Protein AF-A0A8H4VM35-F1 (afdb_monomer)

Structure (mmCIF, N/CA/C/O backbone):
data_AF-A0A8H4VM35-F1
#
_entry.id   AF-A0A8H4VM35-F1
#
loop_
_atom_site.group_PDB
_atom_site.id
_atom_site.type_symbol
_atom_site.label_atom_id
_atom_site.label_alt_id
_atom_site.label_comp_id
_atom_site.label_asym_id
_atom_site.label_entity_id
_atom_site.label_seq_id
_atom_site.pdbx_PDB_ins_code
_atom_site.Cartn_x
_atom_site.Cartn_y
_atom_site.Cartn_z
_atom_site.occupancy
_atom_site.B_iso_or_equiv
_atom_site.auth_seq_id
_atom_site.auth_comp_id
_atom_site.auth_asym_id
_atom_site.auth_atom_id
_atom_site.pdbx_PDB_model_num
ATOM 1 N N . MET A 1 1 ? -20.483 -12.200 20.757 1.00 59.41 1 MET A N 1
ATOM 2 C CA . MET A 1 1 ? -19.976 -13.440 21.387 1.00 59.41 1 MET A CA 1
ATOM 3 C C . MET A 1 1 ? -18.450 -13.378 21.474 1.00 59.41 1 MET A C 1
ATOM 5 O O . MET A 1 1 ? -17.794 -13.607 20.472 1.00 59.41 1 MET A O 1
ATOM 9 N N . SER A 1 2 ? -17.875 -12.995 22.621 1.00 76.19 2 SER A N 1
ATOM 10 C CA . SER A 1 2 ? -16.410 -12.997 22.833 1.00 76.19 2 SER A CA 1
ATOM 11 C C . SER A 1 2 ? -15.874 -14.377 23.241 1.00 76.19 2 SER A C 1
ATOM 13 O O . SER A 1 2 ? -14.747 -14.722 22.909 1.00 76.19 2 SER A O 1
ATOM 15 N N . LEU A 1 3 ? -16.698 -15.203 23.901 1.00 85.31 3 LEU A N 1
ATOM 16 C CA . LEU A 1 3 ? -16.317 -16.546 24.366 1.00 85.31 3 LEU A CA 1
ATOM 17 C C . LEU A 1 3 ? -15.966 -17.515 23.228 1.00 85.31 3 LEU A C 1
ATOM 19 O O . LEU A 1 3 ? -15.060 -18.327 23.387 1.00 85.31 3 LEU A O 1
ATOM 23 N N . SER A 1 4 ? -16.599 -17.387 22.056 1.00 87.88 4 SER A N 1
ATOM 24 C CA . SER A 1 4 ? -16.285 -18.211 20.876 1.00 87.88 4 SER A CA 1
ATOM 25 C C . SER A 1 4 ? -14.851 -18.024 20.363 1.00 87.88 4 SER A C 1
ATOM 27 O O . SER A 1 4 ? -14.363 -18.843 19.590 1.00 87.88 4 SER A O 1
ATOM 29 N N . LYS A 1 5 ? -14.155 -16.969 20.805 1.00 89.94 5 LYS A N 1
ATOM 30 C CA . LYS A 1 5 ? -12.758 -16.701 20.456 1.00 89.94 5 LYS A CA 1
ATOM 31 C C . LYS A 1 5 ? -11.773 -17.575 21.245 1.00 89.94 5 LYS A C 1
ATOM 33 O O . LYS A 1 5 ? -10.706 -17.891 20.727 1.00 89.94 5 LYS A O 1
ATOM 38 N N . VAL A 1 6 ? -12.125 -17.995 22.466 1.00 91.00 6 VAL A N 1
ATOM 39 C CA . VAL A 1 6 ? -11.214 -18.690 23.400 1.00 91.00 6 VAL A CA 1
ATOM 40 C C . VAL A 1 6 ? -10.658 -20.006 22.836 1.00 91.00 6 VAL A C 1
ATOM 42 O O . VAL A 1 6 ? -9.435 -20.163 22.860 1.00 91.00 6 VAL A O 1
ATOM 45 N N . PRO A 1 7 ? -11.466 -20.920 22.255 1.00 93.12 7 PRO A N 1
ATOM 46 C CA . PRO A 1 7 ? -10.935 -22.160 21.683 1.00 93.12 7 PRO A CA 1
ATOM 47 C C . PRO A 1 7 ? -9.915 -21.908 20.566 1.00 93.12 7 PRO A C 1
ATOM 49 O O . PRO A 1 7 ? -8.915 -22.614 20.459 1.00 93.12 7 PRO A O 1
ATOM 52 N N . ILE A 1 8 ? -10.131 -20.856 19.767 1.00 92.62 8 ILE A N 1
ATOM 53 C CA . ILE A 1 8 ? -9.221 -20.468 18.687 1.00 92.62 8 ILE A CA 1
ATOM 54 C C . ILE A 1 8 ? -7.913 -19.921 19.271 1.00 92.62 8 ILE A C 1
ATOM 56 O O . ILE A 1 8 ? -6.848 -20.321 18.818 1.00 92.62 8 ILE A O 1
ATOM 60 N N . ILE A 1 9 ? -7.957 -19.077 20.311 1.00 91.38 9 ILE A N 1
ATOM 61 C CA . ILE A 1 9 ? -6.742 -18.567 20.982 1.00 91.38 9 ILE A CA 1
ATOM 62 C C . ILE A 1 9 ? -5.887 -19.722 21.512 1.00 91.38 9 ILE A C 1
ATOM 64 O O . ILE A 1 9 ? -4.669 -19.726 21.321 1.00 91.38 9 ILE A O 1
ATOM 68 N N . ILE A 1 10 ? -6.521 -20.709 22.148 1.00 91.81 10 ILE A N 1
ATOM 69 C CA . ILE A 1 10 ? -5.855 -21.908 22.670 1.00 91.81 10 ILE A CA 1
ATOM 70 C C . ILE A 1 10 ? -5.204 -22.682 21.519 1.00 91.81 10 ILE A C 1
ATOM 72 O O . ILE A 1 10 ? -4.001 -22.949 21.565 1.00 91.81 10 ILE A O 1
ATOM 76 N N . LEU A 1 11 ? -5.962 -22.969 20.453 1.00 91.81 11 LEU A N 1
ATOM 77 C CA . LEU A 1 11 ? -5.459 -23.663 19.267 1.00 91.81 11 LEU A CA 1
ATOM 78 C C . LEU A 1 11 ? -4.258 -22.940 18.645 1.00 91.81 11 LEU A C 1
ATOM 80 O O . LEU A 1 11 ? -3.238 -23.573 18.377 1.00 91.81 11 LEU A O 1
ATOM 84 N N . LEU A 1 12 ? -4.359 -21.624 18.441 1.00 90.75 12 LEU A N 1
ATOM 85 C CA . LEU A 1 12 ? -3.282 -20.813 17.875 1.00 90.75 12 LEU A CA 1
ATOM 86 C C . LEU A 1 12 ? -2.057 -20.821 18.790 1.00 90.75 12 LEU A C 1
ATOM 88 O O . LEU A 1 12 ? -0.948 -21.000 18.307 1.00 90.75 12 LEU A O 1
ATOM 92 N N . THR A 1 13 ? -2.234 -20.693 20.105 1.00 90.00 13 THR A N 1
ATOM 93 C CA . THR A 1 13 ? -1.122 -20.611 21.066 1.00 90.00 13 THR A CA 1
ATOM 94 C C . THR A 1 13 ? -0.342 -21.923 21.162 1.00 90.00 13 THR A C 1
ATOM 96 O O . THR A 1 13 ? 0.884 -21.927 21.023 1.00 90.00 13 THR A O 1
ATOM 99 N N . PHE A 1 14 ? -1.031 -23.055 21.329 1.00 89.31 14 PHE A N 1
ATOM 100 C CA . PHE A 1 14 ? -0.374 -24.367 21.373 1.00 89.31 14 PHE A CA 1
ATOM 101 C C . PHE A 1 14 ? 0.124 -24.812 19.995 1.00 89.31 14 PHE A C 1
ATOM 103 O O . PHE A 1 14 ? 1.207 -25.394 19.878 1.00 89.31 14 PHE A O 1
ATOM 110 N N . GLY A 1 15 ? -0.620 -24.482 18.939 1.00 88.50 15 GLY A N 1
ATOM 111 C CA . GLY A 1 15 ? -0.196 -24.700 17.566 1.00 88.50 15 GLY A CA 1
ATOM 112 C C . GLY A 1 15 ? 1.093 -23.945 17.238 1.00 88.50 15 GLY A C 1
ATOM 113 O O . GLY A 1 15 ? 1.964 -24.505 16.576 1.00 88.50 15 GLY A O 1
ATOM 114 N N . PHE A 1 16 ? 1.247 -22.705 17.715 1.00 87.25 16 PHE A N 1
ATOM 115 C CA . PHE A 1 16 ? 2.443 -21.885 17.499 1.00 87.25 16 PHE A CA 1
ATOM 116 C C . PHE A 1 16 ? 3.690 -22.554 18.055 1.00 87.25 16 PHE A C 1
ATOM 118 O O . PHE A 1 16 ? 4.688 -22.658 17.343 1.00 87.25 16 PHE A O 1
ATOM 125 N N . LYS A 1 17 ? 3.593 -23.101 19.274 1.00 86.81 17 LYS A N 1
ATOM 126 C CA . LYS A 1 17 ? 4.652 -23.917 19.875 1.00 86.81 17 LYS A CA 1
ATOM 127 C C . LYS A 1 17 ? 5.001 -25.108 18.985 1.00 86.81 17 LYS A C 1
ATOM 129 O O . LYS A 1 17 ? 6.152 -25.277 18.604 1.00 86.81 17 LYS A O 1
ATOM 134 N N . LYS A 1 18 ? 4.005 -25.899 18.576 1.00 88.31 18 LYS A N 1
ATOM 135 C CA . LYS A 1 18 ? 4.237 -27.081 17.727 1.00 88.31 18 LYS A CA 1
ATOM 136 C C . LYS A 1 18 ? 4.844 -26.726 16.363 1.00 88.31 18 LYS A C 1
ATOM 138 O O . LYS A 1 18 ? 5.692 -27.454 15.863 1.00 88.31 18 LYS A O 1
ATOM 143 N N . MET A 1 19 ? 4.420 -25.619 15.757 1.00 89.38 19 MET A N 1
ATOM 144 C CA . MET A 1 19 ? 4.897 -25.164 14.449 1.00 89.38 19 MET A CA 1
ATOM 145 C C . MET A 1 19 ? 6.355 -24.686 14.493 1.00 89.38 19 MET A C 1
ATOM 147 O O . MET A 1 19 ? 7.100 -24.888 13.530 1.00 89.38 19 MET A O 1
ATOM 151 N N . LEU A 1 20 ? 6.755 -24.014 15.572 1.00 85.81 20 LEU A N 1
ATOM 152 C CA . LEU A 1 20 ? 8.077 -23.406 15.702 1.00 85.81 20 LEU A CA 1
ATOM 153 C C . LEU A 1 20 ? 9.086 -24.274 16.464 1.00 85.81 20 LEU A C 1
ATOM 155 O O . LEU A 1 20 ? 10.280 -23.977 16.396 1.00 85.81 20 LEU A O 1
ATOM 159 N N . THR A 1 21 ? 8.666 -25.366 17.098 1.00 85.25 21 THR A N 1
ATOM 160 C CA . THR A 1 21 ? 9.573 -26.383 17.641 1.00 85.25 21 THR A CA 1
ATOM 161 C C . THR A 1 21 ? 10.019 -27.354 16.536 1.00 85.25 21 THR A C 1
ATOM 163 O O . THR A 1 21 ? 9.166 -27.945 15.871 1.00 85.25 21 THR A O 1
ATOM 166 N N . PRO A 1 22 ? 11.335 -27.539 16.311 1.00 78.38 22 PRO A N 1
ATOM 167 C CA . PRO A 1 22 ? 11.814 -28.544 15.372 1.00 78.38 22 PRO A CA 1
ATOM 168 C C . PRO A 1 22 ? 11.512 -29.959 15.906 1.00 78.38 22 PRO A C 1
ATOM 170 O O . PRO A 1 22 ? 11.640 -30.190 17.108 1.00 78.38 22 PRO A O 1
ATOM 173 N N . PRO A 1 23 ? 11.135 -30.916 15.040 1.00 83.94 23 PRO A N 1
ATOM 174 C CA . PRO A 1 23 ? 10.847 -32.299 15.438 1.00 83.94 23 PRO A CA 1
ATOM 175 C C . PRO A 1 23 ? 12.089 -33.084 15.890 1.00 83.94 23 PRO A C 1
ATOM 177 O O . PRO A 1 23 ? 11.953 -34.125 16.526 1.00 83.94 23 PRO A O 1
ATOM 180 N N . HIS A 1 24 ? 13.288 -32.600 15.558 1.00 85.12 24 HIS A N 1
ATOM 181 C CA . HIS A 1 24 ? 14.558 -33.279 15.795 1.00 85.12 24 HIS A CA 1
ATOM 182 C C . HIS A 1 24 ? 15.573 -32.332 16.453 1.00 85.12 24 HIS A C 1
ATOM 184 O O . HIS A 1 24 ? 15.476 -31.112 16.258 1.00 85.12 24 HIS A O 1
ATOM 190 N N . PRO A 1 25 ? 16.539 -32.871 17.224 1.00 83.25 25 PRO A N 1
ATOM 191 C CA . PRO A 1 25 ? 17.609 -32.079 17.825 1.00 83.25 25 PRO A CA 1
ATOM 192 C C . PRO A 1 25 ? 18.500 -31.412 16.757 1.00 83.25 25 PRO A C 1
ATOM 194 O O . PRO A 1 25 ? 18.412 -31.754 15.573 1.00 83.25 25 PRO A O 1
ATOM 197 N N . PRO A 1 26 ? 19.345 -30.436 17.147 1.00 78.62 26 PRO A N 1
ATOM 198 C CA . PRO A 1 26 ? 20.339 -29.848 16.251 1.00 78.62 26 PRO A CA 1
ATOM 199 C C . PRO A 1 26 ? 21.235 -30.924 15.610 1.00 78.62 26 PRO A C 1
ATOM 201 O O . PRO A 1 26 ? 21.460 -31.960 16.238 1.00 78.62 26 PRO A O 1
ATOM 204 N N . PRO A 1 27 ? 21.726 -30.703 14.377 1.00 78.69 27 PRO A N 1
ATOM 205 C CA . PRO A 1 27 ? 22.707 -31.593 13.761 1.00 78.69 27 PRO A CA 1
ATOM 206 C C . PRO A 1 27 ? 24.006 -31.617 14.579 1.00 78.69 27 PRO A C 1
ATOM 208 O O . PRO A 1 27 ? 24.309 -30.666 15.308 1.00 78.69 27 PRO A O 1
ATOM 211 N N . SER A 1 28 ? 24.772 -32.698 14.457 1.00 80.31 28 SER A N 1
ATOM 212 C CA . SER A 1 28 ? 26.129 -32.752 14.998 1.00 80.31 28 SER A CA 1
ATOM 213 C C . SER A 1 28 ? 27.051 -31.795 14.227 1.00 80.31 28 SER A C 1
ATOM 215 O O . SER A 1 28 ? 26.739 -31.352 13.118 1.00 80.31 28 SER A O 1
ATOM 217 N N . SER A 1 29 ? 28.173 -31.402 14.835 1.00 75.00 29 SER A N 1
ATOM 218 C CA . SER A 1 29 ? 29.069 -30.374 14.279 1.00 75.00 29 SER A CA 1
ATOM 219 C C . SER A 1 29 ? 29.670 -30.745 12.921 1.00 75.00 29 SER A C 1
ATOM 221 O O . SER A 1 29 ? 30.005 -29.858 12.145 1.00 75.00 29 SER A O 1
ATOM 223 N N . ASP A 1 30 ? 29.797 -32.038 12.642 1.00 78.44 30 ASP A N 1
ATOM 224 C CA . ASP A 1 30 ? 30.284 -32.627 11.393 1.00 78.44 30 ASP A CA 1
ATOM 225 C C . ASP A 1 30 ? 29.238 -32.633 10.263 1.00 78.44 30 ASP A C 1
ATOM 227 O O . ASP A 1 30 ? 29.608 -32.607 9.092 1.00 78.44 30 ASP A O 1
ATOM 231 N N . GLU A 1 31 ? 27.942 -32.598 10.585 1.00 77.25 31 GLU A N 1
ATOM 232 C CA . GLU A 1 31 ? 26.850 -32.526 9.599 1.00 77.25 31 GLU A CA 1
ATOM 233 C C . GLU A 1 31 ? 26.434 -31.081 9.265 1.00 77.25 31 GLU A C 1
ATOM 235 O O . GLU A 1 31 ? 25.693 -30.835 8.304 1.00 77.25 31 GLU A O 1
ATOM 240 N N . ALA A 1 32 ? 26.861 -30.111 10.079 1.00 73.25 32 ALA A N 1
ATOM 241 C CA . ALA A 1 32 ? 26.495 -28.707 9.944 1.00 73.25 32 ALA A CA 1
ATOM 242 C C . ALA A 1 32 ? 27.205 -28.047 8.751 1.00 73.25 32 ALA A C 1
ATOM 244 O O . ALA A 1 32 ? 28.427 -28.068 8.629 1.00 73.25 32 ALA A O 1
ATOM 245 N N . VAL A 1 33 ? 26.436 -27.391 7.878 1.00 71.06 33 VAL A N 1
ATOM 246 C CA . VAL A 1 33 ? 26.997 -26.643 6.748 1.00 71.06 33 VAL A CA 1
ATOM 247 C C . VAL A 1 33 ? 27.377 -25.233 7.216 1.00 71.06 33 VAL A C 1
ATOM 249 O O . VAL A 1 33 ? 26.526 -24.539 7.786 1.00 71.06 33 VAL A O 1
ATOM 252 N N . PRO A 1 34 ? 28.610 -24.757 6.945 1.00 63.59 34 PRO A N 1
ATOM 253 C CA . PRO A 1 34 ? 29.017 -23.394 7.263 1.00 63.59 34 PRO A CA 1
ATOM 254 C C . PRO A 1 34 ? 28.074 -22.374 6.619 1.00 63.59 34 PRO A C 1
ATOM 256 O O . PRO A 1 34 ? 27.920 -22.317 5.397 1.00 63.59 34 PRO A O 1
ATOM 259 N N . SER A 1 35 ? 27.425 -21.556 7.445 1.00 58.44 35 SER A N 1
ATOM 260 C CA . SER A 1 35 ? 26.481 -20.553 6.960 1.00 58.44 35 SER A CA 1
ATOM 261 C C . SER A 1 35 ? 27.194 -19.317 6.408 1.00 58.44 35 SER A C 1
ATOM 263 O O . SER A 1 35 ? 28.184 -18.828 6.956 1.00 58.44 35 SER A O 1
ATOM 265 N N . THR A 1 36 ? 26.659 -18.743 5.332 1.00 53.62 36 THR A N 1
ATOM 266 C CA . THR A 1 36 ? 27.162 -17.492 4.763 1.00 53.62 36 THR A CA 1
ATOM 267 C C . THR A 1 36 ? 26.839 -16.299 5.675 1.00 53.62 36 THR A C 1
ATOM 269 O O . THR A 1 36 ? 25.705 -15.830 5.715 1.00 53.62 36 THR A O 1
ATOM 272 N N . LYS A 1 37 ? 27.862 -15.793 6.380 1.00 49.94 37 LYS A N 1
ATOM 273 C CA . LYS A 1 37 ? 28.048 -14.465 7.027 1.00 49.94 37 LYS A CA 1
ATOM 274 C C . LYS A 1 37 ? 26.954 -13.871 7.951 1.00 49.94 37 LYS A C 1
ATOM 276 O O . LYS A 1 37 ? 27.235 -12.846 8.566 1.00 49.94 37 LYS A O 1
ATOM 281 N N . ILE A 1 38 ? 25.749 -14.435 8.096 1.00 52.28 38 ILE A N 1
ATOM 282 C CA . ILE A 1 38 ? 24.680 -13.900 8.977 1.00 52.28 38 ILE A CA 1
ATOM 283 C C . ILE A 1 38 ? 23.828 -15.025 9.603 1.00 52.28 38 ILE A C 1
ATOM 285 O O . ILE A 1 38 ? 22.600 -14.963 9.594 1.00 52.28 38 ILE A O 1
ATOM 289 N N . ASP A 1 39 ? 24.440 -16.073 10.150 1.00 51.75 39 ASP A N 1
ATOM 290 C CA . ASP A 1 39 ? 23.703 -17.034 10.988 1.00 51.75 39 ASP A CA 1
ATOM 291 C C . ASP A 1 39 ? 24.414 -17.186 12.327 1.00 51.75 39 ASP A C 1
ATOM 293 O O . ASP A 1 39 ? 25.264 -18.044 12.537 1.00 51.75 39 ASP A O 1
ATOM 297 N N . ILE A 1 40 ? 24.098 -16.273 13.245 1.00 56.12 40 ILE A N 1
ATOM 298 C CA . ILE A 1 40 ? 24.466 -16.441 14.647 1.00 56.12 40 ILE A CA 1
ATOM 299 C C . ILE A 1 40 ? 23.507 -17.503 15.191 1.00 56.12 40 ILE A C 1
ATOM 301 O O . ILE A 1 40 ? 22.365 -17.186 15.532 1.00 56.12 40 ILE A O 1
ATOM 305 N N . HIS A 1 41 ? 23.960 -18.758 15.255 1.00 55.22 41 HIS A N 1
ATOM 306 C CA . HIS A 1 41 ? 23.169 -19.924 15.682 1.00 55.22 41 HIS A CA 1
ATOM 307 C C . HIS A 1 41 ? 22.346 -19.670 16.964 1.00 55.22 41 HIS A C 1
ATOM 309 O O . HIS A 1 41 ? 21.180 -20.069 17.059 1.00 55.22 41 HIS A O 1
ATOM 315 N N . GLY A 1 42 ? 22.903 -18.923 17.927 1.00 58.59 42 GLY A N 1
ATOM 316 C CA . GLY A 1 42 ? 22.212 -18.534 19.163 1.00 58.59 42 GLY A CA 1
ATOM 317 C C . GLY A 1 42 ? 21.016 -17.593 18.953 1.00 58.59 42 GLY A C 1
ATOM 318 O O . GLY A 1 42 ? 19.971 -17.759 19.587 1.00 58.59 42 GLY A O 1
ATOM 319 N N . LEU A 1 43 ? 21.109 -16.653 18.007 1.00 61.91 43 LEU A N 1
ATOM 320 C CA . LEU A 1 43 ? 20.059 -15.667 17.739 1.00 61.91 43 LEU A CA 1
ATOM 321 C C . LEU A 1 43 ? 18.795 -16.334 17.174 1.00 61.91 43 LEU A C 1
ATOM 323 O O . LEU A 1 43 ? 17.680 -15.885 17.426 1.00 61.91 43 LEU A O 1
ATOM 327 N N . ARG A 1 44 ? 18.945 -17.432 16.425 1.00 66.56 44 ARG A N 1
ATOM 328 C CA . ARG A 1 44 ? 17.826 -18.153 15.805 1.00 66.56 44 ARG A CA 1
ATOM 329 C C . ARG A 1 44 ? 16.963 -18.883 16.832 1.00 66.56 44 ARG A C 1
ATOM 331 O O . ARG A 1 44 ? 15.739 -18.755 16.800 1.00 66.56 44 ARG A O 1
ATOM 338 N N . ARG A 1 45 ? 17.594 -19.593 17.774 1.00 67.56 45 ARG A N 1
ATOM 339 C CA . ARG A 1 45 ? 16.896 -20.277 18.879 1.00 67.56 45 ARG A CA 1
ATOM 340 C C . ARG A 1 45 ? 16.219 -19.268 19.800 1.00 67.56 45 ARG A C 1
ATOM 342 O O . ARG A 1 45 ? 15.045 -19.437 20.127 1.00 67.56 45 ARG A O 1
ATOM 349 N N . TYR A 1 46 ? 16.920 -18.178 20.119 1.00 72.12 46 TYR A N 1
ATOM 350 C CA . TYR A 1 46 ? 16.369 -17.077 20.906 1.00 72.12 46 TYR A CA 1
ATOM 351 C C . TYR A 1 46 ? 15.118 -16.472 20.255 1.00 72.12 46 TYR A C 1
ATOM 353 O O . TYR A 1 46 ? 14.107 -16.287 20.923 1.00 72.12 46 TYR A O 1
ATOM 361 N N . ARG A 1 47 ? 15.131 -16.242 18.934 1.00 74.88 47 ARG A N 1
ATOM 362 C CA . ARG A 1 47 ? 13.974 -15.697 18.200 1.00 74.88 47 ARG A CA 1
ATOM 363 C C . ARG A 1 47 ? 12.731 -16.581 18.291 1.00 74.88 47 ARG A C 1
ATOM 365 O O . ARG A 1 47 ? 11.638 -16.052 18.474 1.00 74.88 47 ARG A O 1
ATOM 372 N N . PHE A 1 48 ? 12.873 -17.901 18.168 1.00 78.12 48 PHE A N 1
ATOM 373 C CA . PHE A 1 48 ? 11.728 -18.810 18.294 1.00 78.12 48 PHE A CA 1
ATOM 374 C C . PHE A 1 48 ? 11.230 -18.912 19.736 1.00 78.12 48 PHE A C 1
ATOM 376 O O . PHE A 1 48 ? 10.023 -18.856 19.958 1.00 78.12 48 PHE A O 1
ATOM 383 N N . ALA A 1 49 ? 12.137 -18.980 20.715 1.00 78.69 49 ALA A N 1
ATOM 384 C CA . ALA A 1 49 ? 11.776 -18.959 22.131 1.00 78.69 49 ALA A CA 1
ATOM 385 C C . ALA A 1 49 ? 11.034 -17.666 22.514 1.00 78.69 49 ALA A C 1
ATOM 387 O O . ALA A 1 49 ? 9.983 -17.723 23.152 1.00 78.69 49 ALA A O 1
ATOM 388 N N . LEU A 1 50 ? 11.524 -16.515 22.048 1.00 80.56 50 LEU A N 1
ATOM 389 C CA . LEU A 1 50 ? 10.872 -15.221 22.230 1.00 80.56 50 LEU A CA 1
ATOM 390 C C . LEU A 1 50 ? 9.491 -15.192 21.564 1.00 80.56 50 LEU A C 1
ATOM 392 O O . LEU A 1 50 ? 8.526 -14.756 22.183 1.00 80.56 50 LEU A O 1
ATOM 396 N N . GLY A 1 51 ? 9.372 -15.706 20.335 1.00 80.75 51 GLY A N 1
ATOM 397 C CA . GLY A 1 51 ? 8.088 -15.822 19.639 1.00 80.75 51 GLY A CA 1
ATOM 398 C C . GLY A 1 51 ? 7.067 -16.669 20.406 1.00 80.75 51 GLY A C 1
ATOM 399 O O . GLY A 1 51 ? 5.910 -16.269 20.520 1.00 80.75 51 GLY A O 1
ATOM 400 N N . HIS A 1 52 ? 7.490 -17.803 20.981 1.00 84.00 52 HIS A N 1
ATOM 401 C CA . HIS A 1 52 ? 6.636 -18.625 21.845 1.00 84.00 52 HIS A CA 1
ATOM 402 C C . HIS A 1 52 ? 6.170 -17.861 23.079 1.00 84.00 52 HIS A C 1
ATOM 404 O O . HIS A 1 52 ? 4.977 -17.851 23.374 1.00 84.00 52 HIS A O 1
ATOM 410 N N . LEU A 1 53 ? 7.107 -17.227 23.787 1.00 85.31 53 LEU A N 1
ATOM 411 C CA . LEU A 1 53 ? 6.812 -16.486 25.005 1.00 85.31 53 LEU A CA 1
ATOM 412 C C . LEU A 1 53 ? 5.802 -15.371 24.723 1.00 85.31 53 LEU A C 1
ATOM 414 O O . LEU A 1 53 ? 4.786 -15.282 25.403 1.00 85.31 53 LEU A O 1
ATOM 418 N N . VAL A 1 54 ? 6.035 -14.580 23.672 1.00 84.56 54 VAL A N 1
ATOM 419 C CA . VAL A 1 54 ? 5.126 -13.505 23.261 1.00 84.56 54 VAL A CA 1
ATOM 420 C C . VAL A 1 54 ? 3.740 -14.056 22.928 1.00 84.56 54 VAL A C 1
ATOM 422 O O . VAL A 1 54 ? 2.754 -13.532 23.438 1.00 84.56 54 VAL A O 1
ATOM 425 N N . GLN A 1 55 ? 3.634 -15.130 22.137 1.00 87.75 55 GLN A N 1
ATOM 426 C CA . GLN A 1 55 ? 2.329 -15.698 21.783 1.00 87.75 55 GLN A CA 1
ATOM 427 C C . GLN A 1 55 ? 1.579 -16.253 23.002 1.00 87.75 55 GLN A C 1
ATOM 429 O O . GLN A 1 55 ? 0.366 -16.072 23.101 1.00 87.75 55 GLN A O 1
ATOM 434 N N . ILE A 1 56 ? 2.278 -16.908 23.932 1.00 89.12 56 ILE A N 1
ATOM 435 C CA . ILE A 1 56 ? 1.674 -17.417 25.170 1.00 89.12 56 ILE A CA 1
ATOM 436 C C . ILE A 1 56 ? 1.173 -16.258 26.028 1.00 89.12 56 ILE A C 1
ATOM 438 O O . ILE A 1 56 ? 0.034 -16.302 26.482 1.00 89.12 56 ILE A O 1
ATOM 442 N N . LEU A 1 57 ? 1.984 -15.214 26.217 1.00 87.56 57 LEU A N 1
ATOM 443 C CA . LEU A 1 57 ? 1.605 -14.054 27.022 1.00 87.56 57 LEU A CA 1
ATOM 444 C C . LEU A 1 57 ? 0.410 -13.314 26.415 1.00 87.56 57 LEU A C 1
ATOM 446 O O . LEU A 1 57 ? -0.547 -13.032 27.129 1.00 87.56 57 LEU A O 1
ATOM 450 N N . VAL A 1 58 ? 0.424 -13.052 25.104 1.00 86.56 58 VAL A N 1
ATOM 451 C CA . VAL A 1 58 ? -0.686 -12.380 24.409 1.00 86.56 58 VAL A CA 1
ATOM 452 C C . VAL A 1 58 ? -1.954 -13.233 24.442 1.00 86.56 58 VAL A C 1
ATOM 454 O O . VAL A 1 58 ? -3.025 -12.721 24.763 1.00 86.56 58 VAL A O 1
ATOM 457 N N . GLY A 1 59 ? -1.840 -14.536 24.168 1.00 88.75 59 GLY A N 1
ATOM 458 C CA . GLY A 1 59 ? -2.969 -15.462 24.216 1.00 88.75 59 GLY A CA 1
ATOM 459 C C . GLY A 1 59 ? -3.570 -15.576 25.618 1.00 88.75 59 GLY A C 1
ATOM 460 O O . GLY A 1 59 ? -4.783 -15.459 25.775 1.00 88.75 59 GLY A O 1
ATOM 461 N N . ALA A 1 60 ? -2.735 -15.740 26.646 1.00 89.56 60 ALA A N 1
ATOM 462 C CA . ALA A 1 60 ? -3.177 -15.805 28.037 1.00 89.56 60 ALA A CA 1
ATOM 463 C C . ALA A 1 60 ? -3.833 -14.492 28.483 1.00 89.56 60 ALA A C 1
ATOM 465 O O . ALA A 1 60 ? -4.922 -14.523 29.052 1.00 89.56 60 ALA A O 1
ATOM 466 N N . ALA A 1 61 ? -3.219 -13.347 28.172 1.00 87.44 61 ALA A N 1
ATOM 467 C CA . ALA A 1 61 ? -3.773 -12.031 28.460 1.00 87.44 61 ALA A CA 1
ATOM 468 C C . ALA A 1 61 ? -5.161 -11.844 27.826 1.00 87.44 61 ALA A C 1
ATOM 470 O O . ALA A 1 61 ? -6.090 -11.379 28.487 1.00 87.44 61 ALA A O 1
ATOM 471 N N . GLU A 1 62 ? -5.334 -12.267 26.570 1.00 88.88 62 GLU A N 1
ATOM 472 C CA . GLU A 1 62 ? -6.615 -12.179 25.870 1.00 88.88 62 GLU A CA 1
ATOM 473 C C . GLU A 1 62 ? -7.677 -13.117 26.463 1.00 88.88 62 GLU A C 1
ATOM 475 O O . GLU A 1 62 ? -8.819 -12.699 26.656 1.00 88.88 62 GLU A O 1
ATOM 480 N N . VAL A 1 63 ? -7.318 -14.357 26.819 1.00 90.00 63 VAL A N 1
ATOM 481 C CA . VAL A 1 63 ? -8.244 -15.280 27.500 1.00 90.00 63 VAL A CA 1
ATOM 482 C C . VAL A 1 63 ? -8.650 -14.737 28.868 1.00 90.00 63 VAL A C 1
ATOM 484 O O . VAL A 1 63 ? -9.841 -14.727 29.174 1.00 90.00 63 VAL A O 1
ATOM 487 N N . ILE A 1 64 ? -7.704 -14.238 29.669 1.00 89.06 64 ILE A N 1
ATOM 488 C CA . ILE A 1 64 ? -7.984 -13.637 30.981 1.00 89.06 64 ILE A CA 1
ATOM 489 C C . ILE A 1 64 ? -8.920 -12.435 30.823 1.00 89.06 64 ILE A C 1
ATOM 491 O O . ILE A 1 64 ? -9.901 -12.324 31.552 1.00 89.06 64 ILE A O 1
ATOM 495 N N . ALA A 1 65 ? -8.678 -11.573 29.836 1.00 86.94 65 ALA A N 1
ATOM 496 C CA . ALA A 1 65 ? -9.529 -10.423 29.556 1.00 86.94 65 ALA A CA 1
ATOM 497 C C . ALA A 1 65 ? -10.945 -10.804 29.078 1.00 86.94 65 ALA A C 1
ATOM 499 O O . ALA A 1 65 ? -11.900 -10.067 29.327 1.00 86.94 65 ALA A O 1
ATOM 500 N N . ILE A 1 66 ? -11.108 -11.947 28.401 1.00 87.25 66 ILE A N 1
ATOM 501 C CA . ILE A 1 66 ? -12.421 -12.460 27.987 1.00 87.25 66 ILE A CA 1
ATOM 502 C C . ILE A 1 66 ? -13.136 -13.144 29.157 1.00 87.25 66 ILE A C 1
ATOM 504 O O . ILE A 1 66 ? -14.326 -12.915 29.363 1.00 87.25 66 ILE A O 1
ATOM 508 N N . VAL A 1 67 ? -12.458 -14.008 29.907 1.00 88.50 67 VAL A N 1
ATOM 509 C CA . VAL A 1 67 ? -13.093 -14.874 30.912 1.00 88.50 67 VAL A CA 1
ATOM 510 C C . VAL A 1 67 ? -13.209 -14.179 32.263 1.00 88.50 67 VAL A C 1
ATOM 512 O O . VAL A 1 67 ? -14.256 -14.262 32.893 1.00 88.50 67 VAL A O 1
ATOM 515 N N . GLY A 1 68 ? -12.179 -13.458 32.699 1.00 86.38 68 GLY A N 1
ATOM 516 C CA . GLY A 1 68 ? -12.099 -12.915 34.053 1.00 86.38 68 GLY A CA 1
ATOM 517 C C . GLY A 1 68 ? -13.244 -11.974 34.450 1.00 86.38 68 GLY A C 1
ATOM 518 O O . GLY A 1 68 ? -13.746 -12.144 35.556 1.00 86.38 68 GLY A O 1
ATOM 519 N N . PRO A 1 69 ? -13.774 -11.081 33.583 1.00 86.38 69 PRO A N 1
ATOM 520 C CA . PRO A 1 69 ? -14.948 -10.267 33.927 1.00 86.38 69 PRO A CA 1
ATOM 521 C C . PRO A 1 69 ? -16.240 -11.069 34.166 1.00 86.38 69 PRO A C 1
ATOM 523 O O . PRO A 1 69 ? -17.251 -10.489 34.545 1.00 86.38 69 PRO A O 1
ATOM 526 N N . ARG A 1 70 ? -16.240 -12.380 33.884 1.00 87.62 70 ARG A N 1
ATOM 527 C CA . ARG A 1 70 ? -17.376 -13.298 34.078 1.00 87.62 70 ARG A CA 1
ATOM 528 C C . ARG A 1 70 ? -17.235 -14.152 35.341 1.00 87.62 70 ARG A C 1
ATOM 530 O O . ARG A 1 70 ? -18.131 -14.938 35.629 1.00 87.62 70 ARG A O 1
ATOM 537 N N . LEU A 1 71 ? -16.114 -14.042 36.053 1.00 87.75 71 LEU A N 1
ATOM 538 C CA . LEU A 1 71 ? -15.856 -14.764 37.298 1.00 87.75 71 LEU A CA 1
ATOM 539 C C . LEU A 1 71 ? -16.242 -13.902 38.516 1.00 87.75 71 LEU A C 1
ATOM 541 O O . LEU A 1 71 ? -16.265 -12.673 38.404 1.00 87.75 71 LEU A O 1
ATOM 545 N N . PRO A 1 72 ? -16.519 -14.513 39.686 1.00 89.56 72 PRO A N 1
ATOM 546 C CA . PRO A 1 72 ? -16.790 -13.777 40.920 1.00 89.56 72 PRO A CA 1
ATOM 547 C C . PRO A 1 72 ? -15.638 -12.831 41.284 1.00 89.56 72 PRO A C 1
ATOM 549 O O . PRO A 1 72 ? -14.468 -13.212 41.221 1.00 89.56 72 PRO A O 1
ATOM 552 N N . ALA A 1 73 ? -15.962 -11.597 41.676 1.00 88.50 73 ALA A N 1
ATOM 553 C CA . ALA A 1 73 ? -14.961 -10.580 41.980 1.00 88.50 73 ALA A CA 1
ATOM 554 C C . ALA A 1 73 ? -14.121 -10.960 43.214 1.00 88.50 73 ALA A C 1
ATOM 556 O O . ALA A 1 73 ? -14.656 -11.212 44.290 1.00 88.50 73 ALA A O 1
ATOM 557 N N . SER A 1 74 ? -12.793 -10.946 43.070 1.00 91.12 74 SER A N 1
ATOM 558 C CA . SER A 1 74 ? -11.838 -11.067 44.179 1.00 91.12 74 SER A CA 1
ATOM 559 C C . SER A 1 74 ? -10.665 -10.095 43.990 1.00 91.12 74 SER A C 1
ATOM 561 O O . SER A 1 74 ? -10.348 -9.749 42.846 1.00 91.12 74 SER A O 1
ATOM 563 N N . PRO A 1 75 ? -9.977 -9.658 45.065 1.00 91.62 75 PRO A N 1
ATOM 564 C CA . PRO A 1 75 ? -8.819 -8.765 44.948 1.00 91.62 75 PRO A CA 1
ATOM 565 C C . PRO A 1 75 ? -7.707 -9.340 44.059 1.00 91.62 75 PRO A C 1
ATOM 567 O O . PRO A 1 75 ? -7.100 -8.623 43.261 1.00 91.62 75 PRO A O 1
ATOM 570 N N . LEU A 1 76 ? -7.482 -10.657 44.144 1.00 89.31 76 LEU A N 1
ATOM 571 C CA . LEU A 1 76 ? -6.527 -11.365 43.295 1.00 89.31 76 LEU A CA 1
ATOM 572 C C . LEU A 1 76 ? -6.959 -11.342 41.824 1.00 89.31 76 LEU A C 1
ATOM 574 O O . LEU A 1 76 ? -6.143 -11.022 40.962 1.00 89.31 76 LEU A O 1
ATOM 578 N N . LEU A 1 77 ? -8.232 -11.631 41.532 1.00 87.06 77 LEU A N 1
ATOM 579 C CA . LEU A 1 77 ? -8.760 -11.600 40.167 1.00 87.06 77 LEU A CA 1
ATOM 580 C C . LEU A 1 77 ? -8.657 -10.197 39.560 1.00 87.06 77 LEU A C 1
ATOM 582 O O . LEU A 1 77 ? -8.269 -10.073 38.403 1.00 87.06 77 LEU A O 1
ATOM 586 N N . GLN A 1 78 ? -8.938 -9.148 40.336 1.00 85.06 78 GLN A N 1
ATOM 587 C CA . GLN A 1 78 ? -8.787 -7.762 39.884 1.00 85.06 78 GLN A CA 1
ATOM 588 C C . GLN A 1 78 ? -7.329 -7.426 39.551 1.00 85.06 78 GLN A C 1
ATOM 590 O O . GLN A 1 78 ? -7.063 -6.822 38.515 1.00 85.06 78 GLN A O 1
ATOM 595 N N . LYS A 1 79 ? -6.372 -7.885 40.368 1.00 86.75 79 LYS A N 1
ATOM 596 C CA . LYS A 1 79 ? -4.934 -7.714 40.103 1.00 86.75 79 LYS A CA 1
ATOM 597 C C . LYS A 1 79 ? -4.470 -8.498 38.870 1.00 86.75 79 LYS A C 1
ATOM 599 O O . LYS A 1 79 ? -3.678 -8.001 38.075 1.00 86.75 79 LYS A O 1
ATOM 604 N N . VAL A 1 80 ? -4.967 -9.720 38.682 1.00 86.25 80 VAL A N 1
ATOM 605 C CA . VAL A 1 80 ? -4.668 -10.537 37.494 1.00 86.25 80 VAL A CA 1
ATOM 606 C C . VAL A 1 80 ? -5.265 -9.902 36.237 1.00 86.25 80 VAL A C 1
ATOM 608 O O . VAL A 1 80 ? -4.581 -9.802 35.221 1.00 86.25 80 VAL A O 1
ATOM 611 N N . LEU A 1 81 ? -6.507 -9.417 36.308 1.00 84.56 81 LEU A N 1
ATOM 612 C CA . LEU A 1 81 ? -7.164 -8.689 35.224 1.00 84.56 81 LEU A CA 1
ATOM 613 C C . LEU A 1 81 ? -6.431 -7.392 34.886 1.00 84.56 81 LEU A C 1
ATOM 615 O O . LEU A 1 81 ? -6.208 -7.120 33.707 1.00 84.56 81 LEU A O 1
ATOM 619 N N . SER A 1 82 ? -6.013 -6.609 35.882 1.00 83.19 82 SER A N 1
ATOM 620 C CA . SER A 1 82 ? -5.276 -5.367 35.639 1.00 83.19 82 SER A CA 1
ATOM 621 C C . SER A 1 82 ? -3.938 -5.646 34.953 1.00 83.19 82 SER A C 1
ATOM 623 O O . SER A 1 82 ? -3.611 -4.985 33.973 1.00 83.19 82 SER A O 1
ATOM 625 N N . LEU A 1 83 ? -3.199 -6.674 35.376 1.00 83.44 83 LEU A N 1
ATOM 626 C CA . LEU A 1 83 ? -1.941 -7.068 34.737 1.00 83.44 83 LEU A CA 1
ATOM 627 C C . LEU A 1 83 ? -2.151 -7.599 33.313 1.00 83.44 83 LEU A C 1
ATOM 629 O O . LEU A 1 83 ? -1.477 -7.148 32.387 1.00 83.44 83 LEU A O 1
ATOM 633 N N . ALA A 1 84 ? -3.109 -8.509 33.119 1.00 82.12 84 ALA A N 1
ATOM 634 C CA . ALA A 1 84 ? -3.421 -9.091 31.814 1.00 82.12 84 ALA A CA 1
ATOM 635 C C . ALA A 1 84 ? -3.918 -8.047 30.809 1.00 82.12 84 ALA A C 1
ATOM 637 O O . ALA A 1 84 ? -3.688 -8.180 29.613 1.00 82.12 84 ALA A O 1
ATOM 638 N N . THR A 1 85 ? -4.579 -6.994 31.286 1.00 78.81 85 THR A N 1
ATOM 639 C CA . THR A 1 85 ? -5.047 -5.886 30.448 1.00 78.81 85 THR A CA 1
ATOM 640 C C . THR A 1 85 ? -4.055 -4.734 30.343 1.00 78.81 85 THR A C 1
ATOM 642 O O . THR A 1 85 ? -4.398 -3.706 29.761 1.00 78.81 85 THR A O 1
ATOM 645 N N . LEU A 1 86 ? -2.835 -4.887 30.876 1.00 79.06 86 LEU A N 1
ATOM 646 C CA . LEU A 1 86 ? -1.822 -3.831 30.929 1.00 79.06 86 LEU A CA 1
ATOM 647 C C . LEU A 1 86 ? -2.378 -2.522 31.522 1.00 79.06 86 LEU A C 1
ATOM 649 O O . LEU A 1 86 ? -2.095 -1.435 31.030 1.00 79.06 86 LEU A O 1
ATOM 653 N N . HIS A 1 87 ? -3.191 -2.645 32.572 1.00 72.00 87 HIS A N 1
ATOM 654 C CA . HIS A 1 87 ? -3.894 -1.559 33.258 1.00 72.00 87 HIS A CA 1
ATOM 655 C C . HIS A 1 87 ? -4.817 -0.738 32.345 1.00 72.00 87 HIS A C 1
ATOM 657 O O . HIS A 1 87 ? -5.094 0.428 32.626 1.00 72.00 87 HIS A O 1
ATOM 663 N N . SER A 1 88 ? -5.324 -1.341 31.263 1.00 69.50 88 SER A N 1
ATOM 664 C CA . SER A 1 88 ? -6.210 -0.651 30.328 1.00 69.50 88 SER A CA 1
ATOM 665 C C . SER A 1 88 ? -7.437 -0.094 31.049 1.00 69.50 88 SER A C 1
ATOM 667 O O . SER A 1 88 ? -8.244 -0.825 31.620 1.00 69.50 88 SER A O 1
ATOM 669 N N . ALA A 1 89 ? -7.608 1.225 30.977 1.00 55.19 89 ALA A N 1
ATOM 670 C CA . ALA A 1 89 ? -8.676 1.956 31.656 1.00 55.19 89 ALA A CA 1
ATOM 671 C C . ALA A 1 89 ? -10.084 1.758 31.040 1.00 55.19 89 ALA A C 1
ATOM 673 O O . ALA A 1 89 ? -11.001 2.515 31.361 1.00 55.19 89 ALA A O 1
ATOM 674 N N . ARG A 1 90 ? -10.276 0.810 30.105 1.00 59.88 90 ARG A N 1
ATOM 675 C CA . ARG A 1 90 ? -11.533 0.609 29.358 1.00 59.88 90 ARG A CA 1
ATOM 676 C C . ARG A 1 90 ? -11.901 -0.869 29.174 1.00 59.88 90 ARG A C 1
ATOM 678 O O . ARG A 1 90 ? -11.011 -1.709 29.048 1.00 59.88 90 ARG A O 1
ATOM 685 N N . PRO A 1 91 ? -13.205 -1.183 29.036 1.00 60.34 91 PRO A N 1
ATOM 686 C CA . PRO A 1 91 ? -13.659 -2.521 28.671 1.00 60.34 91 PRO A CA 1
ATOM 687 C C . PRO A 1 91 ? -13.176 -2.903 27.261 1.00 60.34 91 PRO A C 1
ATOM 689 O O . PRO A 1 91 ? -13.376 -2.171 26.288 1.00 60.34 91 PRO A O 1
ATOM 692 N N . LEU A 1 92 ? -12.525 -4.063 27.146 1.00 69.94 92 LEU A N 1
ATOM 693 C CA . LEU A 1 92 ? -11.932 -4.549 25.899 1.00 69.94 92 LEU A CA 1
ATOM 694 C C . LEU A 1 92 ? -13.008 -5.235 25.036 1.00 69.94 92 LEU A C 1
ATOM 696 O O . LEU A 1 92 ? -13.607 -6.231 25.440 1.00 69.94 92 LEU A O 1
ATOM 700 N N . ASN A 1 93 ? -13.252 -4.730 23.822 1.00 74.19 93 ASN A N 1
ATOM 701 C CA . ASN A 1 93 ? -14.214 -5.321 22.880 1.00 74.19 93 ASN A CA 1
ATOM 702 C C . ASN A 1 93 ? -13.600 -6.518 22.125 1.00 74.19 93 ASN A C 1
ATOM 704 O O . ASN A 1 93 ? -13.405 -6.467 20.912 1.00 74.19 93 ASN A O 1
ATOM 708 N N . LEU A 1 94 ? -13.255 -7.582 22.858 1.00 81.69 94 LEU A N 1
ATOM 709 C CA . LEU A 1 94 ? -12.510 -8.748 22.362 1.00 81.69 94 LEU A CA 1
ATOM 710 C C . LEU A 1 94 ? -13.399 -9.750 21.612 1.00 81.69 94 LEU A C 1
ATOM 712 O O . LEU A 1 94 ? -13.618 -10.883 22.046 1.00 81.69 94 LEU A O 1
ATOM 716 N N . ARG A 1 95 ? -13.988 -9.310 20.500 1.00 84.69 95 ARG A N 1
ATOM 717 C CA . ARG A 1 95 ? -14.884 -10.127 19.668 1.00 84.69 95 ARG A CA 1
ATOM 718 C C . ARG A 1 95 ? -14.140 -10.786 18.509 1.00 84.69 95 ARG A C 1
ATOM 720 O O . ARG A 1 95 ? -13.189 -10.226 17.977 1.00 84.69 95 ARG A O 1
ATOM 727 N N . LEU A 1 96 ? -14.606 -11.965 18.096 1.00 87.31 96 LEU A N 1
ATOM 728 C CA . LEU A 1 96 ? -14.158 -12.600 16.858 1.00 87.31 96 LEU A CA 1
ATOM 729 C C . LEU A 1 96 ? -14.809 -11.886 15.665 1.00 87.31 96 LEU A C 1
ATOM 731 O O . LEU A 1 96 ? -16.035 -11.879 15.550 1.00 87.31 96 LEU A O 1
ATOM 735 N N . ASN A 1 97 ? -14.002 -11.281 14.795 1.00 88.31 97 ASN A N 1
ATOM 736 C CA . ASN A 1 97 ? -14.466 -10.652 13.558 1.00 88.31 97 ASN A CA 1
ATOM 737 C C . ASN A 1 97 ? -13.980 -11.424 12.308 1.00 88.31 97 ASN A C 1
ATOM 739 O O . ASN A 1 97 ? -13.211 -12.381 12.416 1.00 88.31 97 ASN A O 1
ATOM 743 N N . ALA A 1 98 ? -14.407 -10.998 11.113 1.00 88.69 98 ALA A N 1
ATOM 744 C CA . ALA A 1 98 ? -14.034 -11.643 9.848 1.00 88.69 98 ALA A CA 1
ATOM 745 C C . ALA A 1 98 ? -12.518 -11.625 9.562 1.00 88.69 98 ALA A C 1
ATOM 747 O O . ALA A 1 98 ? -11.988 -12.581 9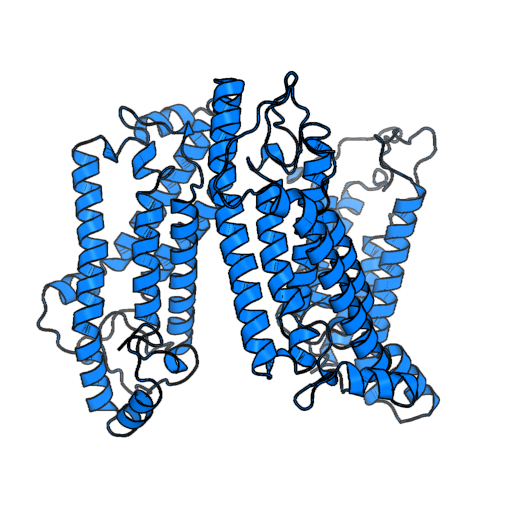.001 1.00 88.69 98 ALA A O 1
ATOM 748 N N . ILE A 1 99 ? -11.807 -10.572 9.976 1.00 87.94 99 ILE A N 1
ATOM 749 C CA . ILE A 1 99 ? -10.352 -10.449 9.817 1.00 87.94 99 ILE A CA 1
ATOM 750 C C . ILE A 1 99 ? -9.624 -11.391 10.784 1.00 87.94 99 ILE A C 1
ATOM 752 O O . ILE A 1 99 ? -8.693 -12.071 10.364 1.00 87.94 99 ILE A O 1
ATOM 756 N N . ASN A 1 100 ? -10.070 -11.509 12.042 1.00 89.56 100 ASN A N 1
ATOM 757 C CA . ASN A 1 100 ? -9.540 -12.507 12.972 1.00 89.56 100 ASN A CA 1
ATOM 758 C C . ASN A 1 100 ? -9.789 -13.919 12.426 1.00 89.56 100 ASN A C 1
ATOM 760 O O . ASN A 1 100 ? -8.883 -14.743 12.447 1.00 89.56 100 ASN A O 1
ATOM 764 N N . ALA A 1 101 ? -10.987 -14.202 11.906 1.00 91.31 101 ALA A N 1
ATOM 765 C CA . ALA A 1 101 ? -11.311 -15.507 11.333 1.00 91.31 101 ALA A CA 1
ATOM 766 C C . ALA A 1 101 ? -10.418 -15.841 10.126 1.00 91.31 101 ALA A C 1
ATOM 768 O O . ALA A 1 101 ? -9.851 -16.932 10.068 1.00 91.31 101 ALA A O 1
ATOM 769 N N . LEU A 1 102 ? -10.217 -14.885 9.210 1.00 93.50 102 LEU A N 1
ATOM 770 C CA . LEU A 1 102 ? -9.266 -15.023 8.106 1.00 93.50 102 LEU A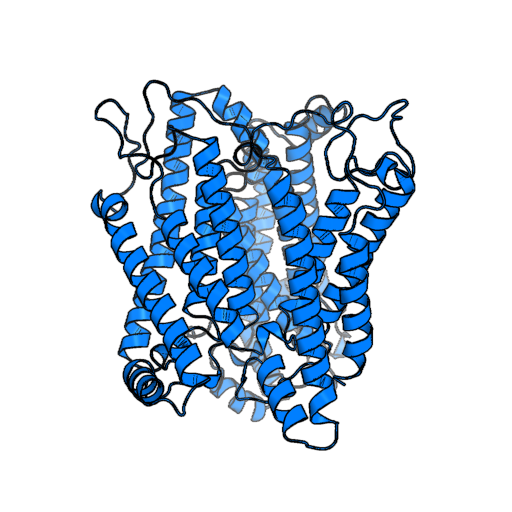 CA 1
ATOM 771 C C . LEU A 1 102 ? -7.836 -15.228 8.623 1.00 93.50 102 LEU A C 1
ATOM 773 O O . LEU A 1 102 ? -7.130 -16.106 8.139 1.00 93.50 102 LEU A O 1
ATOM 777 N N . GLY A 1 103 ? -7.422 -14.461 9.633 1.00 93.44 103 GLY A N 1
ATOM 778 C CA . GLY A 1 103 ? -6.112 -14.587 10.265 1.00 93.44 103 GLY A CA 1
ATOM 779 C C . GLY A 1 103 ? -5.879 -15.973 10.858 1.00 93.44 103 GLY A C 1
ATOM 780 O O . GLY A 1 103 ? -4.864 -16.601 10.568 1.00 93.44 103 GLY A O 1
ATOM 781 N N . ALA A 1 104 ? -6.853 -16.498 11.602 1.00 94.25 104 ALA A N 1
ATOM 782 C CA . ALA A 1 104 ? -6.815 -17.858 12.126 1.00 94.25 104 ALA A CA 1
ATOM 783 C C . ALA A 1 104 ? -6.753 -18.897 10.999 1.00 94.25 104 ALA A C 1
ATOM 785 O O . ALA A 1 104 ? -5.938 -19.810 11.072 1.00 94.25 104 ALA A O 1
ATOM 786 N N . ALA A 1 105 ? -7.548 -18.746 9.935 1.00 95.75 105 ALA A N 1
ATOM 787 C CA . ALA A 1 105 ? -7.551 -19.673 8.803 1.00 95.75 105 ALA A CA 1
ATOM 788 C C . ALA A 1 105 ? -6.198 -19.706 8.069 1.00 95.75 105 ALA A C 1
ATOM 790 O O . ALA A 1 105 ? -5.645 -20.784 7.844 1.00 95.75 105 ALA A O 1
ATOM 791 N N . LEU A 1 106 ? -5.630 -18.537 7.751 1.00 95.94 106 LEU A N 1
ATOM 792 C CA . LEU A 1 106 ? -4.302 -18.431 7.137 1.00 95.94 106 LEU A CA 1
ATOM 793 C C . LEU A 1 106 ? -3.216 -18.994 8.055 1.00 95.94 106 LEU A C 1
ATOM 795 O O . LEU A 1 106 ? -2.309 -19.684 7.587 1.00 95.94 106 LEU A O 1
ATOM 799 N N . TRP A 1 107 ? -3.331 -18.736 9.360 1.00 95.38 107 TRP A N 1
ATOM 800 C CA . TRP A 1 107 ? -2.402 -19.263 10.346 1.00 95.38 107 TRP A CA 1
ATOM 801 C C . TRP A 1 107 ? -2.445 -20.791 10.404 1.00 95.38 107 TRP A C 1
ATOM 803 O O . TRP A 1 107 ? -1.407 -21.434 10.262 1.00 95.38 107 TRP A O 1
ATOM 813 N N . ILE A 1 108 ? -3.641 -21.375 10.533 1.00 95.25 108 ILE A N 1
ATOM 814 C CA . ILE A 1 108 ? -3.853 -22.826 10.599 1.00 95.25 108 ILE A CA 1
ATOM 815 C C . ILE A 1 108 ? -3.352 -23.493 9.318 1.00 95.25 108 ILE A C 1
ATOM 817 O O . ILE A 1 108 ? -2.627 -24.482 9.395 1.00 95.25 108 ILE A O 1
ATOM 821 N N . PHE A 1 109 ? -3.677 -22.942 8.145 1.00 95.75 109 PHE A N 1
ATOM 822 C CA . PHE A 1 109 ? -3.222 -23.498 6.872 1.00 95.75 109 PHE A CA 1
ATOM 823 C C . PHE A 1 109 ? -1.697 -23.405 6.718 1.00 95.75 109 PHE A C 1
ATOM 825 O O . PHE A 1 109 ? -1.054 -24.379 6.328 1.00 95.75 109 PHE A O 1
ATOM 832 N N . GLY A 1 110 ? -1.096 -22.265 7.072 1.00 95.19 110 GLY A N 1
ATOM 833 C CA . GLY A 1 110 ? 0.356 -22.080 7.040 1.00 95.19 110 GLY A CA 1
ATOM 834 C C . GLY A 1 110 ? 1.090 -23.028 7.992 1.00 95.19 110 GLY A C 1
ATOM 835 O O . GLY A 1 110 ? 2.070 -23.671 7.603 1.00 95.19 110 GLY A O 1
ATOM 836 N N . ALA A 1 111 ? 0.571 -23.180 9.212 1.00 93.75 111 ALA A N 1
ATOM 837 C CA . ALA A 1 111 ? 1.080 -24.118 10.204 1.00 93.75 111 ALA A CA 1
ATOM 838 C C . ALA A 1 111 ? 0.934 -25.572 9.738 1.00 93.75 111 ALA A C 1
ATOM 840 O O . ALA A 1 111 ? 1.895 -26.333 9.824 1.00 93.75 111 ALA A O 1
ATOM 841 N N . ALA A 1 112 ? -0.219 -25.954 9.183 1.00 94.50 112 ALA A N 1
ATOM 842 C CA . ALA A 1 112 ? -0.454 -27.293 8.647 1.00 94.50 112 ALA A CA 1
ATOM 843 C C . ALA A 1 112 ? 0.492 -27.618 7.483 1.00 94.50 112 ALA A C 1
ATOM 845 O O . ALA A 1 112 ? 1.093 -28.692 7.469 1.00 94.50 112 ALA A O 1
ATOM 846 N N . LEU A 1 113 ? 0.694 -26.679 6.549 1.00 94.56 113 LEU A N 1
ATOM 847 C CA . LEU A 1 113 ? 1.661 -26.834 5.462 1.00 94.56 113 LEU A CA 1
ATOM 848 C C . LEU A 1 113 ? 3.070 -27.052 6.018 1.00 94.56 113 LEU A C 1
ATOM 850 O O . LEU A 1 113 ? 3.756 -27.986 5.609 1.00 94.56 113 LEU A O 1
ATOM 854 N N . ARG A 1 114 ? 3.483 -26.237 6.994 1.00 92.62 114 ARG A N 1
ATOM 855 C CA . ARG A 1 114 ? 4.795 -26.352 7.637 1.00 92.62 114 ARG A CA 1
ATOM 856 C C . ARG A 1 114 ? 4.961 -27.683 8.379 1.00 92.62 114 ARG A C 1
ATOM 858 O O . ARG A 1 114 ? 5.968 -28.354 8.175 1.00 92.62 114 ARG A O 1
ATOM 865 N N . LEU A 1 115 ? 3.970 -28.129 9.145 1.00 92.38 115 LEU A N 1
ATOM 866 C CA . LEU A 1 115 ? 4.000 -29.439 9.808 1.00 92.38 115 LEU A CA 1
ATOM 867 C C . LEU A 1 115 ? 4.036 -30.596 8.797 1.00 92.38 115 LEU A C 1
ATOM 869 O O . LEU A 1 115 ? 4.774 -31.558 8.997 1.00 92.38 115 LEU A O 1
ATOM 873 N N . ARG A 1 116 ? 3.330 -30.478 7.667 1.00 93.19 116 ARG A N 1
ATOM 874 C CA . ARG A 1 116 ? 3.403 -31.457 6.573 1.00 93.19 116 ARG A CA 1
ATOM 875 C C . ARG A 1 116 ? 4.787 -31.492 5.921 1.00 93.19 116 ARG A C 1
ATOM 877 O O . ARG A 1 116 ? 5.217 -32.554 5.489 1.00 93.19 116 ARG A O 1
ATOM 884 N N . THR A 1 117 ? 5.516 -30.369 5.887 1.00 92.06 117 THR A N 1
ATOM 885 C CA . THR A 1 117 ? 6.925 -30.373 5.446 1.00 92.06 117 THR A CA 1
ATOM 886 C C . THR A 1 117 ? 7.845 -31.100 6.414 1.00 92.06 117 THR A C 1
ATOM 888 O O . THR A 1 117 ? 8.747 -31.797 5.964 1.00 92.06 117 THR A O 1
ATOM 891 N N . TYR A 1 118 ? 7.589 -30.996 7.722 1.00 91.06 118 TYR A N 1
ATOM 892 C CA . TYR A 1 118 ? 8.344 -31.743 8.730 1.00 91.06 118 TYR A CA 1
ATOM 893 C C . TYR A 1 118 ? 8.118 -33.245 8.563 1.00 91.06 118 TYR A C 1
ATOM 895 O O . TYR A 1 118 ? 9.069 -34.011 8.578 1.00 91.06 118 TYR A O 1
ATOM 903 N N . GLN A 1 119 ? 6.869 -33.653 8.324 1.00 90.19 119 GLN A N 1
ATOM 904 C CA . GLN A 1 119 ? 6.525 -35.049 8.049 1.00 90.19 119 GLN A CA 1
ATOM 905 C C . GLN A 1 119 ? 7.147 -35.559 6.742 1.00 90.19 119 GLN A C 1
ATOM 907 O O . GLN A 1 119 ? 7.671 -36.664 6.719 1.00 90.19 119 GLN A O 1
ATOM 912 N N . ALA A 1 120 ? 7.113 -34.761 5.669 1.00 90.62 120 ALA A N 1
ATOM 913 C CA . ALA A 1 120 ? 7.655 -35.156 4.368 1.00 90.62 120 ALA A CA 1
ATOM 914 C C . ALA A 1 120 ? 9.187 -35.290 4.370 1.00 90.62 120 ALA A C 1
ATOM 916 O O . ALA A 1 120 ? 9.711 -36.184 3.716 1.00 90.62 120 ALA A O 1
ATOM 917 N N . LEU A 1 121 ? 9.899 -34.415 5.090 1.00 89.25 121 LEU A N 1
ATOM 918 C CA . LEU A 1 121 ? 11.350 -34.537 5.260 1.00 89.25 121 LEU A CA 1
ATOM 919 C C . LEU A 1 121 ? 11.740 -35.587 6.307 1.00 89.25 121 LEU A C 1
ATOM 921 O O . LEU A 1 121 ? 12.854 -36.103 6.249 1.00 89.25 121 LEU A O 1
ATOM 925 N N . GLY A 1 122 ? 10.854 -35.898 7.257 1.00 88.56 122 GLY A N 1
ATOM 926 C CA . GLY A 1 122 ? 11.111 -36.861 8.322 1.00 88.56 122 GLY A CA 1
ATOM 927 C C . GLY A 1 122 ? 12.412 -36.552 9.064 1.00 88.56 122 GLY A C 1
ATOM 928 O O . GLY A 1 122 ? 12.673 -35.401 9.433 1.00 88.56 122 GLY A O 1
ATOM 929 N N . SER A 1 123 ? 13.260 -37.574 9.206 1.00 85.56 123 SER A N 1
ATOM 930 C CA . SER A 1 123 ? 14.566 -37.482 9.867 1.00 85.56 123 SER A CA 1
ATOM 931 C C . SER A 1 123 ? 15.502 -36.442 9.245 1.00 85.56 123 SER A C 1
ATOM 933 O O . SER A 1 123 ? 16.374 -35.937 9.950 1.00 85.56 123 SER A O 1
ATOM 935 N N . PHE A 1 124 ? 15.307 -36.038 7.985 1.00 86.94 124 PHE A N 1
ATOM 936 C CA . PHE A 1 124 ? 16.161 -35.051 7.319 1.00 86.94 124 PHE A CA 1
ATOM 937 C C . PHE A 1 124 ? 15.879 -33.601 7.729 1.00 86.94 124 PHE A C 1
ATOM 939 O O . PHE A 1 124 ? 16.681 -32.710 7.443 1.00 86.94 124 PHE A O 1
ATOM 946 N N . PHE A 1 125 ? 14.771 -33.322 8.423 1.00 87.00 125 PHE A N 1
ATOM 947 C CA . PHE A 1 125 ? 14.453 -31.951 8.806 1.00 87.00 125 PHE A CA 1
ATOM 948 C C . PHE A 1 125 ? 15.341 -31.451 9.956 1.00 87.00 125 PHE A C 1
ATOM 950 O O . PHE A 1 125 ? 15.325 -31.992 11.066 1.00 87.00 125 PHE A O 1
ATOM 957 N N . ARG A 1 126 ? 16.060 -30.350 9.714 1.00 83.69 126 ARG A N 1
ATOM 958 C CA . ARG A 1 126 ? 16.791 -29.570 10.722 1.00 83.69 126 ARG A CA 1
ATOM 959 C C . ARG A 1 126 ? 16.537 -28.077 10.506 1.00 83.69 126 ARG A C 1
ATOM 961 O O . ARG A 1 126 ? 16.309 -27.624 9.387 1.00 83.69 126 ARG A O 1
ATOM 968 N N . TYR A 1 127 ? 16.555 -27.297 11.588 1.00 79.00 127 TYR A N 1
ATOM 969 C CA . TYR A 1 127 ? 16.536 -25.829 11.488 1.00 79.00 127 TYR A CA 1
ATOM 970 C C . TYR A 1 127 ? 17.883 -25.260 11.058 1.00 79.00 127 TYR A C 1
ATOM 972 O O . TYR A 1 127 ? 17.926 -24.259 10.341 1.00 79.00 127 TYR A O 1
ATOM 980 N N . GLU A 1 128 ? 18.960 -25.894 11.505 1.00 76.38 128 GLU A N 1
ATOM 981 C CA . GLU A 1 128 ? 20.319 -25.598 11.075 1.00 76.38 128 GLU A CA 1
ATOM 982 C C . GLU A 1 128 ? 20.574 -26.325 9.753 1.00 76.38 128 GLU A C 1
ATOM 984 O O . GLU A 1 128 ? 20.210 -27.495 9.594 1.00 76.38 128 GLU A O 1
ATOM 989 N N . ILE A 1 129 ? 21.134 -25.602 8.781 1.00 76.56 129 ILE A N 1
ATOM 990 C CA . ILE A 1 129 ? 21.400 -26.155 7.453 1.00 76.56 129 ILE A CA 1
ATOM 991 C C . ILE A 1 129 ? 22.459 -27.240 7.629 1.00 76.56 129 ILE A C 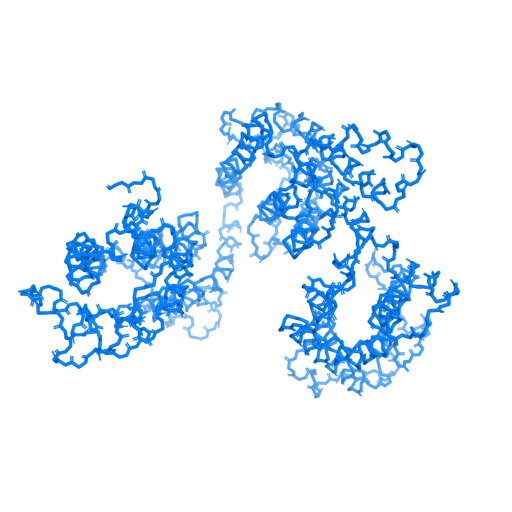1
ATOM 993 O O . ILE A 1 129 ? 23.562 -26.966 8.091 1.00 76.56 129 ILE A O 1
ATOM 997 N N . SER A 1 130 ? 22.089 -28.473 7.309 1.00 78.38 130 SER A N 1
ATOM 998 C CA . SER A 1 130 ? 22.929 -29.654 7.491 1.00 78.38 130 SER A CA 1
ATOM 999 C C . SER A 1 130 ? 22.655 -30.664 6.390 1.00 78.38 130 SER A C 1
ATOM 1001 O O . SER A 1 130 ? 21.524 -30.782 5.907 1.00 78.38 130 SER A O 1
ATOM 1003 N N . ILE A 1 131 ? 23.700 -31.383 5.994 1.00 82.44 131 ILE A N 1
ATOM 1004 C CA . ILE A 1 131 ? 23.613 -32.514 5.072 1.00 82.44 131 ILE A CA 1
ATOM 1005 C C . ILE A 1 131 ? 23.970 -33.752 5.889 1.00 82.44 131 ILE A C 1
ATOM 1007 O O . ILE A 1 131 ? 25.133 -34.012 6.165 1.00 82.44 131 ILE A O 1
ATOM 1011 N N . GLN A 1 132 ? 22.935 -34.469 6.319 1.00 82.38 132 GLN A N 1
ATOM 1012 C CA . GLN A 1 132 ? 23.057 -35.697 7.106 1.00 82.38 132 GLN A CA 1
ATOM 1013 C C . GLN A 1 132 ? 23.659 -36.842 6.285 1.00 82.38 132 GLN A C 1
ATOM 1015 O O . GLN A 1 132 ? 23.575 -36.858 5.051 1.00 82.38 132 GLN A O 1
ATOM 1020 N N . LYS A 1 133 ? 24.197 -37.849 6.972 1.00 79.38 133 LYS A N 1
ATOM 1021 C CA . LYS A 1 133 ? 24.551 -39.117 6.325 1.00 79.38 133 LYS A CA 1
ATOM 1022 C C . LYS A 1 133 ? 23.303 -39.728 5.664 1.00 79.38 133 LYS A C 1
ATOM 1024 O O . LYS A 1 133 ? 22.214 -39.696 6.233 1.00 79.38 133 LYS A O 1
ATOM 1029 N N . ASP A 1 134 ? 23.446 -40.209 4.429 1.00 84.94 134 ASP A N 1
ATOM 1030 C CA . ASP A 1 134 ? 22.355 -40.750 3.599 1.00 84.94 134 ASP A CA 1
ATOM 1031 C C . ASP A 1 134 ? 21.235 -39.750 3.237 1.00 84.94 134 ASP A C 1
ATOM 1033 O O . ASP A 1 134 ? 20.114 -40.162 2.923 1.00 84.94 134 ASP A O 1
ATOM 1037 N N . HIS A 1 135 ? 21.514 -38.436 3.248 1.00 86.12 135 HIS A N 1
ATOM 1038 C CA . HIS A 1 135 ? 20.534 -37.415 2.857 1.00 86.12 135 HIS A CA 1
ATOM 1039 C C . HIS A 1 135 ? 20.023 -37.650 1.431 1.00 86.12 135 HIS A C 1
ATOM 1041 O O . HIS A 1 135 ? 20.792 -37.677 0.469 1.00 86.12 135 HIS A O 1
ATOM 1047 N N . ARG A 1 136 ? 18.701 -37.769 1.279 1.00 87.81 136 ARG A N 1
ATOM 1048 C CA . ARG A 1 136 ? 18.046 -37.943 -0.025 1.00 87.81 136 ARG A CA 1
ATOM 1049 C C . ARG A 1 136 ? 17.266 -36.699 -0.404 1.00 87.81 136 ARG A C 1
ATOM 1051 O O . ARG A 1 136 ? 16.657 -36.050 0.445 1.00 87.81 136 ARG A O 1
ATOM 1058 N N . LEU A 1 137 ? 17.233 -36.394 -1.697 1.00 88.69 137 LEU A N 1
ATOM 1059 C CA . LEU A 1 137 ? 16.386 -35.326 -2.207 1.00 88.69 137 LEU A CA 1
ATOM 1060 C C . LEU A 1 137 ? 14.916 -35.760 -2.141 1.00 88.69 137 LEU A C 1
ATOM 1062 O O . LEU A 1 137 ? 14.491 -36.656 -2.868 1.00 88.69 137 LEU A O 1
ATOM 1066 N N . ILE A 1 138 ? 14.130 -35.106 -1.286 1.00 89.06 138 ILE A N 1
ATOM 1067 C CA . ILE A 1 138 ? 12.686 -35.338 -1.207 1.00 89.06 138 ILE A CA 1
ATOM 1068 C C . ILE A 1 138 ? 11.977 -34.496 -2.270 1.00 89.06 138 ILE A C 1
ATOM 1070 O O . ILE A 1 138 ? 11.985 -33.268 -2.209 1.00 89.06 138 ILE A O 1
ATOM 1074 N N . THR A 1 139 ? 11.340 -35.163 -3.231 1.00 90.06 139 THR A N 1
ATOM 1075 C CA . THR A 1 139 ? 10.582 -34.536 -4.332 1.00 90.06 139 THR A CA 1
ATOM 1076 C C . THR A 1 139 ? 9.076 -34.793 -4.251 1.00 90.06 139 THR A C 1
ATOM 1078 O O . THR A 1 139 ? 8.313 -34.289 -5.070 1.00 90.06 139 THR A O 1
ATOM 1081 N N . THR A 1 140 ? 8.616 -35.547 -3.251 1.00 87.88 140 THR A N 1
ATOM 1082 C CA . THR A 1 140 ? 7.210 -35.922 -3.057 1.00 87.88 140 THR A CA 1
ATOM 1083 C C . THR A 1 140 ? 6.475 -34.972 -2.106 1.00 87.88 140 THR A C 1
ATOM 1085 O O . THR A 1 140 ? 7.066 -34.213 -1.332 1.00 87.88 140 THR A O 1
ATOM 1088 N N . GLY A 1 141 ? 5.139 -35.003 -2.138 1.00 88.56 141 GLY A N 1
ATOM 1089 C CA . GLY A 1 141 ? 4.313 -34.163 -1.267 1.00 88.56 141 GLY A CA 1
ATOM 1090 C C . GLY A 1 141 ? 4.480 -32.666 -1.581 1.00 88.56 141 GLY A C 1
ATOM 1091 O O . GLY A 1 141 ? 4.545 -32.310 -2.757 1.00 88.56 141 GLY A O 1
ATOM 1092 N N . PRO A 1 142 ? 4.566 -31.766 -0.579 1.00 90.25 142 PRO A N 1
ATOM 1093 C CA . PRO A 1 142 ? 4.707 -30.324 -0.819 1.00 90.25 142 PRO A CA 1
ATOM 1094 C C . PRO A 1 142 ? 5.925 -29.931 -1.675 1.00 90.25 142 PRO A C 1
ATOM 1096 O O . PRO A 1 142 ? 5.882 -28.910 -2.362 1.00 90.25 142 PRO A O 1
ATOM 1099 N N . TYR A 1 143 ? 6.989 -30.742 -1.654 1.00 90.44 143 TYR A N 1
ATOM 1100 C CA . TYR A 1 143 ? 8.219 -30.510 -2.420 1.00 90.44 143 TYR A CA 1
ATOM 1101 C C . TYR A 1 143 ? 8.057 -30.742 -3.929 1.00 90.44 143 TYR A C 1
ATOM 1103 O O . TYR A 1 143 ? 8.866 -30.239 -4.703 1.00 90.44 143 TYR A O 1
ATOM 1111 N N . SER A 1 144 ? 6.986 -31.423 -4.357 1.00 90.94 144 SER A N 1
ATOM 1112 C CA . SER A 1 144 ? 6.645 -31.574 -5.782 1.00 90.94 144 SER A CA 1
ATOM 1113 C C . SER A 1 144 ? 6.117 -30.281 -6.417 1.00 90.94 144 SER A C 1
ATOM 1115 O O . SER A 1 144 ? 6.155 -30.132 -7.634 1.00 90.94 144 SER A O 1
ATOM 1117 N N . ILE A 1 145 ? 5.634 -29.337 -5.598 1.00 88.69 145 ILE A N 1
ATOM 1118 C CA . ILE A 1 145 ? 4.988 -28.096 -6.055 1.00 88.69 145 ILE A CA 1
ATOM 1119 C C . ILE A 1 145 ? 5.947 -26.909 -5.944 1.00 88.69 145 ILE A C 1
ATOM 1121 O O . ILE A 1 145 ? 6.049 -26.086 -6.852 1.00 88.69 145 ILE A O 1
ATOM 1125 N N . VAL A 1 146 ? 6.637 -26.782 -4.808 1.00 88.56 146 VAL A N 1
ATOM 1126 C CA . VAL A 1 146 ? 7.520 -25.648 -4.515 1.00 88.56 146 VAL A CA 1
ATOM 1127 C C . VAL A 1 146 ? 8.793 -26.134 -3.835 1.00 88.56 146 VAL A C 1
ATOM 1129 O O . VAL A 1 146 ? 8.757 -27.037 -3.008 1.00 88.56 146 VAL A O 1
ATOM 1132 N N . ARG A 1 147 ? 9.929 -25.496 -4.146 1.00 87.38 147 ARG A N 1
ATOM 1133 C CA . ARG A 1 147 ? 11.252 -25.876 -3.613 1.00 87.38 147 ARG A CA 1
ATOM 1134 C C . ARG A 1 147 ? 11.367 -25.723 -2.092 1.00 87.38 147 ARG A C 1
ATOM 1136 O O . ARG A 1 147 ? 12.076 -26.486 -1.447 1.00 87.38 147 ARG A O 1
ATOM 1143 N N . HIS A 1 148 ? 10.667 -24.745 -1.508 1.00 86.81 148 HIS A N 1
ATOM 1144 C CA . HIS A 1 148 ? 10.731 -24.456 -0.071 1.00 86.81 148 HIS A CA 1
ATOM 1145 C C . HIS A 1 148 ? 9.345 -24.288 0.582 1.00 86.81 148 HIS A C 1
ATOM 1147 O O . HIS A 1 148 ? 9.012 -23.206 1.080 1.00 86.81 148 HIS A O 1
ATOM 1153 N N . PRO A 1 149 ? 8.539 -25.361 0.654 1.00 92.00 149 PRO A N 1
ATOM 1154 C CA . PRO A 1 149 ? 7.165 -25.294 1.152 1.00 92.00 149 PRO A CA 1
ATOM 1155 C C . PRO A 1 149 ? 7.094 -24.895 2.634 1.00 92.00 149 PRO A C 1
ATOM 1157 O O . PRO A 1 149 ? 6.126 -24.272 3.066 1.00 92.00 149 PRO A O 1
ATOM 1160 N N . SER A 1 150 ? 8.145 -25.178 3.414 1.00 90.81 150 SER A N 1
ATOM 1161 C CA . SER A 1 150 ? 8.219 -24.828 4.839 1.00 90.81 150 SER A CA 1
ATOM 1162 C C . SER A 1 150 ? 8.305 -23.314 5.064 1.00 90.81 150 SER A C 1
ATOM 1164 O O . SER A 1 150 ? 7.736 -22.791 6.028 1.00 90.81 150 SER A O 1
ATOM 1166 N N . TYR A 1 151 ? 8.991 -22.595 4.164 1.00 89.19 151 TYR A N 1
ATOM 1167 C CA . TYR A 1 151 ? 9.048 -21.132 4.189 1.00 89.19 151 TYR A CA 1
ATOM 1168 C C . TYR A 1 151 ? 7.743 -20.518 3.688 1.00 89.19 151 TYR A C 1
ATOM 1170 O O . TYR A 1 151 ? 7.286 -19.545 4.281 1.00 89.19 151 TYR A O 1
ATOM 1178 N N . SER A 1 152 ? 7.096 -21.115 2.681 1.00 91.00 152 SER A N 1
ATOM 1179 C CA . SER A 1 152 ? 5.751 -20.708 2.253 1.00 91.00 152 SER A CA 1
ATOM 1180 C C . SER A 1 152 ? 4.735 -20.834 3.394 1.00 91.00 152 SER A C 1
ATOM 1182 O O . SER A 1 152 ? 4.003 -19.885 3.670 1.00 91.00 152 SER A O 1
ATOM 1184 N N . GLY A 1 153 ? 4.742 -21.963 4.114 1.00 92.69 153 GLY A N 1
ATOM 1185 C CA . GLY A 1 153 ? 3.892 -22.175 5.289 1.00 92.69 153 GLY A CA 1
ATOM 1186 C C . GLY A 1 153 ? 4.170 -21.172 6.409 1.00 92.69 153 GLY A C 1
ATOM 1187 O O . GLY A 1 153 ? 3.238 -20.591 6.958 1.00 92.69 153 GLY A O 1
ATOM 1188 N N . LEU A 1 154 ? 5.447 -20.891 6.699 1.00 90.00 154 LEU A N 1
ATOM 1189 C CA . LEU A 1 154 ? 5.830 -19.888 7.699 1.00 90.00 154 LEU A CA 1
ATOM 1190 C C . LEU A 1 154 ? 5.400 -18.469 7.312 1.00 90.00 154 LEU A C 1
ATOM 1192 O O . LEU A 1 154 ? 4.911 -17.729 8.160 1.00 90.00 154 LEU A O 1
ATOM 1196 N N . ALA A 1 155 ? 5.575 -18.082 6.047 1.00 88.62 155 ALA A N 1
ATOM 1197 C CA . ALA A 1 155 ? 5.159 -16.772 5.558 1.00 88.62 155 ALA A CA 1
ATOM 1198 C C . ALA A 1 155 ? 3.646 -16.583 5.722 1.00 88.62 155 ALA A C 1
ATOM 1200 O O . ALA A 1 155 ? 3.204 -15.571 6.266 1.00 88.62 155 ALA A O 1
ATOM 1201 N N . LEU A 1 156 ? 2.860 -17.588 5.331 1.00 91.69 156 LEU A N 1
ATOM 1202 C CA . LEU A 1 156 ? 1.411 -17.554 5.480 1.00 91.69 156 LEU A CA 1
ATOM 1203 C C . LEU A 1 156 ? 0.977 -17.537 6.949 1.00 91.69 156 LEU A C 1
ATOM 1205 O O . LEU A 1 156 ? 0.086 -16.771 7.316 1.00 91.69 156 LEU A O 1
ATOM 1209 N N . ALA A 1 157 ? 1.647 -18.322 7.798 1.00 91.50 157 ALA A N 1
ATOM 1210 C CA . ALA A 1 157 ? 1.395 -18.318 9.231 1.00 91.50 157 ALA A CA 1
ATOM 1211 C C . ALA A 1 157 ? 1.680 -16.946 9.854 1.00 91.50 157 ALA A C 1
ATOM 1213 O O . ALA A 1 157 ? 0.883 -16.460 10.647 1.00 91.50 157 ALA A O 1
ATOM 1214 N N . ASN A 1 158 ? 2.754 -16.267 9.450 1.00 88.69 158 ASN A N 1
ATOM 1215 C CA . ASN A 1 158 ? 3.054 -14.917 9.928 1.00 88.69 158 ASN A CA 1
ATOM 1216 C C . ASN A 1 158 ? 1.997 -13.891 9.487 1.00 88.69 158 ASN A C 1
ATOM 1218 O O . ASN A 1 158 ? 1.605 -13.046 10.291 1.00 88.69 158 ASN A O 1
ATOM 1222 N N . ILE A 1 159 ? 1.488 -13.985 8.251 1.00 87.50 159 ILE A N 1
ATOM 1223 C CA . ILE A 1 159 ? 0.369 -13.147 7.781 1.00 87.50 159 ILE A CA 1
ATOM 1224 C C . ILE A 1 159 ? -0.877 -13.409 8.635 1.00 87.50 159 ILE A C 1
ATOM 1226 O O . ILE A 1 159 ? -1.502 -12.470 9.123 1.00 87.50 159 ILE A O 1
ATOM 1230 N N . GLY A 1 160 ? -1.214 -14.681 8.861 1.00 91.94 160 GLY A N 1
ATOM 1231 C CA . GLY A 1 160 ? -2.352 -15.067 9.691 1.00 91.94 160 GLY A CA 1
ATOM 1232 C C . GLY A 1 160 ? -2.230 -14.588 11.138 1.00 91.94 160 GLY A C 1
ATOM 1233 O O . GLY A 1 160 ? -3.177 -14.030 11.691 1.00 91.94 160 GLY A O 1
ATOM 1234 N N . TRP A 1 161 ? -1.038 -14.720 11.726 1.00 89.62 161 TRP A N 1
ATOM 1235 C CA . TRP A 1 161 ? -0.723 -14.226 13.067 1.00 89.62 161 TRP A CA 1
ATOM 1236 C C . TRP A 1 161 ? -0.906 -12.710 13.172 1.00 89.62 161 TRP A C 1
ATOM 1238 O O . TRP A 1 161 ? -1.476 -12.226 14.150 1.00 89.62 161 TRP A O 1
ATOM 1248 N N . PHE A 1 162 ? -0.468 -11.966 12.153 1.00 85.88 162 PHE A N 1
ATOM 1249 C CA . PHE A 1 162 ? -0.641 -10.519 12.095 1.00 85.88 162 PHE A CA 1
ATOM 1250 C C . PHE A 1 162 ? -2.123 -10.135 12.020 1.00 85.88 162 PHE A C 1
ATOM 1252 O O . PHE A 1 162 ? -2.596 -9.360 12.845 1.00 85.88 162 PHE A O 1
ATOM 1259 N N . LEU A 1 163 ? -2.885 -10.733 11.100 1.00 87.56 163 LEU A N 1
ATOM 1260 C CA . LEU A 1 163 ? -4.325 -10.478 10.982 1.00 87.56 163 LEU A CA 1
ATOM 1261 C C . LEU A 1 163 ? -5.098 -10.865 12.250 1.00 87.56 163 LEU A C 1
ATOM 1263 O O . LEU A 1 163 ? -6.066 -10.200 12.603 1.00 87.56 163 LEU A O 1
ATOM 1267 N N . TRP A 1 164 ? -4.679 -11.916 12.960 1.00 90.00 164 TRP A N 1
ATOM 1268 C CA . TRP A 1 164 ? -5.288 -12.294 14.234 1.00 90.00 164 TRP A CA 1
ATOM 1269 C C . TRP A 1 164 ? -5.052 -11.236 15.316 1.00 90.00 164 TRP A C 1
ATOM 1271 O O . TRP A 1 164 ? -5.998 -10.798 15.973 1.00 90.00 164 TRP A O 1
ATOM 1281 N N . ASN A 1 165 ? -3.794 -10.828 15.491 1.00 85.12 165 ASN A N 1
ATOM 1282 C CA . ASN A 1 165 ? -3.363 -10.002 16.614 1.00 85.12 165 ASN A CA 1
ATOM 1283 C C . ASN A 1 165 ? -3.521 -8.490 16.375 1.00 85.12 165 ASN A C 1
ATOM 1285 O O . ASN A 1 165 ? -3.578 -7.738 17.344 1.00 85.12 165 ASN A O 1
ATOM 1289 N N . PHE A 1 166 ? -3.648 -8.033 15.128 1.00 79.38 166 PHE A N 1
ATOM 1290 C CA . PHE A 1 166 ? -3.776 -6.613 14.762 1.00 79.38 166 PHE A CA 1
ATOM 1291 C C . PHE A 1 166 ? -5.115 -6.275 14.084 1.00 79.38 166 PHE A C 1
ATOM 1293 O O . PHE A 1 166 ? -5.215 -5.279 13.371 1.00 79.38 166 PHE A O 1
ATOM 1300 N N . ALA A 1 167 ? -6.153 -7.087 14.299 1.00 81.56 167 ALA A N 1
ATOM 1301 C CA . ALA A 1 167 ? -7.517 -6.779 13.869 1.00 81.56 167 ALA A CA 1
ATOM 1302 C C . ALA A 1 167 ? -8.405 -6.317 15.028 1.00 81.56 167 ALA A C 1
ATOM 1304 O O . ALA A 1 167 ? -8.196 -6.702 16.179 1.00 81.56 167 ALA A O 1
ATOM 1305 N N . ASP A 1 168 ? -9.436 -5.532 14.705 1.00 74.19 168 ASP A N 1
ATOM 1306 C CA . ASP A 1 168 ? -10.356 -4.947 15.685 1.00 74.19 168 ASP A CA 1
ATOM 1307 C C . ASP A 1 168 ? -10.955 -5.979 16.645 1.00 74.19 168 ASP A C 1
ATOM 1309 O O . ASP A 1 168 ? -11.732 -6.850 16.262 1.00 74.19 168 ASP A O 1
ATOM 1313 N N . GLY A 1 169 ? -10.650 -5.839 17.930 1.00 73.31 169 GLY A N 1
ATOM 1314 C CA . GLY A 1 169 ? -11.077 -6.789 18.954 1.00 73.31 169 GLY A CA 1
ATOM 1315 C C . GLY A 1 169 ? -10.043 -7.857 19.290 1.00 73.31 169 GLY A C 1
ATOM 1316 O O . GLY A 1 169 ? -10.407 -8.879 19.865 1.00 73.31 169 GLY A O 1
ATOM 1317 N N . SER A 1 170 ? -8.768 -7.640 18.959 1.00 80.06 170 SER A N 1
ATOM 1318 C CA . SER A 1 170 ? -7.630 -8.311 19.593 1.00 80.06 170 SER A CA 1
ATOM 1319 C C . SER A 1 170 ? -7.178 -7.595 20.872 1.00 80.06 170 SER A C 1
ATOM 1321 O O . SER A 1 170 ? -7.372 -6.387 21.040 1.00 80.06 170 SER A O 1
ATOM 1323 N N . ALA A 1 171 ? -6.530 -8.345 21.766 1.00 74.25 171 ALA A N 1
ATOM 1324 C CA . ALA A 1 171 ? -5.923 -7.812 22.985 1.00 74.25 171 ALA A CA 1
ATOM 1325 C C . ALA A 1 171 ? -4.844 -6.755 22.696 1.00 74.25 171 ALA A C 1
ATOM 1327 O O . ALA A 1 171 ? -4.859 -5.690 23.312 1.00 74.25 171 ALA A O 1
ATOM 1328 N N . LEU A 1 172 ? -3.957 -7.014 21.726 1.00 73.38 172 LEU A N 1
ATOM 1329 C CA . LEU A 1 172 ? -2.865 -6.096 21.387 1.00 73.38 172 LEU A CA 1
ATOM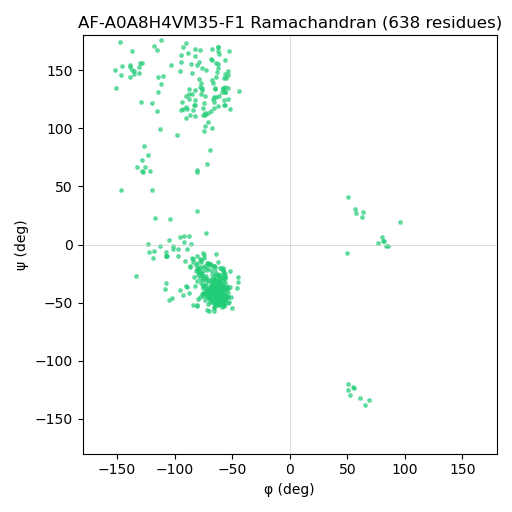 1330 C C . LEU A 1 172 ? -3.376 -4.727 20.923 1.00 73.38 172 LEU A C 1
ATOM 1332 O O . LEU A 1 172 ? -2.908 -3.718 21.428 1.00 73.38 172 LEU A O 1
ATOM 1336 N N . LEU A 1 173 ? -4.375 -4.651 20.036 1.00 70.44 173 LEU A N 1
ATOM 1337 C CA . LEU A 1 173 ? -4.921 -3.342 19.640 1.00 70.44 173 LEU A CA 1
ATOM 1338 C C . LEU A 1 173 ? -5.612 -2.619 20.803 1.00 70.44 173 LEU A C 1
ATOM 1340 O O . LEU A 1 173 ? -5.610 -1.391 20.892 1.00 70.44 173 LEU A O 1
ATOM 1344 N N . ALA A 1 174 ? -6.242 -3.379 21.697 1.00 69.75 174 ALA A N 1
ATOM 1345 C CA . ALA A 1 174 ? -7.087 -2.814 22.733 1.00 69.75 174 ALA A CA 1
ATOM 1346 C C . ALA A 1 174 ? -6.297 -2.249 23.934 1.00 69.75 174 ALA A C 1
ATOM 1348 O O . ALA A 1 174 ? -6.822 -1.374 24.624 1.00 69.75 174 ALA A O 1
ATOM 1349 N N . MET A 1 175 ? -5.052 -2.693 24.156 1.00 79.69 175 MET A N 1
ATOM 1350 C CA . MET A 1 175 ? -4.169 -2.232 25.237 1.00 79.69 175 MET A CA 1
ATOM 1351 C C . MET A 1 175 ? -3.234 -1.114 24.756 1.00 79.69 175 MET A C 1
ATOM 1353 O O . MET A 1 175 ? -2.356 -1.349 23.928 1.00 79.69 175 MET A O 1
ATOM 1357 N N . SER A 1 176 ? -3.367 0.097 25.304 1.00 81.19 176 SER A N 1
ATOM 1358 C CA . SER A 1 176 ? -2.579 1.272 24.887 1.00 81.19 176 SER A CA 1
ATOM 1359 C C . SER A 1 176 ? -1.074 1.126 25.138 1.00 81.19 176 SER A C 1
ATOM 1361 O O . SER A 1 176 ? -0.280 1.510 24.280 1.00 81.19 176 SER A O 1
ATOM 1363 N N . LEU A 1 177 ? -0.662 0.497 26.249 1.00 84.62 177 LEU A N 1
ATOM 1364 C CA . LEU A 1 177 ? 0.758 0.269 26.569 1.00 84.62 177 LEU A CA 1
ATOM 1365 C C . LEU A 1 177 ? 1.489 -0.573 25.506 1.00 84.62 177 LEU A C 1
ATOM 1367 O O . LEU A 1 177 ? 2.689 -0.393 25.300 1.00 84.62 177 LEU A O 1
ATOM 1371 N N . SER A 1 178 ? 0.778 -1.444 24.781 1.00 82.38 178 SER A N 1
ATOM 1372 C CA . SER A 1 178 ? 1.367 -2.266 23.712 1.00 82.38 178 SER A CA 1
ATOM 1373 C C . SER A 1 178 ? 1.857 -1.443 22.511 1.00 82.38 178 SER A C 1
ATOM 1375 O O . SER A 1 178 ? 2.671 -1.926 21.722 1.00 82.38 178 SER A O 1
ATOM 1377 N N . LYS A 1 179 ? 1.388 -0.194 22.373 1.00 87.75 179 LYS A N 1
ATOM 1378 C CA . LYS A 1 179 ? 1.783 0.708 21.290 1.00 87.75 179 LYS A CA 1
ATOM 1379 C C . LYS A 1 179 ? 3.210 1.228 21.471 1.00 87.75 179 LYS A C 1
ATOM 1381 O O . LYS A 1 179 ? 3.910 1.394 20.477 1.00 87.75 179 LYS A O 1
ATOM 1386 N N . ILE A 1 180 ? 3.662 1.423 22.716 1.00 90.62 180 ILE A N 1
ATOM 1387 C CA . ILE A 1 180 ? 4.943 2.079 23.036 1.00 90.62 180 ILE A CA 1
ATOM 1388 C C . ILE A 1 180 ? 6.135 1.432 22.305 1.00 90.62 180 ILE A C 1
ATOM 1390 O O . ILE A 1 180 ? 6.868 2.164 21.637 1.00 90.62 180 ILE A O 1
ATOM 1394 N N . PRO A 1 181 ? 6.341 0.096 22.337 1.00 89.12 181 PRO A N 1
ATOM 1395 C CA . PRO A 1 181 ? 7.437 -0.528 21.596 1.00 89.12 181 PRO A CA 1
ATOM 1396 C C . PRO A 1 181 ? 7.389 -0.241 20.093 1.00 89.12 181 PRO A C 1
ATOM 1398 O O . PRO A 1 181 ? 8.433 -0.016 19.481 1.00 89.12 181 PRO A O 1
ATOM 1401 N N . LEU A 1 182 ? 6.191 -0.213 19.495 1.00 89.19 182 LEU A N 1
ATOM 1402 C CA . LEU A 1 182 ? 6.038 0.078 18.073 1.00 89.19 182 LEU A CA 1
ATOM 1403 C C . LEU A 1 182 ? 6.300 1.559 17.774 1.00 89.19 182 LEU A C 1
ATOM 1405 O O . LEU A 1 182 ? 6.968 1.849 16.789 1.00 89.19 182 LEU A O 1
ATOM 1409 N N . THR A 1 183 ? 5.881 2.481 18.644 1.00 93.44 183 THR A N 1
ATOM 1410 C CA . THR A 1 183 ? 6.225 3.910 18.543 1.00 93.44 183 THR A CA 1
ATOM 1411 C C . THR A 1 183 ? 7.736 4.124 18.567 1.00 93.44 183 THR A C 1
ATOM 1413 O O . THR A 1 183 ? 8.273 4.823 17.707 1.00 93.44 183 THR A O 1
ATOM 1416 N N . LEU A 1 184 ? 8.451 3.466 19.483 1.00 92.69 184 LEU A N 1
ATOM 1417 C CA . LEU A 1 184 ? 9.913 3.535 19.545 1.00 92.69 184 LEU A CA 1
ATOM 1418 C C . LEU A 1 184 ? 10.571 2.912 18.306 1.00 92.69 184 LEU A C 1
ATOM 1420 O O . LEU A 1 184 ? 11.508 3.489 17.749 1.00 92.69 184 LEU A O 1
ATOM 1424 N N . ALA A 1 185 ? 10.061 1.767 17.839 1.00 91.81 185 ALA A N 1
ATOM 1425 C CA . ALA A 1 185 ? 10.550 1.108 16.632 1.00 91.81 185 ALA A CA 1
ATOM 1426 C C . ALA A 1 185 ? 10.341 1.973 15.381 1.00 91.81 185 ALA A C 1
ATOM 1428 O O . ALA A 1 185 ? 11.257 2.084 14.568 1.00 91.81 185 ALA A O 1
ATOM 1429 N N . VAL A 1 186 ? 9.180 2.621 15.241 1.00 94.25 186 VAL A N 1
ATOM 1430 C CA . VAL A 1 186 ? 8.879 3.548 14.141 1.00 94.25 186 VAL A CA 1
ATOM 1431 C C . VAL A 1 186 ? 9.793 4.770 14.203 1.00 94.25 186 VAL A C 1
ATOM 1433 O O . VAL A 1 186 ? 10.378 5.120 13.182 1.00 94.25 186 VAL A O 1
ATOM 1436 N N . SER A 1 187 ? 10.013 5.371 15.376 1.00 94.38 187 SER A N 1
ATOM 1437 C CA . SER A 1 187 ? 10.931 6.513 15.508 1.00 94.38 187 SER A CA 1
ATOM 1438 C C . SER A 1 187 ? 12.382 6.148 15.177 1.00 94.38 187 SER A C 1
ATOM 1440 O O . SER A 1 187 ? 13.063 6.883 14.458 1.00 94.38 187 SER A O 1
ATOM 1442 N N . TRP A 1 188 ? 12.853 4.976 15.617 1.00 94.38 188 TRP A N 1
ATOM 1443 C CA . TRP A 1 188 ? 14.167 4.455 15.228 1.00 94.38 188 TRP A CA 1
ATOM 1444 C C . TRP A 1 188 ? 14.259 4.185 13.721 1.00 94.38 188 TRP A C 1
ATOM 1446 O O . TRP A 1 188 ? 15.226 4.592 13.068 1.00 94.38 188 TRP A O 1
ATOM 1456 N N . ALA A 1 189 ? 13.246 3.527 13.158 1.00 94.31 189 ALA A N 1
ATOM 1457 C CA . ALA A 1 189 ? 13.181 3.196 11.742 1.00 94.31 189 ALA A CA 1
ATOM 1458 C C . ALA A 1 189 ? 13.149 4.461 10.879 1.00 94.31 189 ALA A C 1
ATOM 1460 O O . ALA A 1 189 ? 13.830 4.521 9.859 1.00 94.31 189 ALA A O 1
ATOM 1461 N N . PHE A 1 190 ? 12.451 5.504 11.329 1.00 93.00 190 PHE A N 1
ATOM 1462 C CA . PHE A 1 190 ? 12.385 6.791 10.653 1.00 93.00 190 PHE A CA 1
ATOM 1463 C C . PHE A 1 190 ? 13.760 7.434 10.552 1.00 93.00 190 PHE A C 1
ATOM 1465 O O . PHE A 1 190 ? 14.204 7.723 9.440 1.00 93.00 190 PHE A O 1
ATOM 1472 N N . LYS A 1 191 ? 14.493 7.529 11.672 1.00 92.38 191 LYS A N 1
ATOM 1473 C CA . LYS A 1 191 ? 15.887 7.999 11.670 1.00 92.38 191 LYS A CA 1
ATOM 1474 C C . LYS A 1 191 ? 16.730 7.211 10.674 1.00 92.38 191 LYS A C 1
ATOM 1476 O O . LYS A 1 191 ? 17.423 7.798 9.849 1.00 92.38 191 LYS A O 1
ATOM 1481 N N . LYS A 1 192 ? 16.665 5.878 10.720 1.00 91.69 192 LYS A N 1
ATOM 1482 C CA . LYS A 1 192 ? 17.443 5.012 9.821 1.00 91.69 192 LYS A CA 1
ATOM 1483 C C . LYS A 1 192 ? 17.051 5.168 8.350 1.00 91.69 192 LYS A C 1
ATOM 1485 O O . LYS A 1 192 ? 17.925 5.111 7.493 1.00 91.69 192 LYS A O 1
ATOM 1490 N N . CYS A 1 193 ? 15.776 5.400 8.059 1.00 88.94 193 CYS A N 1
ATOM 1491 C CA . CYS A 1 193 ? 15.251 5.591 6.711 1.00 88.94 193 CYS A CA 1
ATOM 1492 C C . CYS A 1 193 ? 15.782 6.879 6.060 1.00 88.94 193 CYS A C 1
ATOM 1494 O O . CYS A 1 193 ? 16.085 6.882 4.864 1.00 88.94 193 CYS A O 1
ATOM 1496 N N . ILE A 1 194 ? 15.913 7.966 6.827 1.00 85.69 194 ILE A N 1
ATOM 1497 C CA . ILE A 1 194 ? 16.308 9.282 6.297 1.00 85.69 194 ILE A CA 1
ATOM 1498 C C . ILE A 1 194 ? 17.751 9.684 6.618 1.00 85.69 194 ILE A C 1
ATOM 1500 O O . ILE A 1 194 ? 18.164 10.779 6.259 1.00 85.69 194 ILE A O 1
ATOM 1504 N N . THR A 1 195 ? 18.539 8.816 7.254 1.00 86.38 195 THR A N 1
ATOM 1505 C CA . THR A 1 195 ? 19.978 9.053 7.444 1.00 86.38 195 THR A CA 1
ATOM 1506 C C . THR A 1 195 ? 20.748 8.514 6.232 1.00 86.38 195 THR A C 1
ATOM 1508 O O . THR A 1 195 ? 20.589 7.332 5.909 1.00 86.38 195 THR A O 1
ATOM 1511 N N . PRO A 1 196 ? 21.584 9.327 5.558 1.00 82.62 196 PRO A N 1
ATOM 1512 C CA . PRO A 1 196 ? 22.398 8.850 4.447 1.00 82.62 196 PRO A CA 1
ATOM 1513 C C . PRO A 1 196 ? 23.428 7.816 4.939 1.00 82.62 196 PRO A C 1
ATOM 1515 O O . PRO A 1 196 ? 24.070 8.041 5.966 1.00 82.62 196 PRO A O 1
ATOM 1518 N N . PRO A 1 197 ? 23.607 6.681 4.236 1.00 87.50 197 PRO A N 1
ATOM 1519 C CA . PRO A 1 197 ? 24.568 5.656 4.646 1.00 87.50 197 PRO A CA 1
ATOM 1520 C C . PRO A 1 197 ? 26.019 6.016 4.295 1.00 87.50 197 PRO A C 1
ATOM 1522 O O . PRO A 1 197 ? 26.933 5.440 4.872 1.00 87.50 197 PRO A O 1
ATOM 1525 N N . ASN A 1 198 ? 26.219 6.951 3.363 1.00 88.69 198 ASN A N 1
ATOM 1526 C CA . ASN A 1 198 ? 27.516 7.370 2.838 1.00 88.69 198 ASN A CA 1
ATOM 1527 C C . ASN A 1 198 ? 27.630 8.905 2.880 1.00 88.69 198 ASN A C 1
ATOM 1529 O O . ASN A 1 198 ? 26.595 9.584 2.854 1.00 88.69 198 ASN A O 1
ATOM 1533 N N . PRO A 1 199 ? 28.855 9.465 2.911 1.00 86.00 199 PRO A N 1
ATOM 1534 C CA . PRO A 1 199 ? 29.064 10.910 2.852 1.00 86.00 199 PRO A CA 1
ATOM 1535 C C . PRO A 1 199 ? 28.554 11.522 1.529 1.00 86.00 199 PRO A C 1
ATOM 1537 O O . PRO A 1 199 ? 28.220 10.791 0.586 1.00 86.00 199 PRO A O 1
ATOM 1540 N N . PRO A 1 200 ? 28.490 12.861 1.426 1.00 81.94 200 PRO A N 1
ATOM 1541 C CA . PRO A 1 200 ? 28.198 13.546 0.168 1.00 81.94 200 PRO A CA 1
ATOM 1542 C C . PRO A 1 200 ? 29.173 13.155 -0.965 1.00 81.94 200 PRO A C 1
ATOM 1544 O O . PRO A 1 200 ? 30.260 12.643 -0.677 1.00 81.94 200 PRO A O 1
ATOM 1547 N N . PRO A 1 201 ? 28.788 13.351 -2.240 1.00 80.62 201 PRO A N 1
ATOM 1548 C CA . PRO A 1 201 ? 29.663 13.159 -3.393 1.00 80.62 201 PRO A CA 1
ATOM 1549 C C . PRO A 1 201 ? 30.969 13.949 -3.267 1.00 80.62 201 PRO A C 1
ATOM 1551 O O . PRO A 1 201 ? 30.986 15.052 -2.721 1.00 80.62 201 PRO A O 1
ATOM 1554 N N . GLU A 1 202 ? 32.057 13.383 -3.782 1.00 83.56 202 GLU A N 1
ATOM 1555 C CA . GLU A 1 202 ? 33.342 14.083 -3.888 1.00 83.56 202 GLU A CA 1
ATOM 1556 C C . GLU A 1 202 ? 33.373 14.965 -5.147 1.00 83.56 202 GLU A C 1
ATOM 1558 O O . GLU A 1 202 ? 32.626 14.721 -6.089 1.00 83.56 202 GLU A O 1
ATOM 1563 N N . ASN A 1 203 ? 34.289 15.937 -5.225 1.00 79.75 203 ASN A N 1
ATOM 1564 C CA . ASN A 1 203 ? 34.405 16.851 -6.379 1.00 79.75 203 ASN A CA 1
ATOM 1565 C C . ASN A 1 203 ? 34.650 16.147 -7.730 1.00 79.75 203 ASN A C 1
ATOM 1567 O O . ASN A 1 203 ? 34.425 16.737 -8.781 1.00 79.75 203 ASN A O 1
ATOM 1571 N N . LYS A 1 204 ? 35.132 14.900 -7.706 1.00 83.38 204 LYS A N 1
ATOM 1572 C CA . LYS A 1 204 ? 35.356 14.065 -8.897 1.00 83.38 204 LYS A CA 1
ATOM 1573 C C . LYS A 1 204 ? 34.100 13.331 -9.379 1.00 83.38 204 LYS A C 1
ATOM 1575 O O . LYS A 1 204 ? 34.100 12.786 -10.481 1.00 83.38 204 LYS A O 1
ATOM 1580 N N . ASP A 1 205 ? 33.063 13.255 -8.547 1.00 83.12 205 ASP A N 1
ATOM 1581 C CA . ASP A 1 205 ? 31.807 12.603 -8.897 1.00 83.12 205 ASP A CA 1
ATOM 1582 C C . ASP A 1 205 ? 31.003 13.532 -9.811 1.00 83.12 205 ASP A C 1
ATOM 1584 O O . ASP A 1 205 ? 30.923 14.734 -9.576 1.00 83.12 205 ASP A O 1
ATOM 1588 N N . THR A 1 206 ? 30.368 12.985 -10.847 1.00 82.88 206 THR A N 1
ATOM 1589 C CA . THR A 1 206 ? 29.504 13.782 -11.727 1.00 82.88 206 THR A CA 1
ATOM 1590 C C . THR A 1 206 ? 28.128 13.922 -11.073 1.00 82.88 206 THR A C 1
ATOM 1592 O O . THR A 1 206 ? 27.419 12.913 -10.967 1.00 82.88 206 THR A O 1
ATOM 1595 N N . PRO A 1 207 ? 27.722 15.116 -10.603 1.00 80.50 207 PRO A N 1
ATOM 1596 C CA . PRO A 1 207 ? 26.411 15.297 -9.998 1.00 80.50 207 PRO A CA 1
ATOM 1597 C C . PRO A 1 207 ? 25.320 15.105 -11.052 1.00 80.50 207 PRO A C 1
ATOM 1599 O O . PRO A 1 207 ? 25.435 15.568 -12.187 1.00 80.50 207 PRO A O 1
ATOM 1602 N N . ILE A 1 208 ? 24.241 14.429 -10.673 1.00 76.81 208 ILE A N 1
ATOM 1603 C CA . ILE A 1 208 ? 23.047 14.324 -11.506 1.00 76.81 208 ILE A CA 1
ATOM 1604 C C . ILE A 1 208 ? 22.199 15.546 -11.175 1.00 76.81 208 ILE A C 1
ATOM 1606 O O . ILE A 1 208 ? 21.704 15.679 -10.058 1.00 76.81 208 ILE A O 1
ATOM 1610 N N . THR A 1 209 ? 22.069 16.464 -12.130 1.00 63.84 209 THR A N 1
ATOM 1611 C CA . THR A 1 209 ? 21.267 17.672 -11.945 1.00 63.84 209 THR A CA 1
ATOM 1612 C C . THR A 1 209 ? 19.809 17.301 -11.695 1.00 63.84 209 THR A C 1
ATOM 1614 O O . THR A 1 209 ? 19.173 16.562 -12.455 1.00 63.84 209 THR A O 1
ATOM 1617 N N . SER A 1 210 ? 19.244 17.830 -10.617 1.00 59.72 210 SER A N 1
ATOM 1618 C CA . SER A 1 210 ? 17.802 17.842 -10.434 1.00 59.72 210 SER A CA 1
ATOM 1619 C C . SER A 1 210 ? 17.340 19.200 -9.903 1.00 59.72 210 SER A C 1
ATOM 1621 O O . SER A 1 210 ? 18.151 20.078 -9.608 1.00 59.72 210 SER A O 1
ATOM 1623 N N . ASN A 1 211 ? 16.026 19.410 -9.961 1.00 55.31 211 ASN A N 1
ATOM 1624 C CA . ASN A 1 211 ? 15.349 20.704 -9.904 1.00 55.31 211 ASN A CA 1
ATOM 1625 C C . ASN A 1 211 ? 15.747 21.583 -8.702 1.00 55.31 211 ASN A C 1
ATOM 1627 O O . ASN A 1 211 ? 16.266 21.109 -7.699 1.00 55.31 211 ASN A O 1
ATOM 1631 N N . VAL A 1 212 ? 15.366 22.865 -8.763 1.00 51.75 212 VAL A N 1
ATOM 1632 C CA . VAL A 1 212 ? 15.615 23.924 -7.757 1.00 51.75 212 VAL A CA 1
ATOM 1633 C C . VAL A 1 212 ? 15.359 23.499 -6.294 1.00 51.75 212 VAL A C 1
ATOM 1635 O O . VAL A 1 212 ? 16.007 24.009 -5.389 1.00 51.75 212 VAL A O 1
ATOM 1638 N N . MET A 1 213 ? 14.455 22.545 -6.037 1.00 53.28 213 MET A N 1
ATOM 1639 C CA . MET A 1 213 ? 14.137 22.036 -4.690 1.00 53.28 213 MET A CA 1
ATOM 1640 C C . MET A 1 213 ? 15.119 20.996 -4.132 1.00 53.28 213 MET A C 1
ATOM 1642 O O . MET A 1 213 ? 15.059 20.703 -2.940 1.00 53.28 213 MET A O 1
ATOM 1646 N N . GLU A 1 214 ? 16.054 20.470 -4.926 1.00 57.19 214 GLU A N 1
ATOM 1647 C CA . GLU A 1 214 ? 17.127 19.595 -4.434 1.00 57.19 214 GLU A CA 1
ATOM 1648 C C . GLU A 1 214 ? 18.286 20.388 -3.803 1.00 57.19 214 GLU A C 1
ATOM 1650 O O . GLU A 1 214 ? 19.436 19.950 -3.796 1.00 57.19 214 GLU A O 1
ATOM 1655 N N . MET A 1 215 ? 17.973 21.564 -3.238 1.00 57.72 215 MET A N 1
ATOM 1656 C CA . MET A 1 215 ? 18.900 22.377 -2.457 1.00 57.72 215 MET A CA 1
ATOM 1657 C C . MET A 1 215 ? 19.687 21.475 -1.506 1.00 57.72 215 MET A C 1
ATOM 1659 O O . MET A 1 215 ? 19.120 20.672 -0.761 1.00 57.72 215 MET A O 1
ATOM 1663 N N . THR A 1 216 ? 21.003 21.656 -1.479 1.00 59.66 216 THR A N 1
ATOM 1664 C CA . THR A 1 216 ? 21.940 21.032 -0.532 1.00 59.66 216 THR A CA 1
ATOM 1665 C C . THR A 1 216 ? 21.412 21.092 0.905 1.00 59.66 216 THR A C 1
ATOM 1667 O O . THR A 1 216 ? 21.598 20.155 1.676 1.00 59.66 216 THR A O 1
ATOM 1670 N N . TRP A 1 217 ? 20.659 22.145 1.245 1.00 54.28 217 TRP A N 1
ATOM 1671 C CA . TRP A 1 217 ? 19.916 22.273 2.498 1.00 54.28 217 TRP A CA 1
ATOM 1672 C C . TRP A 1 217 ? 18.928 21.122 2.769 1.00 54.28 217 TRP A C 1
ATOM 1674 O O . TRP A 1 217 ? 18.940 20.559 3.864 1.00 54.28 217 TRP A O 1
ATOM 1684 N N . TYR A 1 218 ? 18.097 20.738 1.795 1.00 61.56 218 TYR A N 1
ATOM 1685 C CA . TYR A 1 218 ? 17.081 19.696 1.964 1.00 61.56 218 TYR A CA 1
ATOM 1686 C C . TYR A 1 218 ? 17.726 18.323 2.170 1.00 61.56 218 TYR A C 1
ATOM 1688 O O . TYR A 1 218 ? 17.321 17.571 3.050 1.00 61.56 218 TYR A O 1
ATOM 1696 N N . THR A 1 219 ? 18.782 18.007 1.421 1.00 65.25 219 THR A N 1
ATOM 1697 C CA . THR A 1 219 ? 19.475 16.715 1.554 1.00 65.25 219 THR A CA 1
ATOM 1698 C C . THR A 1 219 ? 20.373 16.637 2.795 1.00 65.25 219 THR A C 1
ATOM 1700 O O . THR A 1 219 ? 20.512 15.552 3.360 1.00 65.25 219 THR A O 1
ATOM 1703 N N . ALA A 1 220 ? 20.943 17.759 3.255 1.00 66.62 220 ALA A N 1
ATOM 1704 C CA . ALA A 1 220 ? 21.889 17.786 4.374 1.00 66.62 220 ALA A CA 1
ATOM 1705 C C . ALA A 1 220 ? 21.254 18.091 5.744 1.00 66.62 220 ALA A C 1
ATOM 1707 O O . ALA A 1 220 ? 21.664 17.504 6.743 1.00 66.62 220 ALA A O 1
ATOM 1708 N N . LYS A 1 221 ? 20.271 19.001 5.822 1.00 72.44 221 LYS A N 1
ATOM 1709 C CA . LYS A 1 221 ? 19.705 19.481 7.100 1.00 72.44 221 LYS A CA 1
ATOM 1710 C C . LYS A 1 221 ? 18.300 18.957 7.401 1.00 72.44 221 LYS A C 1
ATOM 1712 O O . LYS A 1 221 ? 18.001 18.710 8.569 1.00 72.44 221 LYS A O 1
ATOM 1717 N N . SER A 1 222 ? 17.453 18.736 6.390 1.00 75.31 222 SER A N 1
ATOM 1718 C CA . SER A 1 222 ? 16.084 18.218 6.599 1.00 75.31 222 SER A CA 1
ATOM 1719 C C . SER A 1 222 ? 16.041 16.916 7.420 1.00 75.31 222 SER A C 1
ATOM 1721 O O . SER A 1 222 ? 15.233 16.840 8.350 1.00 75.31 222 SER A O 1
ATOM 1723 N N . PRO A 1 223 ? 16.940 15.926 7.200 1.00 81.50 223 PRO A N 1
ATOM 1724 C CA . PRO A 1 223 ? 16.938 14.699 7.993 1.00 81.50 223 PRO A CA 1
ATOM 1725 C C . PRO A 1 223 ? 17.083 14.913 9.497 1.00 81.50 223 PRO A C 1
ATOM 1727 O O . PRO A 1 223 ? 16.457 14.192 10.276 1.00 81.50 223 PRO A O 1
ATOM 1730 N N . PHE A 1 224 ? 17.882 15.901 9.911 1.00 84.69 224 PHE A N 1
ATOM 1731 C CA . PHE A 1 224 ? 18.072 16.229 11.320 1.00 84.69 224 PHE A CA 1
ATOM 1732 C C . PHE A 1 224 ? 16.768 16.745 11.934 1.00 84.69 224 PHE A C 1
ATOM 1734 O O . PHE A 1 224 ? 16.280 16.159 12.898 1.00 84.69 224 PHE A O 1
ATOM 1741 N N . TYR A 1 225 ? 16.155 17.774 11.340 1.00 83.19 225 TYR A N 1
ATOM 1742 C CA . TYR A 1 225 ? 14.909 18.353 11.854 1.00 83.19 225 TYR A CA 1
ATOM 1743 C C . TYR A 1 225 ? 13.753 17.351 11.839 1.00 83.19 225 TYR A C 1
ATOM 1745 O O . TYR A 1 225 ? 13.048 17.214 12.837 1.00 83.19 225 TYR A O 1
ATOM 1753 N N . ALA A 1 226 ? 13.591 16.603 10.744 1.00 83.94 226 ALA A N 1
ATOM 1754 C CA . ALA A 1 226 ? 12.555 15.582 10.631 1.00 83.94 226 ALA A CA 1
ATOM 1755 C C . ALA A 1 226 ? 12.738 14.476 11.683 1.00 83.94 226 ALA A C 1
ATOM 1757 O O . ALA A 1 226 ? 11.773 14.067 12.326 1.00 83.94 226 ALA A O 1
ATOM 1758 N N . THR A 1 227 ? 13.976 14.021 11.905 1.00 88.88 227 THR A N 1
ATOM 1759 C CA . THR A 1 227 ? 14.279 13.025 12.942 1.00 88.88 227 THR A CA 1
ATOM 1760 C C . THR A 1 227 ? 13.965 13.569 14.332 1.00 88.88 227 THR A C 1
ATOM 1762 O O . THR A 1 227 ? 13.313 12.883 15.116 1.00 88.88 227 THR A O 1
ATOM 1765 N N . THR A 1 228 ? 14.386 14.797 14.641 1.00 89.69 228 THR A N 1
ATOM 1766 C CA . THR A 1 228 ? 14.116 15.437 15.935 1.00 89.69 228 THR A CA 1
ATOM 1767 C C . THR A 1 228 ? 12.616 15.543 16.194 1.00 89.69 228 THR A C 1
ATOM 1769 O O . THR A 1 228 ? 12.153 15.100 17.243 1.00 89.69 228 THR A O 1
ATOM 1772 N N . LEU A 1 229 ? 11.838 16.028 15.220 1.00 87.94 229 LEU A N 1
ATOM 1773 C CA . LEU A 1 229 ? 10.377 16.099 15.325 1.00 87.94 229 LEU A CA 1
ATOM 1774 C C . LEU A 1 229 ? 9.747 14.718 15.539 1.00 87.94 229 LEU A C 1
ATOM 1776 O O . LEU A 1 229 ? 8.872 14.575 16.391 1.00 87.94 229 LEU A O 1
ATOM 1780 N N . GLN A 1 230 ? 10.218 13.692 14.827 1.00 91.50 230 GLN A N 1
ATOM 1781 C CA . GLN A 1 230 ? 9.711 12.332 14.995 1.00 91.50 230 GLN A CA 1
ATOM 1782 C C . GLN A 1 230 ? 9.990 11.771 16.396 1.00 91.50 230 GLN A C 1
ATOM 1784 O O . GLN A 1 230 ? 9.123 11.125 16.987 1.00 91.50 230 GLN A O 1
ATOM 1789 N N . TYR A 1 231 ? 11.185 11.997 16.946 1.00 94.50 231 TYR A N 1
ATOM 1790 C CA . TYR A 1 231 ? 11.486 11.560 18.309 1.00 94.50 231 TYR A CA 1
ATOM 1791 C C . TYR A 1 231 ? 10.659 12.318 19.341 1.00 94.50 231 TYR A C 1
ATOM 1793 O O . TYR A 1 231 ? 10.123 11.678 20.239 1.00 94.50 231 TYR A O 1
ATOM 1801 N N . LEU A 1 232 ? 10.496 13.636 19.192 1.00 92.62 232 LEU A N 1
ATOM 1802 C CA . LEU A 1 232 ? 9.641 14.426 20.081 1.00 92.62 232 LEU A CA 1
ATOM 1803 C C . LEU A 1 232 ? 8.195 13.923 20.053 1.00 92.62 232 LEU A C 1
ATOM 1805 O O . LEU A 1 232 ? 7.623 13.667 21.107 1.00 92.62 232 LEU A O 1
ATOM 1809 N N . ALA A 1 233 ? 7.633 13.692 18.864 1.00 91.56 233 ALA A N 1
ATOM 1810 C CA . ALA A 1 233 ? 6.285 13.154 18.720 1.00 91.56 233 ALA A CA 1
ATOM 1811 C C . ALA A 1 233 ? 6.148 11.740 19.312 1.00 91.56 233 ALA A C 1
ATOM 1813 O O . ALA A 1 233 ? 5.171 11.449 19.999 1.00 91.56 233 ALA A O 1
ATOM 1814 N N . GLY A 1 234 ? 7.130 10.861 19.082 1.00 94.56 234 GLY A N 1
ATOM 1815 C CA . GLY A 1 234 ? 7.124 9.504 19.632 1.00 94.56 234 GLY A CA 1
ATOM 1816 C C . GLY A 1 234 ? 7.281 9.462 21.156 1.00 94.56 234 GLY A C 1
ATOM 1817 O O . GLY A 1 234 ? 6.626 8.656 21.815 1.00 94.56 234 GLY A O 1
ATOM 1818 N N . LEU A 1 235 ? 8.111 10.342 21.725 1.00 95.62 235 LEU A N 1
ATOM 1819 C CA . LEU A 1 235 ? 8.269 10.487 23.173 1.00 95.62 235 LEU A CA 1
ATOM 1820 C C . LEU A 1 235 ? 7.019 11.090 23.813 1.00 95.62 235 LEU A C 1
ATOM 1822 O O . LEU A 1 235 ? 6.579 10.582 24.840 1.00 95.62 235 LEU A O 1
ATOM 1826 N N . ALA A 1 236 ? 6.420 12.110 23.192 1.00 94.81 236 ALA A N 1
ATOM 1827 C CA . ALA A 1 236 ? 5.156 12.682 23.642 1.00 94.81 236 ALA A CA 1
ATOM 1828 C C . ALA A 1 236 ? 4.049 11.620 23.655 1.00 94.81 236 ALA A C 1
ATOM 1830 O O . ALA A 1 236 ? 3.373 11.452 24.665 1.00 94.81 236 ALA A O 1
ATOM 1831 N N . GLU A 1 237 ? 3.933 10.823 22.588 1.00 95.56 237 GLU A N 1
ATOM 1832 C CA . GLU A 1 237 ? 2.976 9.720 22.520 1.00 95.56 237 GLU A CA 1
ATOM 1833 C C . GLU A 1 237 ? 3.190 8.694 23.640 1.00 95.56 237 GLU A C 1
ATOM 1835 O O . GLU A 1 237 ? 2.246 8.356 24.356 1.00 95.56 237 GLU A O 1
ATOM 1840 N N . ALA A 1 238 ? 4.425 8.220 23.826 1.00 94.88 238 ALA A N 1
ATOM 1841 C CA . ALA A 1 238 ? 4.744 7.254 24.871 1.00 94.88 238 ALA A CA 1
ATOM 1842 C C . ALA A 1 238 ? 4.477 7.817 26.278 1.00 94.88 238 ALA A C 1
ATOM 1844 O O . ALA A 1 238 ? 3.892 7.127 27.114 1.00 94.88 238 ALA A O 1
ATOM 1845 N N . ALA A 1 239 ? 4.846 9.078 26.524 1.00 95.19 239 ALA A N 1
ATOM 1846 C CA . ALA A 1 239 ? 4.609 9.763 27.789 1.00 95.19 239 ALA A CA 1
ATOM 1847 C C . ALA A 1 239 ? 3.111 9.924 28.074 1.00 95.19 239 ALA A C 1
ATOM 1849 O O . ALA A 1 239 ? 2.669 9.603 29.175 1.00 95.19 239 ALA A O 1
ATOM 1850 N N . THR A 1 240 ? 2.307 10.348 27.092 1.00 94.81 240 THR A N 1
ATOM 1851 C CA . THR A 1 240 ? 0.851 10.474 27.260 1.00 94.81 240 THR A CA 1
ATOM 1852 C C . THR A 1 240 ? 0.189 9.113 27.492 1.00 94.81 240 THR A C 1
ATOM 1854 O O . THR A 1 240 ? -0.698 9.004 28.339 1.00 94.81 240 THR A O 1
ATOM 1857 N N . ILE A 1 241 ? 0.638 8.056 26.803 1.00 92.38 241 ILE A N 1
ATOM 1858 C CA . ILE A 1 241 ? 0.147 6.687 27.025 1.00 92.38 241 ILE A CA 1
ATOM 1859 C C . ILE A 1 241 ? 0.445 6.229 28.459 1.00 92.38 241 ILE A C 1
ATOM 1861 O O . ILE A 1 241 ? -0.451 5.714 29.131 1.00 92.38 241 ILE A O 1
ATOM 1865 N N . LEU A 1 242 ? 1.674 6.419 28.947 1.00 91.44 242 LEU A N 1
ATOM 1866 C CA . LEU A 1 242 ? 2.042 6.072 30.323 1.00 91.44 242 LEU A CA 1
ATOM 1867 C C . LEU A 1 242 ? 1.220 6.883 31.328 1.00 91.44 242 LEU A C 1
ATOM 1869 O O . LEU A 1 242 ? 0.587 6.306 32.211 1.00 91.44 242 LEU A O 1
ATOM 1873 N N . ALA A 1 243 ? 1.153 8.201 31.145 1.00 92.00 243 ALA A N 1
ATOM 1874 C CA . ALA A 1 243 ? 0.436 9.094 32.043 1.00 92.00 243 ALA A CA 1
ATOM 1875 C C . ALA A 1 243 ? -1.062 8.766 32.134 1.00 92.00 243 ALA A C 1
ATOM 1877 O O . ALA A 1 243 ? -1.656 8.800 33.212 1.00 92.00 243 ALA A O 1
ATOM 1878 N N . TRP A 1 244 ? -1.678 8.367 31.018 1.00 90.44 244 TRP A N 1
ATOM 1879 C CA . TRP A 1 244 ? -3.080 7.960 31.005 1.00 90.44 244 TRP A CA 1
ATOM 1880 C C . TRP A 1 244 ? -3.349 6.643 31.749 1.00 90.44 244 TRP A C 1
ATOM 1882 O O . TRP A 1 244 ? -4.422 6.492 32.336 1.00 90.44 244 TRP A O 1
ATOM 1892 N N . ASN A 1 245 ? -2.408 5.693 31.736 1.00 86.06 245 ASN A N 1
ATOM 1893 C CA . ASN A 1 245 ? -2.559 4.422 32.456 1.00 86.06 245 ASN A CA 1
ATOM 1894 C C . ASN A 1 245 ? -2.218 4.545 33.956 1.00 86.06 245 ASN A C 1
ATOM 1896 O O . ASN A 1 245 ? -2.733 3.767 34.754 1.00 86.06 245 ASN A O 1
ATOM 1900 N N . TYR A 1 246 ? -1.423 5.545 34.359 1.00 87.00 246 TYR A N 1
ATOM 1901 C CA . TYR A 1 246 ? -0.986 5.767 35.748 1.00 87.00 246 TYR A CA 1
ATOM 1902 C C . TYR A 1 246 ? -1.441 7.123 36.317 1.00 87.00 246 TYR A C 1
ATOM 1904 O O . TYR A 1 246 ? -0.671 7.846 36.950 1.00 87.00 246 TYR A O 1
ATOM 1912 N N . LYS A 1 247 ? -2.722 7.467 36.130 1.00 84.38 247 LYS A N 1
ATOM 1913 C CA . LYS A 1 247 ? -3.289 8.794 36.459 1.00 84.38 247 LYS A CA 1
ATOM 1914 C C . LYS A 1 247 ? -3.102 9.250 37.907 1.00 84.38 247 LYS A C 1
ATOM 1916 O O . LYS A 1 247 ? -3.146 10.446 38.168 1.00 84.38 247 LYS A O 1
ATOM 1921 N N . SER A 1 248 ? -2.945 8.327 38.851 1.00 85.69 248 SER A N 1
ATOM 1922 C CA . SER A 1 248 ? -2.743 8.656 40.266 1.00 85.69 248 SER A CA 1
ATOM 1923 C C . SER A 1 248 ? -1.389 9.315 40.546 1.00 85.69 248 SER A C 1
ATOM 1925 O O . SER A 1 248 ? -1.218 9.933 41.591 1.00 85.69 248 SER A O 1
ATOM 1927 N N . SER A 1 249 ? -0.422 9.204 39.630 1.00 91.44 249 SER A N 1
ATOM 1928 C CA . SER A 1 249 ? 0.898 9.812 39.787 1.00 91.44 249 SER A CA 1
ATOM 1929 C C . SER A 1 249 ? 0.859 11.330 39.530 1.00 91.44 249 SER A C 1
ATOM 1931 O O . SER A 1 249 ? 0.361 11.745 38.478 1.00 91.44 249 SER A O 1
ATOM 1933 N N . PRO A 1 250 ? 1.466 12.168 40.398 1.00 94.56 250 PRO A N 1
ATOM 1934 C CA . PRO A 1 250 ? 1.590 13.611 40.164 1.00 94.56 250 PRO A CA 1
ATOM 1935 C C . PRO A 1 250 ? 2.275 13.950 38.833 1.00 94.56 250 PRO A C 1
ATOM 1937 O O . PRO A 1 250 ? 1.841 14.845 38.113 1.00 94.56 250 PRO A O 1
ATOM 1940 N N . VAL A 1 251 ? 3.294 13.173 38.449 1.00 94.19 251 VAL A N 1
ATOM 1941 C CA . VAL A 1 251 ? 3.999 13.332 37.165 1.00 94.19 251 VAL A CA 1
ATOM 1942 C C . VAL A 1 251 ? 3.050 13.094 35.990 1.00 94.19 251 VAL A C 1
ATOM 1944 O O . VAL A 1 251 ? 3.093 13.815 34.997 1.00 94.19 251 VAL A O 1
ATOM 1947 N N . SER A 1 252 ? 2.150 12.116 36.114 1.00 93.31 252 SER A N 1
ATOM 1948 C CA . SER A 1 252 ? 1.164 11.824 35.071 1.00 93.31 252 SER A CA 1
ATOM 1949 C C . SER A 1 252 ? 0.170 12.969 34.891 1.00 93.31 252 SER A C 1
ATOM 1951 O O . SER A 1 252 ? -0.190 13.282 33.759 1.00 93.31 252 SER A O 1
ATOM 1953 N N . GLN A 1 253 ? -0.223 13.641 35.975 1.00 93.94 253 GLN A N 1
ATOM 1954 C CA . GLN A 1 253 ? -1.092 14.820 35.903 1.00 93.94 253 GLN A CA 1
ATOM 1955 C C . GLN A 1 253 ? -0.419 15.979 35.159 1.00 93.94 253 GLN A C 1
ATOM 1957 O O . GLN A 1 253 ? -1.037 16.568 34.277 1.00 93.94 253 GLN A O 1
ATOM 1962 N N . VAL A 1 254 ? 0.863 16.244 35.437 1.00 96.31 254 VAL A N 1
ATOM 1963 C CA . VAL A 1 254 ? 1.649 17.274 34.730 1.00 96.31 254 VAL A CA 1
ATOM 1964 C C . VAL A 1 254 ? 1.817 16.940 33.245 1.00 96.31 254 VAL A C 1
ATOM 1966 O O . VAL A 1 254 ? 1.668 17.808 32.385 1.00 96.31 254 VAL A O 1
ATOM 1969 N N . ILE A 1 255 ? 2.105 15.678 32.913 1.00 95.88 255 ILE A N 1
ATOM 1970 C CA . ILE A 1 255 ? 2.233 15.243 31.516 1.00 95.88 255 ILE A CA 1
ATOM 1971 C C . ILE A 1 255 ? 0.905 15.416 30.774 1.00 95.88 255 ILE A C 1
ATOM 1973 O O . ILE A 1 255 ? 0.896 15.933 29.657 1.00 95.88 255 ILE A O 1
ATOM 1977 N N . LEU A 1 256 ? -0.212 14.992 31.374 1.00 94.19 256 LEU A N 1
ATOM 1978 C CA . LEU A 1 256 ? -1.531 15.113 30.753 1.00 94.19 256 LEU A CA 1
ATOM 1979 C C . LEU A 1 256 ? -1.927 16.580 30.570 1.00 94.19 256 LEU A C 1
ATOM 1981 O O . LEU A 1 256 ? -2.380 16.926 29.486 1.00 94.19 256 LEU A O 1
ATOM 1985 N N . SER A 1 257 ? -1.701 17.450 31.558 1.00 94.19 257 SER A N 1
ATOM 1986 C CA . SER A 1 257 ? -2.015 18.879 31.425 1.00 94.19 257 SER A CA 1
ATOM 1987 C C . SER A 1 257 ? -1.139 19.605 30.399 1.00 94.19 257 SER A C 1
ATOM 1989 O O . SER A 1 257 ? -1.577 20.597 29.824 1.00 94.19 257 SER A O 1
ATOM 1991 N N . SER A 1 258 ? 0.075 19.106 30.138 1.00 94.75 258 SER A N 1
ATOM 1992 C CA . SER A 1 258 ? 1.013 19.719 29.187 1.00 94.75 258 SER A CA 1
ATOM 1993 C C . SER A 1 258 ? 0.856 19.206 27.752 1.00 94.75 258 SER A C 1
ATOM 1995 O O . SER A 1 258 ? 1.060 19.957 26.802 1.00 94.75 258 SER A O 1
ATOM 1997 N N . LEU A 1 259 ? 0.551 17.915 27.573 1.00 94.75 259 LEU A N 1
ATOM 1998 C CA . LEU A 1 259 ? 0.556 17.248 26.261 1.00 94.75 259 LEU A CA 1
ATOM 1999 C C . LEU A 1 259 ? -0.840 16.932 25.712 1.00 94.75 259 LEU A C 1
ATOM 2001 O O . LEU A 1 259 ? -0.942 16.449 24.582 1.00 94.75 259 LEU A O 1
ATOM 2005 N N . VAL A 1 260 ? -1.903 17.158 26.486 1.00 94.62 260 VAL A N 1
ATOM 2006 C CA . VAL A 1 260 ? -3.290 16.921 26.070 1.00 94.62 260 VAL A CA 1
ATOM 2007 C C . VAL A 1 260 ? -4.062 18.235 26.126 1.00 94.62 260 VAL A C 1
ATOM 2009 O O . VAL A 1 260 ? -4.174 18.869 27.170 1.00 94.62 260 VAL A O 1
ATOM 2012 N N . PHE A 1 261 ? -4.612 18.634 24.983 1.00 92.75 261 PHE A N 1
ATOM 2013 C CA . PHE A 1 261 ? -5.438 19.827 24.834 1.00 92.75 261 PHE A CA 1
ATOM 2014 C C . PHE A 1 261 ? -6.857 19.586 25.364 1.00 92.75 261 PHE A C 1
ATOM 2016 O O . PHE A 1 261 ? -7.277 18.449 25.575 1.00 92.75 261 PHE A O 1
ATOM 2023 N N . SER A 1 262 ? -7.637 20.656 25.526 1.00 89.25 262 SER A N 1
ATOM 2024 C CA . SER A 1 262 ? -8.998 20.602 26.087 1.00 89.25 262 SER A CA 1
ATOM 2025 C C . SER A 1 262 ? -9.964 19.684 25.325 1.00 89.25 262 SER A C 1
ATOM 2027 O O . SER A 1 262 ? -10.862 19.102 25.928 1.00 89.25 262 SER A O 1
ATOM 2029 N N . THR A 1 263 ? -9.779 19.514 24.014 1.00 90.12 263 THR A N 1
ATOM 2030 C CA . THR A 1 263 ? -10.579 18.600 23.178 1.00 90.12 263 THR A CA 1
ATOM 2031 C C . THR A 1 263 ? -10.008 17.178 23.112 1.00 90.12 263 THR A C 1
ATOM 2033 O O . THR A 1 263 ? -10.615 16.289 22.506 1.00 90.12 263 THR A O 1
ATOM 20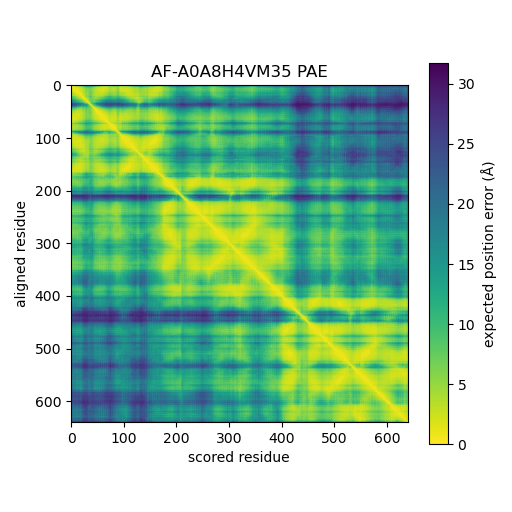36 N N . GLY A 1 264 ? -8.843 16.959 23.725 1.00 90.75 264 GLY A N 1
ATOM 2037 C CA . GLY A 1 264 ? -8.075 15.729 23.657 1.00 90.75 264 GLY A CA 1
ATOM 2038 C C . GLY A 1 264 ? -8.791 14.525 24.258 1.00 90.75 264 GLY A C 1
ATOM 2039 O O . GLY A 1 264 ? -9.572 14.606 25.206 1.00 90.75 264 GLY A O 1
ATOM 2040 N N . ARG A 1 265 ? -8.503 13.358 23.685 1.00 91.62 265 ARG A N 1
ATOM 2041 C CA . ARG A 1 265 ? -9.071 12.057 24.049 1.00 91.62 265 ARG A CA 1
ATOM 2042 C C . ARG A 1 265 ? -7.951 11.035 24.276 1.00 91.62 265 ARG A C 1
ATOM 2044 O O . ARG A 1 265 ? -7.906 10.022 23.576 1.00 91.62 265 ARG A O 1
ATOM 2051 N N . PRO A 1 266 ? -7.069 11.231 25.274 1.00 89.00 266 PRO A N 1
ATOM 2052 C CA . PRO A 1 266 ? -5.907 10.366 25.517 1.00 89.00 266 PRO A CA 1
ATOM 2053 C C . PRO A 1 266 ? -6.276 8.886 25.728 1.00 89.00 266 PRO A C 1
ATOM 2055 O O . PRO A 1 266 ? -5.492 8.000 25.403 1.00 89.00 266 PRO A O 1
ATOM 2058 N N . GLN A 1 267 ? -7.509 8.593 26.155 1.00 84.69 267 GLN A N 1
ATOM 2059 C CA . GLN A 1 267 ? -8.109 7.250 26.173 1.00 84.69 267 GLN A CA 1
ATOM 2060 C C . GLN A 1 267 ? -8.047 6.463 24.855 1.00 84.69 267 GLN A C 1
ATOM 2062 O O . GLN A 1 267 ? -8.211 5.241 24.866 1.00 84.69 267 GLN A O 1
ATOM 2067 N N . ASN A 1 268 ? -7.907 7.148 23.725 1.00 88.50 268 ASN A N 1
ATOM 2068 C CA . ASN A 1 268 ? -7.901 6.553 22.399 1.00 88.50 268 ASN A CA 1
ATOM 2069 C C . ASN A 1 268 ? -6.474 6.320 21.879 1.00 88.50 268 ASN A C 1
ATOM 2071 O O . ASN A 1 268 ? -6.333 5.724 20.816 1.00 88.50 268 ASN A O 1
ATOM 2075 N N . LEU A 1 269 ? -5.429 6.739 22.610 1.00 89.25 269 LEU A N 1
ATOM 2076 C CA . LEU A 1 269 ? -4.022 6.522 22.251 1.00 89.25 269 LEU A CA 1
ATOM 2077 C C . LEU A 1 269 ? -3.637 5.047 22.371 1.00 89.25 269 LEU A C 1
ATOM 2079 O O . LEU A 1 269 ? -3.073 4.595 23.363 1.00 89.25 269 LEU A O 1
ATOM 2083 N N . ARG A 1 270 ? -3.968 4.278 21.342 1.00 87.12 270 ARG A N 1
ATOM 2084 C CA . ARG A 1 270 ? -3.687 2.848 21.220 1.00 87.12 270 ARG A CA 1
ATOM 2085 C C . ARG A 1 270 ? -3.461 2.497 19.759 1.00 87.12 270 ARG A C 1
ATOM 2087 O O . ARG A 1 270 ? -3.635 3.335 18.874 1.00 87.12 270 ARG A O 1
ATOM 2094 N N . LEU A 1 271 ? -3.077 1.254 19.500 1.00 86.81 271 LEU A N 1
ATOM 2095 C CA . LEU A 1 271 ? -3.028 0.763 18.131 1.00 86.81 271 LEU A CA 1
ATOM 2096 C C . LEU A 1 271 ? -4.455 0.643 17.590 1.00 86.81 271 LEU A C 1
ATOM 2098 O O . LEU A 1 271 ? -5.254 -0.156 18.069 1.00 86.81 271 LEU A O 1
ATOM 2102 N N . SER A 1 272 ? -4.771 1.452 16.588 1.00 87.50 272 SER A N 1
ATOM 2103 C CA . SER A 1 272 ? -5.934 1.252 15.725 1.00 87.50 272 SER A CA 1
ATOM 2104 C C . SER A 1 272 ? -5.531 0.360 14.548 1.00 87.50 272 SER A C 1
ATOM 2106 O O . SER A 1 272 ? -4.335 0.235 14.271 1.00 87.50 272 SER A O 1
ATOM 2108 N N . PRO A 1 273 ? -6.474 -0.225 13.789 1.00 84.19 273 PRO A N 1
ATOM 2109 C CA . PRO A 1 273 ? -6.134 -0.922 12.548 1.00 84.19 273 PRO A CA 1
ATOM 2110 C C . PRO A 1 273 ? -5.316 -0.050 11.588 1.00 84.19 273 PRO A C 1
ATOM 2112 O O . PRO A 1 273 ? -4.383 -0.534 10.952 1.00 84.19 273 PRO A O 1
ATOM 2115 N N . VAL A 1 274 ? -5.624 1.251 11.525 1.00 88.06 274 VAL A N 1
ATOM 2116 C CA . VAL A 1 274 ? -4.921 2.213 10.667 1.00 88.06 274 VAL A CA 1
ATOM 2117 C C . VAL A 1 274 ? -3.473 2.379 11.115 1.00 88.06 274 VAL A C 1
ATOM 2119 O O . VAL A 1 274 ? -2.567 2.188 10.308 1.00 88.06 274 VAL A O 1
ATOM 2122 N N . THR A 1 275 ? -3.234 2.691 12.394 1.00 91.44 275 THR A N 1
ATOM 2123 C CA . THR A 1 275 ? -1.868 2.891 12.904 1.00 91.44 275 THR A CA 1
ATOM 2124 C C . THR A 1 275 ? -1.090 1.579 12.984 1.00 91.44 275 THR A C 1
ATOM 2126 O O . THR A 1 275 ? 0.109 1.576 12.741 1.00 91.44 275 THR A O 1
ATOM 2129 N N . ALA A 1 276 ? -1.744 0.441 13.218 1.00 88.00 276 ALA A N 1
ATOM 2130 C CA . ALA A 1 276 ? -1.113 -0.876 13.161 1.00 88.00 276 ALA A CA 1
ATOM 2131 C C . ALA A 1 276 ? -0.588 -1.208 11.760 1.00 88.00 276 ALA A C 1
ATOM 2133 O O . ALA A 1 276 ? 0.590 -1.542 11.607 1.00 88.00 276 ALA A O 1
ATOM 2134 N N . VAL A 1 277 ? -1.441 -1.085 10.735 1.00 88.12 277 VAL A N 1
ATOM 2135 C CA . VAL A 1 277 ? -1.036 -1.299 9.339 1.00 88.12 277 VAL A CA 1
ATOM 2136 C C . VAL A 1 277 ? 0.070 -0.320 8.975 1.00 88.12 277 VAL A C 1
ATOM 2138 O O . VAL A 1 277 ? 1.115 -0.758 8.508 1.00 88.12 277 VAL A O 1
ATOM 2141 N N . ALA A 1 278 ? -0.116 0.966 9.278 1.00 92.12 278 ALA A N 1
ATOM 2142 C CA . ALA A 1 278 ? 0.861 2.015 9.025 1.00 92.12 278 ALA A CA 1
ATOM 2143 C C . ALA A 1 278 ? 2.223 1.737 9.679 1.00 92.12 278 ALA A C 1
ATOM 2145 O O . ALA A 1 278 ? 3.255 1.827 9.024 1.00 92.12 278 ALA A O 1
ATOM 2146 N N . GLY A 1 279 ? 2.256 1.352 10.955 1.00 92.81 279 GLY A N 1
ATOM 2147 C CA . GLY A 1 279 ? 3.501 1.052 11.660 1.00 92.81 279 GLY A CA 1
ATOM 2148 C C . GLY A 1 279 ? 4.239 -0.122 11.023 1.00 92.81 279 GLY A C 1
ATOM 2149 O O . GLY A 1 279 ? 5.441 -0.045 10.777 1.00 92.81 279 GLY A O 1
ATOM 2150 N N . VAL A 1 280 ? 3.522 -1.191 10.670 1.00 89.56 280 VAL A N 1
ATOM 2151 C CA . VAL A 1 280 ? 4.130 -2.360 10.022 1.00 89.56 280 VAL A CA 1
ATOM 2152 C C . VAL A 1 280 ? 4.603 -2.057 8.608 1.00 89.56 280 VAL A C 1
ATOM 2154 O O . VAL A 1 280 ? 5.740 -2.390 8.270 1.00 89.56 280 VAL A O 1
ATOM 2157 N N . THR A 1 281 ? 3.792 -1.402 7.778 1.00 91.38 281 THR A N 1
ATOM 2158 C CA . THR A 1 281 ? 4.202 -1.042 6.415 1.00 91.38 281 THR A CA 1
ATOM 2159 C C . THR A 1 281 ? 5.362 -0.051 6.428 1.00 91.38 281 THR A C 1
ATOM 2161 O O . THR A 1 281 ? 6.255 -0.158 5.588 1.00 91.38 281 THR A O 1
ATOM 2164 N N . PHE A 1 282 ? 5.429 0.836 7.425 1.00 94.88 282 PHE A N 1
ATOM 2165 C CA . PHE A 1 282 ? 6.574 1.714 7.647 1.00 94.88 282 PHE A CA 1
ATOM 2166 C C . PHE A 1 282 ? 7.860 0.931 7.946 1.00 94.88 282 PHE A C 1
ATOM 2168 O O . PHE A 1 282 ? 8.902 1.182 7.334 1.00 94.88 282 PHE A O 1
ATOM 2175 N N . LEU A 1 283 ? 7.800 -0.047 8.855 1.00 93.88 283 LEU A N 1
ATOM 2176 C CA . LEU A 1 283 ? 8.944 -0.906 9.177 1.00 93.88 283 LEU A CA 1
ATOM 2177 C C . LEU A 1 283 ? 9.383 -1.754 7.976 1.00 93.88 283 LEU A C 1
ATOM 2179 O O . LEU A 1 283 ? 10.581 -1.868 7.718 1.00 93.88 283 LEU A O 1
ATOM 2183 N N . VAL A 1 284 ? 8.437 -2.301 7.207 1.00 92.00 284 VAL A N 1
ATOM 2184 C CA . VAL A 1 284 ? 8.725 -3.051 5.973 1.00 92.00 284 VAL A CA 1
ATOM 2185 C C . VAL A 1 284 ? 9.381 -2.152 4.927 1.00 92.00 284 VAL A C 1
ATOM 2187 O O . VAL A 1 284 ? 10.424 -2.514 4.385 1.00 92.00 284 VAL A O 1
ATOM 2190 N N . GLY A 1 285 ? 8.827 -0.963 4.678 1.00 93.44 285 GLY A N 1
ATOM 2191 C CA . GLY A 1 285 ? 9.425 0.020 3.775 1.00 93.44 285 GLY A CA 1
ATOM 2192 C C . GLY A 1 285 ? 10.844 0.387 4.212 1.00 93.44 285 GLY A C 1
ATOM 2193 O O . GLY A 1 285 ? 11.772 0.363 3.408 1.00 93.44 285 GLY A O 1
ATOM 2194 N N . THR A 1 286 ? 11.054 0.609 5.510 1.00 94.88 286 THR A N 1
ATOM 2195 C CA . THR A 1 286 ? 12.385 0.891 6.062 1.00 94.88 286 THR A CA 1
ATOM 2196 C C . THR A 1 286 ? 13.344 -0.278 5.836 1.00 94.88 286 THR A C 1
ATOM 2198 O O . THR A 1 286 ? 14.473 -0.063 5.402 1.00 94.88 286 THR A O 1
ATOM 2201 N N . ALA A 1 287 ? 12.908 -1.518 6.067 1.00 93.50 287 ALA A N 1
ATOM 2202 C CA . ALA A 1 287 ? 13.724 -2.707 5.832 1.00 93.50 287 ALA A CA 1
ATOM 2203 C C . ALA A 1 287 ? 14.133 -2.844 4.357 1.00 93.50 287 ALA A C 1
ATOM 2205 O O . ALA A 1 287 ? 15.302 -3.111 4.079 1.00 93.50 287 ALA A O 1
ATOM 2206 N N . ILE A 1 288 ? 13.210 -2.594 3.418 1.00 93.00 288 ILE A N 1
ATOM 2207 C CA . ILE A 1 288 ? 13.521 -2.548 1.981 1.00 93.00 288 ILE A CA 1
ATOM 2208 C C . ILE A 1 288 ? 14.584 -1.478 1.727 1.00 93.00 288 ILE A C 1
ATOM 2210 O O . ILE A 1 288 ? 15.605 -1.772 1.113 1.00 93.00 288 ILE A O 1
ATOM 2214 N N . ARG A 1 289 ? 14.411 -0.262 2.253 1.00 93.12 289 ARG A N 1
ATOM 2215 C CA . ARG A 1 289 ? 15.371 0.833 2.052 1.00 93.12 289 ARG A CA 1
ATOM 2216 C C . ARG A 1 289 ? 16.763 0.500 2.595 1.00 93.12 289 ARG A C 1
ATOM 2218 O O . ARG A 1 289 ? 17.751 0.663 1.885 1.00 93.12 289 ARG A O 1
ATOM 2225 N N . LEU A 1 290 ? 16.859 -0.046 3.803 1.00 92.75 290 LEU A N 1
ATOM 2226 C CA . LEU A 1 290 ? 18.141 -0.462 4.383 1.00 92.75 290 LEU A CA 1
ATOM 2227 C C . LEU A 1 290 ? 18.794 -1.600 3.588 1.00 92.75 290 LEU A C 1
ATOM 2229 O O . LEU A 1 290 ? 20.013 -1.616 3.417 1.00 92.75 290 LEU A O 1
ATOM 2233 N N . LEU A 1 291 ? 17.992 -2.520 3.044 1.00 91.38 291 LEU A N 1
ATOM 2234 C CA . LEU A 1 291 ? 18.481 -3.547 2.131 1.00 91.38 291 LEU A CA 1
ATOM 2235 C C . LEU A 1 291 ? 19.053 -2.917 0.854 1.00 91.38 291 LEU A C 1
ATOM 2237 O O . LEU A 1 291 ? 20.122 -3.327 0.410 1.00 91.38 291 LEU A O 1
ATOM 2241 N N . THR A 1 292 ? 18.408 -1.887 0.297 1.00 92.62 292 THR A N 1
ATOM 2242 C CA . THR A 1 292 ? 18.933 -1.180 -0.885 1.00 92.62 292 THR A CA 1
ATOM 2243 C C . THR A 1 292 ? 20.244 -0.459 -0.613 1.00 92.62 292 THR A C 1
ATOM 2245 O O . THR A 1 292 ? 21.153 -0.558 -1.433 1.00 92.62 292 THR A O 1
ATOM 2248 N N . PHE A 1 293 ? 20.391 0.175 0.557 1.00 91.69 293 PHE A N 1
ATOM 2249 C CA . PHE A 1 293 ? 21.653 0.801 0.964 1.00 91.69 293 PHE A CA 1
ATOM 2250 C C . PHE A 1 293 ? 22.779 -0.230 0.993 1.00 91.69 293 PHE A C 1
ATOM 2252 O O . PHE A 1 293 ? 23.868 0.018 0.490 1.00 91.69 293 PHE A O 1
ATOM 2259 N N . ARG A 1 294 ? 22.497 -1.419 1.533 1.00 90.31 294 ARG A N 1
ATOM 2260 C CA . ARG A 1 294 ? 23.468 -2.510 1.593 1.00 90.31 294 ARG A CA 1
ATOM 2261 C C . ARG A 1 294 ? 23.827 -3.059 0.209 1.00 90.31 294 ARG A C 1
ATOM 2263 O O . ARG A 1 294 ? 24.990 -3.367 -0.012 1.00 90.31 294 ARG A O 1
ATOM 2270 N N . TYR A 1 295 ? 22.852 -3.202 -0.692 1.00 90.19 295 TYR A N 1
ATOM 2271 C CA . TYR A 1 295 ? 23.078 -3.743 -2.039 1.00 90.19 295 TYR A CA 1
ATOM 2272 C C . TYR A 1 295 ? 23.848 -2.784 -2.949 1.00 90.19 295 TYR A C 1
ATOM 2274 O O . TYR A 1 295 ? 24.718 -3.232 -3.688 1.00 90.19 295 TYR A O 1
ATOM 2282 N N . LEU A 1 296 ? 23.554 -1.483 -2.893 1.00 91.38 296 LEU A N 1
ATOM 2283 C CA . LEU A 1 296 ? 24.332 -0.481 -3.627 1.00 91.38 296 LEU A CA 1
ATOM 2284 C C . LEU A 1 296 ? 25.677 -0.172 -2.962 1.00 91.38 296 LEU A C 1
ATOM 2286 O O . LEU A 1 296 ? 26.610 0.262 -3.636 1.00 91.38 296 LEU A O 1
ATOM 2290 N N . GLY A 1 297 ? 25.785 -0.366 -1.645 1.00 91.00 297 GLY A N 1
ATOM 2291 C CA . GLY A 1 297 ? 27.001 -0.092 -0.890 1.00 91.00 297 GLY A CA 1
ATOM 2292 C C . GLY A 1 297 ? 27.453 1.355 -1.080 1.00 91.00 297 GLY A C 1
ATOM 2293 O O . GLY A 1 297 ? 26.686 2.288 -0.846 1.00 91.00 297 GLY A O 1
ATOM 2294 N N . LYS A 1 298 ? 28.694 1.538 -1.542 1.00 89.88 298 LYS A N 1
ATOM 2295 C CA . LYS A 1 298 ? 29.315 2.856 -1.748 1.00 89.88 298 LYS A CA 1
ATOM 2296 C C . LYS A 1 298 ? 28.654 3.715 -2.837 1.00 89.88 298 LYS A C 1
ATOM 2298 O O . LYS A 1 298 ? 28.842 4.926 -2.832 1.00 89.88 298 LYS A O 1
ATOM 2303 N N . PHE A 1 299 ? 27.880 3.114 -3.746 1.00 90.88 299 PHE A N 1
ATOM 2304 C CA . PHE A 1 299 ? 27.244 3.836 -4.857 1.00 90.88 299 PHE A CA 1
ATOM 2305 C C . PHE A 1 299 ? 25.959 4.569 -4.448 1.00 90.88 299 PHE A C 1
ATOM 2307 O O . PHE A 1 299 ? 25.487 5.444 -5.169 1.00 90.88 299 PHE A O 1
ATOM 2314 N N . PHE A 1 300 ? 25.369 4.243 -3.292 1.00 90.56 300 PHE A N 1
ATOM 2315 C CA . PHE A 1 300 ? 24.156 4.922 -2.842 1.00 90.56 300 PHE A CA 1
ATOM 2316 C C . PHE A 1 300 ? 24.481 6.253 -2.163 1.00 90.56 300 PHE A C 1
ATOM 2318 O O . PHE A 1 300 ? 25.116 6.275 -1.106 1.00 90.56 300 PHE A O 1
ATOM 2325 N N . ARG A 1 301 ? 23.971 7.363 -2.700 1.00 86.50 301 ARG A N 1
ATOM 2326 C CA . ARG A 1 301 ? 24.095 8.690 -2.084 1.00 86.50 301 ARG A CA 1
ATOM 2327 C C . ARG A 1 301 ? 22.767 9.439 -2.113 1.00 86.50 301 ARG A C 1
ATOM 2329 O O . ARG A 1 301 ? 21.967 9.297 -3.033 1.00 86.50 301 ARG A O 1
ATOM 2336 N N . PHE A 1 302 ? 22.521 10.246 -1.079 1.00 83.06 302 PHE A N 1
ATOM 2337 C CA . PHE A 1 302 ? 21.332 11.105 -1.033 1.00 83.06 302 PHE A CA 1
ATOM 2338 C C . PHE A 1 302 ? 21.424 12.255 -2.032 1.00 83.06 302 PHE A C 1
ATOM 2340 O O . PHE A 1 302 ? 20.394 12.648 -2.556 1.00 83.06 302 PHE A O 1
ATOM 2347 N N . GLN A 1 303 ? 22.619 12.754 -2.339 1.00 81.56 303 GLN A N 1
ATOM 2348 C CA . GLN A 1 303 ? 22.847 13.610 -3.504 1.00 81.56 303 GLN A CA 1
ATOM 2349 C C . GLN A 1 303 ? 23.215 12.702 -4.675 1.00 81.56 303 GLN A C 1
ATOM 2351 O O . GLN A 1 303 ? 24.183 11.947 -4.578 1.00 81.56 303 GLN A O 1
ATOM 2356 N N . ALA A 1 304 ? 22.395 12.709 -5.724 1.00 80.62 304 ALA A N 1
ATOM 2357 C CA . ALA A 1 304 ? 22.554 11.814 -6.860 1.00 80.62 304 ALA A CA 1
ATOM 2358 C C . ALA A 1 304 ? 23.845 12.142 -7.622 1.00 80.62 304 ALA A C 1
ATOM 2360 O O . ALA A 1 304 ? 24.053 13.282 -8.036 1.00 80.62 304 ALA A O 1
ATOM 2361 N N . SER A 1 305 ? 24.716 11.153 -7.814 1.00 86.56 305 SER A N 1
ATOM 2362 C CA . SER A 1 305 ? 25.934 11.320 -8.606 1.00 86.56 305 SER A CA 1
ATOM 2363 C C . SER A 1 305 ? 26.382 10.014 -9.255 1.00 86.56 305 SER A C 1
ATOM 2365 O O . SER A 1 305 ? 26.158 8.924 -8.719 1.00 86.56 305 SER A O 1
ATOM 2367 N N . ILE A 1 306 ? 27.036 10.134 -10.411 1.00 88.56 306 ILE A N 1
ATOM 2368 C CA . ILE A 1 306 ? 27.764 9.044 -11.062 1.00 88.56 306 ILE A CA 1
ATOM 2369 C C . ILE A 1 306 ? 29.221 9.115 -10.598 1.00 88.56 306 ILE A C 1
ATOM 2371 O O . ILE A 1 306 ? 29.914 10.101 -10.845 1.00 88.56 306 ILE A O 1
ATOM 2375 N N . GLN A 1 307 ? 29.678 8.071 -9.905 1.00 90.12 307 GLN A N 1
ATOM 2376 C CA . GLN A 1 307 ? 31.071 7.944 -9.466 1.00 90.12 307 GLN A CA 1
ATOM 2377 C C . GLN A 1 307 ? 31.965 7.482 -10.628 1.00 90.12 307 GLN A C 1
ATOM 2379 O O . GLN A 1 307 ? 31.502 6.839 -11.574 1.00 90.12 307 GLN A O 1
ATOM 2384 N N . SER A 1 308 ? 33.266 7.765 -10.556 1.00 87.56 308 SER A N 1
ATOM 2385 C CA . SER A 1 308 ? 34.214 7.372 -11.609 1.00 87.56 308 SER A CA 1
ATOM 2386 C C . SER A 1 308 ? 34.274 5.853 -11.826 1.00 87.56 308 SER A C 1
ATOM 2388 O O . SER A 1 308 ? 34.362 5.400 -12.969 1.00 87.56 308 SER A O 1
ATOM 2390 N N . ASP A 1 309 ? 34.133 5.073 -10.752 1.00 90.94 309 ASP A N 1
ATOM 2391 C CA . ASP A 1 309 ? 34.123 3.608 -10.732 1.00 90.94 309 ASP A CA 1
ATOM 2392 C C . ASP A 1 309 ? 32.712 3.007 -10.566 1.00 90.94 309 ASP A C 1
ATOM 2394 O O . ASP A 1 309 ? 32.564 1.865 -10.122 1.00 90.94 309 ASP A O 1
ATOM 2398 N N . HIS A 1 310 ? 31.664 3.770 -10.908 1.00 92.69 310 HIS A N 1
ATOM 2399 C CA . HIS A 1 310 ? 30.271 3.350 -10.733 1.00 92.69 310 HIS A CA 1
ATOM 2400 C C . HIS A 1 310 ? 29.973 2.055 -11.498 1.00 92.69 310 HIS A C 1
ATOM 2402 O O . HIS A 1 310 ? 30.257 1.947 -12.695 1.00 92.69 310 HIS A O 1
ATOM 2408 N N . GLN A 1 311 ? 29.343 1.095 -10.818 1.00 93.06 311 GLN A N 1
ATOM 2409 C CA . GLN A 1 311 ? 28.911 -0.176 -11.400 1.00 93.06 311 GLN A CA 1
ATOM 2410 C C . GLN A 1 311 ? 27.390 -0.290 -11.404 1.00 93.06 311 GLN A C 1
ATOM 2412 O O . GLN A 1 311 ? 26.719 0.124 -10.458 1.00 93.06 311 GLN A O 1
ATOM 2417 N N . LEU A 1 312 ? 26.845 -0.903 -12.454 1.00 92.44 312 LEU A N 1
ATOM 2418 C CA . LEU A 1 312 ? 25.416 -1.163 -12.546 1.00 92.44 312 LEU A CA 1
ATOM 2419 C C . LEU A 1 312 ? 25.024 -2.334 -11.629 1.00 92.44 312 LEU A C 1
ATOM 2421 O O . LEU A 1 312 ? 25.362 -3.488 -11.892 1.00 92.44 312 LEU A O 1
ATOM 2425 N N . VAL A 1 313 ? 24.273 -2.045 -10.565 1.00 92.12 313 VAL A N 1
ATOM 2426 C CA . VAL A 1 313 ? 23.774 -3.061 -9.627 1.00 92.12 313 VAL A CA 1
ATOM 2427 C C . VAL A 1 313 ? 22.417 -3.588 -10.090 1.00 92.12 313 VAL A C 1
ATOM 2429 O O . VAL A 1 313 ? 21.433 -2.858 -10.121 1.00 92.12 313 VAL A O 1
ATOM 2432 N N . THR A 1 314 ? 22.358 -4.880 -10.418 1.00 90.62 314 THR A N 1
ATOM 2433 C CA . THR A 1 314 ? 21.162 -5.534 -10.988 1.00 90.62 314 THR A CA 1
ATOM 2434 C C . THR A 1 314 ? 20.577 -6.648 -10.113 1.00 90.62 314 THR A C 1
ATOM 2436 O O . THR A 1 314 ? 19.531 -7.211 -10.436 1.00 90.62 314 THR A O 1
ATOM 2439 N N . GLY A 1 315 ? 21.245 -6.987 -9.006 1.00 85.94 315 GLY A N 1
ATOM 2440 C CA . GLY A 1 315 ? 20.858 -8.065 -8.092 1.00 85.94 315 GLY A CA 1
ATOM 2441 C C . GLY A 1 315 ? 19.980 -7.616 -6.918 1.00 85.94 315 GLY A C 1
ATOM 2442 O O . GLY A 1 315 ? 19.816 -6.428 -6.638 1.00 85.94 315 GLY A O 1
ATOM 2443 N N . GLY A 1 316 ? 19.433 -8.589 -6.185 1.00 86.56 316 GLY A N 1
ATOM 2444 C CA . GLY A 1 316 ? 18.636 -8.326 -4.983 1.00 86.56 316 GLY A CA 1
ATOM 2445 C C . GLY A 1 316 ? 17.384 -7.491 -5.274 1.00 86.56 316 GLY A C 1
ATOM 2446 O O . GLY A 1 316 ? 16.673 -7.798 -6.223 1.00 86.56 316 GLY A O 1
ATOM 2447 N N . PRO A 1 317 ? 17.087 -6.426 -4.506 1.00 86.62 317 PRO A N 1
ATOM 2448 C CA . PRO A 1 317 ? 15.937 -5.558 -4.780 1.00 86.62 317 PRO A CA 1
ATOM 2449 C C . PRO A 1 317 ? 15.930 -4.941 -6.192 1.00 86.62 317 PRO A C 1
ATOM 2451 O O . PRO A 1 317 ? 14.855 -4.703 -6.743 1.00 86.62 317 PRO A O 1
ATOM 2454 N N . TYR A 1 318 ? 17.111 -4.731 -6.789 1.00 88.00 318 TYR A N 1
ATOM 2455 C CA . TYR A 1 318 ? 17.281 -4.183 -8.142 1.00 88.00 318 TYR A CA 1
ATOM 2456 C C . TYR A 1 318 ? 16.958 -5.194 -9.253 1.00 88.00 318 TYR A C 1
ATOM 2458 O O . TYR A 1 318 ? 16.903 -4.822 -10.421 1.00 88.00 318 TYR A O 1
ATOM 2466 N N . SER A 1 319 ? 16.711 -6.468 -8.926 1.00 84.06 319 SER A N 1
ATOM 2467 C CA . SER A 1 319 ? 16.204 -7.439 -9.906 1.00 84.06 319 SER A CA 1
ATOM 2468 C C . SER A 1 319 ? 14.680 -7.394 -10.060 1.00 84.06 319 SER A C 1
ATOM 2470 O O . SER A 1 319 ? 14.147 -7.991 -10.993 1.00 84.06 319 SER A O 1
ATOM 2472 N N . ILE A 1 320 ? 13.982 -6.702 -9.150 1.00 79.62 320 ILE A N 1
ATOM 2473 C CA . ILE A 1 320 ? 12.515 -6.640 -9.094 1.00 79.62 320 ILE A CA 1
ATOM 2474 C C . ILE A 1 320 ? 12.013 -5.289 -9.606 1.00 79.62 320 ILE A C 1
ATOM 2476 O O . ILE A 1 320 ? 11.078 -5.230 -10.402 1.00 79.62 320 ILE A O 1
ATOM 2480 N N . VAL A 1 321 ? 12.616 -4.198 -9.131 1.00 83.81 321 VAL A N 1
ATOM 2481 C CA . VAL A 1 321 ? 12.273 -2.829 -9.527 1.00 83.81 321 VAL A CA 1
ATOM 2482 C C . VAL A 1 321 ? 13.547 -2.022 -9.747 1.00 83.81 321 VAL A C 1
ATOM 2484 O O . VAL A 1 321 ? 14.544 -2.246 -9.067 1.00 83.81 321 VAL A O 1
ATOM 2487 N N . ARG A 1 322 ? 13.503 -1.036 -10.652 1.00 87.19 322 ARG A N 1
ATOM 2488 C CA . ARG A 1 322 ? 14.662 -0.168 -10.943 1.00 87.19 322 ARG A CA 1
ATOM 2489 C C . ARG A 1 322 ? 15.110 0.650 -9.735 1.00 87.19 322 ARG A C 1
ATOM 2491 O O . ARG A 1 322 ? 16.294 0.838 -9.494 1.00 87.19 322 ARG A O 1
ATOM 2498 N N . HIS A 1 323 ? 14.120 1.088 -8.962 1.00 87.44 323 HIS A N 1
ATOM 2499 C CA . HIS A 1 323 ? 14.247 2.102 -7.923 1.00 87.44 323 HIS A CA 1
ATOM 2500 C C . HIS A 1 323 ? 13.692 1.613 -6.578 1.00 87.44 323 HIS A C 1
ATOM 2502 O O . HIS A 1 323 ? 12.717 2.166 -6.054 1.00 87.44 323 HIS A O 1
ATOM 2508 N N . PRO A 1 324 ? 14.264 0.549 -5.987 1.00 90.75 324 PRO A N 1
ATOM 2509 C CA . PRO A 1 324 ? 13.721 -0.053 -4.772 1.00 90.75 324 PRO A CA 1
ATOM 2510 C C . PRO A 1 324 ? 13.809 0.893 -3.564 1.00 90.75 324 PRO A C 1
ATOM 2512 O O . PRO A 1 324 ? 12.935 0.859 -2.700 1.00 90.75 324 PRO A O 1
ATOM 2515 N N . SER A 1 325 ? 14.803 1.792 -3.521 1.00 90.81 325 SER A N 1
ATOM 2516 C CA . SER A 1 325 ? 14.952 2.775 -2.435 1.00 90.81 325 SER A CA 1
ATOM 2517 C C . SER A 1 325 ? 13.870 3.858 -2.482 1.00 90.81 325 SER A C 1
ATOM 2519 O O . SER A 1 325 ? 13.332 4.243 -1.441 1.00 90.81 325 SER A O 1
ATOM 2521 N N . TYR A 1 326 ? 13.496 4.313 -3.683 1.00 87.50 326 TYR A N 1
ATOM 2522 C CA . TYR A 1 326 ? 12.377 5.238 -3.876 1.00 87.50 326 TYR A CA 1
ATOM 2523 C C . TYR A 1 326 ? 11.029 4.555 -3.663 1.00 87.50 326 TYR A C 1
ATOM 2525 O O . TYR A 1 326 ? 10.156 5.125 -3.018 1.00 87.50 326 TYR A O 1
ATOM 2533 N N . THR A 1 327 ? 10.881 3.300 -4.096 1.00 87.06 327 THR A N 1
ATOM 2534 C CA . THR A 1 327 ? 9.698 2.480 -3.777 1.00 87.06 327 THR A CA 1
ATOM 2535 C C . THR A 1 327 ? 9.502 2.394 -2.264 1.00 87.06 327 THR A C 1
ATOM 2537 O O . THR A 1 327 ? 8.418 2.661 -1.748 1.00 87.06 327 THR A O 1
ATOM 2540 N N . ALA A 1 328 ? 10.579 2.095 -1.536 1.00 91.00 328 ALA A N 1
ATOM 2541 C CA . ALA A 1 328 ? 10.577 2.093 -0.086 1.00 91.00 328 ALA A CA 1
ATOM 2542 C C . ALA A 1 328 ? 10.239 3.467 0.508 1.00 91.00 328 ALA A C 1
ATOM 2544 O O . ALA A 1 328 ? 9.478 3.524 1.466 1.00 91.00 328 ALA A O 1
ATOM 2545 N N . LEU A 1 329 ? 10.750 4.561 -0.069 1.00 87.44 329 LEU A N 1
ATOM 2546 C CA . LEU A 1 329 ? 10.452 5.927 0.370 1.00 87.44 329 LEU A CA 1
ATOM 2547 C C . LEU A 1 329 ? 8.959 6.256 0.269 1.00 87.44 329 LEU A C 1
ATOM 2549 O O . LEU A 1 329 ? 8.391 6.819 1.199 1.00 87.44 329 LEU A O 1
ATOM 2553 N N . LEU A 1 330 ? 8.318 5.881 -0.840 1.00 85.38 330 LEU A N 1
ATOM 2554 C CA . LEU A 1 330 ? 6.885 6.093 -1.047 1.00 85.38 330 LEU A CA 1
ATOM 2555 C C . LEU A 1 330 ? 6.053 5.306 -0.026 1.00 85.38 330 LEU A C 1
ATOM 2557 O O . LEU A 1 330 ? 5.106 5.844 0.553 1.00 85.38 330 LEU A O 1
ATOM 2561 N N . ILE A 1 331 ? 6.440 4.055 0.250 1.00 88.69 331 ILE A N 1
ATOM 2562 C CA . ILE A 1 331 ? 5.812 3.232 1.291 1.00 88.69 331 ILE A CA 1
ATOM 2563 C C . ILE A 1 331 ? 6.007 3.877 2.665 1.00 88.69 331 ILE A C 1
ATOM 2565 O O . ILE A 1 331 ? 5.040 4.018 3.410 1.00 88.69 331 ILE A O 1
ATOM 2569 N N . THR A 1 332 ? 7.227 4.290 3.020 1.00 90.62 332 THR A N 1
ATOM 2570 C CA . THR A 1 332 ? 7.493 4.862 4.344 1.00 90.62 332 THR A CA 1
ATOM 2571 C C . THR A 1 332 ? 6.804 6.205 4.537 1.00 90.62 332 THR A C 1
ATOM 2573 O O . THR A 1 332 ? 6.244 6.417 5.599 1.00 90.62 332 THR A O 1
ATOM 2576 N N . HIS A 1 333 ? 6.737 7.087 3.541 1.00 86.88 333 HIS A N 1
ATOM 2577 C CA . HIS A 1 333 ? 6.083 8.393 3.707 1.00 86.88 333 HIS A CA 1
ATOM 2578 C C . HIS A 1 333 ? 4.572 8.270 3.896 1.00 86.88 333 HIS A C 1
ATOM 2580 O O . HIS A 1 333 ? 4.007 8.858 4.817 1.00 86.88 333 HIS A O 1
ATOM 2586 N N . THR A 1 334 ? 3.920 7.457 3.063 1.00 85.75 334 THR A N 1
ATOM 2587 C CA . THR A 1 334 ? 2.479 7.192 3.191 1.00 85.75 334 THR A CA 1
ATOM 2588 C C . THR A 1 334 ? 2.155 6.508 4.517 1.00 85.75 334 THR A C 1
ATOM 2590 O O . THR A 1 334 ? 1.238 6.917 5.225 1.00 85.75 334 THR A O 1
ATOM 2593 N N . SER A 1 335 ? 2.953 5.513 4.904 1.00 92.25 335 SER A N 1
ATOM 2594 C CA . SER A 1 335 ? 2.793 4.807 6.176 1.00 92.25 335 SER A CA 1
ATOM 2595 C C . SER A 1 335 ? 3.038 5.724 7.374 1.00 92.25 335 SER A C 1
ATOM 2597 O O . SER A 1 335 ? 2.268 5.722 8.325 1.00 92.25 335 SER A O 1
ATOM 2599 N N . TRP A 1 336 ? 4.071 6.559 7.320 1.00 91.38 336 TRP A N 1
ATOM 2600 C CA . TRP A 1 336 ? 4.380 7.525 8.369 1.00 91.38 336 TRP A CA 1
ATOM 2601 C C . TRP A 1 336 ? 3.248 8.531 8.569 1.00 91.38 336 TRP A C 1
ATOM 2603 O O . TRP A 1 336 ? 2.870 8.810 9.703 1.00 91.38 336 TRP A O 1
ATOM 2613 N N . PHE A 1 337 ? 2.644 9.011 7.480 1.00 89.00 337 PHE A N 1
ATOM 2614 C CA . PHE A 1 337 ? 1.490 9.900 7.547 1.00 89.00 337 PHE A CA 1
ATOM 2615 C C . PHE A 1 337 ? 0.333 9.261 8.331 1.00 89.00 337 PHE A C 1
ATOM 2617 O O . PHE A 1 337 ? -0.177 9.844 9.288 1.00 89.00 337 PHE A O 1
ATOM 2624 N N . PHE A 1 338 ? -0.050 8.028 7.991 1.00 90.94 338 PHE A N 1
ATOM 2625 C CA . PHE A 1 338 ? -1.105 7.320 8.723 1.00 90.94 338 PHE A CA 1
ATOM 2626 C C . PHE A 1 338 ? -0.704 6.951 10.155 1.00 90.94 338 PHE A C 1
ATOM 2628 O O . PHE A 1 338 ? -1.567 6.903 11.027 1.00 90.94 338 PHE A O 1
ATOM 2635 N N . TRP A 1 339 ? 0.583 6.729 10.425 1.00 93.75 339 TRP A N 1
ATOM 2636 C CA . TRP A 1 339 ? 1.086 6.533 11.783 1.00 93.75 339 TRP A CA 1
ATOM 2637 C C . TRP A 1 339 ? 0.916 7.799 12.632 1.00 93.75 339 TRP A C 1
ATOM 2639 O O . TRP A 1 339 ? 0.439 7.731 13.764 1.00 93.75 339 TRP A O 1
ATOM 2649 N N . GLN A 1 340 ? 1.267 8.956 12.066 1.00 90.19 340 GLN A N 1
ATOM 2650 C CA . GLN A 1 340 ? 1.312 10.228 12.776 1.00 90.19 340 GLN A CA 1
ATOM 2651 C C . GLN A 1 340 ? -0.066 10.885 12.926 1.00 90.19 340 GLN A C 1
ATOM 2653 O O . GLN A 1 340 ? -0.317 11.547 13.932 1.00 90.19 340 GLN A O 1
ATOM 2658 N N . PHE A 1 341 ? -0.975 10.683 11.969 1.00 88.94 341 PHE A N 1
ATOM 2659 C CA . PHE A 1 341 ? -2.271 11.380 11.903 1.00 88.94 341 PHE A CA 1
ATOM 2660 C C . PHE A 1 341 ? -3.495 10.447 11.911 1.00 88.94 341 PHE A C 1
ATOM 2662 O O . PHE A 1 341 ? -4.638 10.909 11.960 1.00 88.94 341 PHE A O 1
ATOM 2669 N N . GLY A 1 342 ? -3.279 9.132 11.844 1.00 89.75 342 GLY A N 1
ATOM 2670 C CA . GLY A 1 342 ? -4.347 8.139 11.913 1.00 89.75 342 GLY A CA 1
ATOM 2671 C C . GLY A 1 342 ? -5.025 8.083 13.281 1.00 89.75 342 GLY A C 1
ATOM 2672 O O . GLY A 1 342 ? -4.553 8.637 14.270 1.00 89.75 342 GLY A O 1
ATOM 2673 N N . GLU A 1 343 ? -6.158 7.385 13.344 1.00 90.38 343 GLU A N 1
ATOM 2674 C CA . GLU A 1 343 ? -6.839 7.112 14.614 1.00 90.38 343 GLU A CA 1
ATOM 2675 C C . GLU A 1 343 ? -5.881 6.467 15.622 1.00 90.38 343 GLU A C 1
ATOM 2677 O O . GLU A 1 343 ? -5.137 5.541 15.282 1.00 90.38 343 GLU A O 1
ATOM 2682 N N . GLY A 1 344 ? -5.899 6.951 16.860 1.00 89.94 344 GLY A N 1
ATOM 2683 C CA . GLY A 1 344 ? -5.022 6.463 17.917 1.00 89.94 344 GLY A CA 1
ATOM 2684 C C . GLY A 1 344 ? -3.611 7.049 17.919 1.00 89.94 344 GLY A C 1
ATOM 2685 O O . GLY A 1 344 ? -2.813 6.640 18.761 1.00 89.94 344 GLY A O 1
ATOM 2686 N N . SER A 1 345 ? -3.277 7.986 17.022 1.00 93.38 345 SER A N 1
ATOM 2687 C CA . SER A 1 345 ? -2.015 8.739 17.056 1.00 93.38 345 SER A CA 1
ATOM 2688 C C . SER A 1 345 ? -2.042 9.899 18.050 1.00 93.38 345 SER A C 1
ATOM 2690 O O . SER A 1 345 ? -3.092 10.480 18.330 1.00 93.38 345 SER A O 1
ATOM 2692 N N . TRP A 1 346 ? -0.867 10.293 18.543 1.00 94.12 346 TRP A N 1
ATOM 2693 C CA . TRP A 1 346 ? -0.743 11.432 19.451 1.00 94.12 346 TRP A CA 1
ATOM 2694 C C . TRP A 1 346 ? -1.263 12.748 18.881 1.00 94.12 346 TRP A C 1
ATOM 2696 O O . TRP A 1 346 ? -1.991 13.452 19.571 1.00 94.12 346 TRP A O 1
ATOM 2706 N N . VAL A 1 347 ? -0.996 13.070 17.614 1.00 90.75 347 VAL A N 1
ATOM 2707 C CA . VAL A 1 347 ? -1.459 14.345 17.026 1.00 90.75 347 VAL A CA 1
ATOM 2708 C C . VAL A 1 347 ? -2.984 14.434 16.997 1.00 90.75 347 VAL A C 1
ATOM 2710 O O . VAL A 1 347 ? -3.548 15.508 17.201 1.00 90.75 347 VAL A O 1
ATOM 2713 N N . ARG A 1 348 ? -3.657 13.307 16.760 1.00 90.94 348 ARG A N 1
ATOM 2714 C CA . ARG A 1 348 ? -5.114 13.261 16.696 1.00 90.94 348 ARG A CA 1
ATOM 2715 C C . ARG A 1 348 ? -5.738 13.212 18.084 1.00 90.94 348 ARG A C 1
ATOM 2717 O O . ARG A 1 348 ? -6.595 14.027 18.397 1.00 90.94 348 ARG A O 1
ATOM 2724 N N . GLU A 1 349 ? -5.299 12.283 18.927 1.00 93.50 349 GLU A N 1
ATOM 2725 C CA . GLU A 1 349 ? -5.956 12.039 20.214 1.00 93.50 349 GLU A CA 1
ATOM 2726 C C . GLU A 1 349 ? -5.479 12.975 21.336 1.00 93.50 349 GLU A C 1
ATOM 2728 O O . GLU A 1 349 ? -6.131 13.043 22.372 1.00 93.50 349 GLU A O 1
ATOM 2733 N N . SER A 1 350 ? -4.392 13.735 21.161 1.00 93.44 350 SER A N 1
ATOM 2734 C CA . SER A 1 350 ? -4.054 14.833 22.087 1.00 93.44 350 SER A CA 1
ATOM 2735 C C . SER A 1 350 ? -5.018 16.015 21.973 1.00 93.44 350 SER A C 1
ATOM 2737 O O . SER A 1 350 ? -5.040 16.848 22.870 1.00 93.44 350 SER A O 1
ATOM 2739 N N . GLY A 1 351 ? -5.809 16.111 20.898 1.00 90.44 351 GLY A N 1
ATOM 2740 C CA . GLY A 1 351 ? -6.638 17.282 20.596 1.00 90.44 351 GLY A CA 1
ATOM 2741 C C . GLY A 1 351 ? -5.893 18.384 19.835 1.00 90.44 351 GLY A C 1
ATOM 2742 O O . GLY A 1 351 ? -6.511 19.373 19.448 1.00 90.44 351 GLY A O 1
ATOM 2743 N N . LEU A 1 352 ? -4.595 18.209 19.538 1.00 88.56 352 LEU A N 1
ATOM 2744 C CA . LEU A 1 352 ? -3.825 19.166 18.733 1.00 88.56 352 LEU A CA 1
ATOM 2745 C C . LEU A 1 352 ? -4.517 19.433 17.390 1.00 88.56 352 LEU A C 1
ATOM 2747 O O . LEU A 1 352 ? -4.687 20.590 17.009 1.00 88.56 352 LEU A O 1
ATOM 2751 N N . TRP A 1 353 ? -4.977 18.378 16.710 1.00 85.06 353 TRP A N 1
ATOM 2752 C CA . TRP A 1 353 ? -5.691 18.472 15.432 1.00 85.06 353 TRP A CA 1
ATOM 2753 C C . TRP A 1 353 ? -6.984 19.306 15.495 1.00 85.06 353 TRP A C 1
ATOM 2755 O O . TRP A 1 353 ? -7.402 19.862 14.482 1.00 85.06 353 TRP A O 1
ATOM 2765 N N . ASP A 1 354 ? -7.639 19.427 16.649 1.00 87.50 354 ASP A N 1
ATOM 2766 C CA . ASP A 1 354 ? -8.898 20.177 16.744 1.00 87.50 354 ASP A CA 1
ATOM 2767 C C . ASP A 1 354 ? -8.672 21.692 16.796 1.00 87.50 354 ASP A C 1
ATOM 2769 O O . ASP A 1 354 ? -9.558 22.468 16.420 1.00 87.50 354 ASP A O 1
ATOM 2773 N N . THR A 1 355 ? -7.471 22.115 17.198 1.00 89.94 355 THR A N 1
ATOM 2774 C CA . THR A 1 355 ? -7.076 23.525 17.269 1.00 89.94 355 THR A CA 1
ATOM 2775 C C . THR A 1 355 ? -6.850 24.120 15.875 1.00 89.94 355 THR A C 1
ATOM 2777 O O . THR A 1 355 ? -6.422 23.430 14.947 1.00 89.94 355 THR A O 1
ATOM 2780 N N . ALA A 1 356 ? -7.092 25.425 15.707 1.00 88.56 356 ALA A N 1
ATOM 2781 C CA . ALA A 1 356 ? -6.827 26.115 14.438 1.00 88.56 356 ALA A CA 1
ATOM 2782 C C . ALA A 1 356 ? -5.347 26.007 14.025 1.00 88.56 356 ALA A C 1
ATOM 2784 O O . ALA A 1 356 ? -5.042 25.708 12.870 1.00 88.56 356 ALA A O 1
ATOM 2785 N N . PHE A 1 357 ? -4.441 26.165 14.996 1.00 86.38 357 PHE A N 1
ATOM 2786 C CA . PHE A 1 357 ? -3.003 25.991 14.803 1.00 86.38 357 PHE A CA 1
ATOM 2787 C C . PHE A 1 357 ? -2.656 24.576 14.333 1.00 86.38 357 PHE A C 1
ATOM 2789 O O . PHE A 1 357 ? -1.960 24.419 13.333 1.00 86.38 357 PHE A O 1
ATOM 2796 N N . GLY A 1 358 ? -3.174 23.543 15.002 1.00 84.25 358 GLY A N 1
ATOM 2797 C CA . GLY A 1 358 ? -2.917 22.158 14.622 1.00 84.25 358 GLY A CA 1
ATOM 2798 C C . GLY A 1 358 ? -3.450 21.824 13.233 1.00 84.25 358 GLY A C 1
ATOM 2799 O O . GLY A 1 358 ? -2.729 21.212 12.453 1.00 84.25 358 GLY A O 1
ATOM 2800 N N . LYS A 1 359 ? -4.650 22.289 12.859 1.00 84.38 359 LYS A N 1
ATOM 2801 C CA . LYS A 1 359 ? -5.165 22.108 11.488 1.00 84.38 359 LYS A CA 1
ATOM 2802 C C . LYS A 1 359 ? -4.257 22.755 10.453 1.00 84.38 359 LYS A C 1
ATOM 2804 O O . LYS A 1 359 ? -3.937 22.107 9.458 1.00 84.38 359 LYS A O 1
ATOM 2809 N N . ALA A 1 360 ? -3.830 23.996 10.682 1.00 85.88 360 ALA A N 1
ATOM 2810 C CA . ALA A 1 360 ? -2.947 24.711 9.767 1.00 85.88 360 ALA A CA 1
ATOM 2811 C C . ALA A 1 360 ? -1.580 24.020 9.652 1.00 85.88 360 ALA A C 1
ATOM 2813 O O . ALA A 1 360 ? -1.149 23.689 8.548 1.00 85.88 360 ALA A O 1
ATOM 2814 N N . PHE A 1 361 ? -0.939 23.729 10.788 1.00 81.56 361 PHE A N 1
ATOM 2815 C CA . PHE A 1 361 ? 0.366 23.077 10.843 1.00 81.56 361 PHE A CA 1
ATOM 2816 C C . PHE A 1 361 ? 0.331 21.698 10.191 1.00 81.56 361 PHE A C 1
ATOM 2818 O O . PHE A 1 361 ? 1.161 21.396 9.339 1.00 81.56 361 PHE A O 1
ATOM 2825 N N . VAL A 1 362 ? -0.651 20.869 10.545 1.00 78.88 362 VAL A N 1
ATOM 2826 C CA . VAL A 1 362 ? -0.741 19.512 10.017 1.00 78.88 362 VAL A CA 1
ATOM 2827 C C . VAL A 1 362 ? -1.100 19.510 8.536 1.00 78.88 362 VAL A C 1
ATOM 2829 O O . VAL A 1 362 ? -0.496 18.750 7.787 1.00 78.88 362 VAL A O 1
ATOM 2832 N N . SER A 1 363 ? -2.013 20.373 8.083 1.00 79.31 363 SER A N 1
ATOM 2833 C CA . SER A 1 363 ? -2.362 20.459 6.657 1.00 79.31 363 SER A CA 1
ATOM 2834 C C . SER A 1 363 ? -1.180 20.942 5.819 1.00 79.31 363 SER A C 1
ATOM 2836 O O . SER A 1 363 ? -0.887 20.353 4.779 1.00 79.31 363 SER A O 1
ATOM 2838 N N . LEU A 1 364 ? -0.454 21.961 6.291 1.00 81.44 364 LEU A N 1
ATOM 2839 C CA . LEU A 1 364 ? 0.748 22.459 5.625 1.00 81.44 364 LEU A CA 1
ATOM 2840 C C . LEU A 1 364 ? 1.849 21.395 5.603 1.00 81.44 364 LEU A C 1
ATOM 2842 O O . LEU A 1 364 ? 2.428 21.125 4.555 1.00 81.44 364 LEU A O 1
ATOM 2846 N N . TYR A 1 365 ? 2.112 20.755 6.741 1.00 75.75 365 TYR A N 1
ATOM 2847 C CA . TYR A 1 365 ? 3.125 19.712 6.849 1.00 75.75 365 TYR A CA 1
ATOM 2848 C C . TYR A 1 365 ? 2.777 18.501 5.973 1.00 75.75 365 TYR A C 1
ATOM 2850 O O . TYR A 1 365 ? 3.631 17.990 5.254 1.00 75.75 365 TYR A O 1
ATOM 2858 N N . ALA A 1 366 ? 1.512 18.071 5.969 1.00 73.88 366 ALA A N 1
ATOM 2859 C CA . ALA A 1 366 ? 1.007 17.020 5.094 1.00 73.88 366 ALA A CA 1
ATOM 2860 C C . ALA A 1 366 ? 1.204 17.373 3.619 1.00 73.88 366 ALA A C 1
ATOM 2862 O O . ALA A 1 366 ? 1.714 16.551 2.862 1.00 73.88 366 ALA A O 1
ATOM 2863 N N . PHE A 1 367 ? 0.845 18.595 3.219 1.00 76.31 367 PHE A N 1
ATOM 2864 C CA . PHE A 1 367 ? 1.027 19.075 1.854 1.00 76.31 367 PHE A CA 1
ATOM 2865 C C . PHE A 1 367 ? 2.506 19.065 1.453 1.00 76.31 367 PHE A C 1
ATOM 2867 O O . PHE A 1 367 ? 2.860 18.438 0.457 1.00 76.31 367 PHE A O 1
ATOM 2874 N N . VAL A 1 368 ? 3.380 19.675 2.260 1.00 74.06 368 VAL A N 1
ATOM 2875 C CA . VAL A 1 368 ? 4.826 19.736 1.998 1.00 74.06 368 VAL A CA 1
ATOM 2876 C C . VAL A 1 368 ? 5.430 18.336 1.925 1.00 74.06 368 VAL A C 1
ATOM 2878 O O . VAL A 1 368 ? 6.167 18.040 0.989 1.00 74.06 368 VAL A O 1
ATOM 2881 N N . MET A 1 369 ? 5.095 17.445 2.859 1.00 72.00 369 MET A N 1
ATOM 2882 C CA . MET A 1 369 ? 5.662 16.099 2.869 1.00 72.00 369 MET A CA 1
ATOM 2883 C C . MET A 1 369 ? 5.121 15.233 1.737 1.00 72.00 369 MET A C 1
ATOM 2885 O O . MET A 1 369 ? 5.906 14.547 1.092 1.00 72.00 369 MET A O 1
ATOM 2889 N N . ILE A 1 370 ? 3.816 15.241 1.465 1.00 71.12 370 ILE A N 1
ATOM 2890 C CA . ILE A 1 370 ? 3.220 14.392 0.425 1.00 71.12 370 ILE A CA 1
ATOM 2891 C C . ILE A 1 370 ? 3.603 14.917 -0.957 1.00 71.12 370 ILE A C 1
ATOM 2893 O O . ILE A 1 370 ? 4.196 14.186 -1.749 1.00 71.12 370 ILE A O 1
ATOM 2897 N N . VAL A 1 371 ? 3.301 16.184 -1.246 1.00 70.44 371 VAL A N 1
ATOM 2898 C CA . VAL A 1 371 ? 3.549 16.780 -2.565 1.00 70.44 371 VAL A CA 1
ATOM 2899 C C . VAL A 1 371 ? 5.043 16.948 -2.799 1.00 70.44 371 VAL A C 1
ATOM 2901 O O . VAL A 1 371 ? 5.534 16.558 -3.856 1.00 70.44 371 VAL A O 1
ATOM 2904 N N . GLY A 1 372 ? 5.785 17.439 -1.803 1.00 70.06 372 GLY A N 1
ATOM 2905 C CA . GLY A 1 372 ? 7.235 17.600 -1.899 1.00 70.06 372 GLY A CA 1
ATOM 2906 C C . GLY A 1 372 ? 7.952 16.269 -2.110 1.00 70.06 372 GLY A C 1
ATOM 2907 O O . GLY A 1 372 ? 8.769 16.166 -3.023 1.00 70.06 372 GLY A O 1
ATOM 2908 N N . THR A 1 373 ? 7.603 15.217 -1.359 1.00 71.56 373 THR A N 1
ATOM 2909 C CA . THR A 1 373 ? 8.219 13.892 -1.560 1.00 71.56 373 THR A CA 1
ATOM 2910 C C . THR A 1 373 ? 7.865 13.313 -2.920 1.00 71.56 373 THR A C 1
ATOM 2912 O O . THR A 1 373 ? 8.754 12.795 -3.592 1.00 71.56 373 THR A O 1
ATOM 2915 N N . LEU A 1 374 ? 6.604 13.394 -3.353 1.00 69.88 374 LEU A N 1
ATOM 2916 C CA . LEU A 1 374 ? 6.196 12.877 -4.662 1.00 69.88 374 LEU A CA 1
ATOM 2917 C C . LEU A 1 374 ? 6.904 13.615 -5.799 1.00 69.88 374 LEU A C 1
ATOM 2919 O O . LEU A 1 374 ? 7.455 12.967 -6.685 1.00 69.88 374 LEU A O 1
ATOM 2923 N N . TYR A 1 375 ? 6.943 14.945 -5.750 1.00 69.31 375 TYR A N 1
ATOM 2924 C CA . TYR A 1 375 ? 7.598 15.765 -6.764 1.00 69.31 375 TYR A CA 1
ATOM 2925 C C . TYR A 1 375 ? 9.100 15.471 -6.850 1.00 69.31 375 TYR A C 1
ATOM 2927 O O . TYR A 1 375 ? 9.610 15.170 -7.931 1.00 69.31 375 TYR A O 1
ATOM 2935 N N . LEU A 1 376 ? 9.792 15.475 -5.703 1.00 68.94 376 LEU A N 1
ATOM 2936 C CA . LEU A 1 376 ? 11.224 15.181 -5.633 1.00 68.94 376 LEU A CA 1
ATOM 2937 C C . LEU A 1 376 ? 11.530 13.757 -6.100 1.00 68.94 376 LEU A C 1
ATOM 2939 O O . LEU A 1 376 ? 12.428 13.548 -6.909 1.00 68.94 376 LEU A O 1
ATOM 2943 N N . THR A 1 377 ? 10.766 12.774 -5.626 1.00 74.38 377 THR A N 1
ATOM 2944 C CA . THR A 1 377 ? 11.029 11.359 -5.913 1.00 74.38 377 THR A CA 1
ATOM 2945 C C . THR A 1 377 ? 10.767 11.031 -7.382 1.00 74.38 377 THR A C 1
ATOM 2947 O O . THR A 1 377 ? 11.596 10.389 -8.024 1.00 74.38 377 THR A O 1
ATOM 2950 N N . LEU A 1 378 ? 9.636 11.477 -7.940 1.00 71.88 378 LEU A N 1
ATOM 2951 C CA . LEU A 1 378 ? 9.247 11.149 -9.315 1.00 71.88 378 LEU A CA 1
ATOM 2952 C C . LEU A 1 378 ? 10.135 11.843 -10.353 1.00 71.88 378 LEU A C 1
ATOM 2954 O O . LEU A 1 378 ? 10.551 11.192 -11.311 1.00 71.88 378 LEU A O 1
ATOM 2958 N N . GLY A 1 379 ? 10.448 13.130 -10.163 1.00 69.81 379 GLY A N 1
ATOM 2959 C CA . GLY A 1 379 ? 11.318 13.868 -11.083 1.00 69.81 379 GLY A CA 1
ATOM 2960 C C . GLY A 1 379 ? 12.745 13.319 -11.097 1.00 69.81 379 GLY A C 1
ATOM 2961 O O . GLY A 1 379 ? 13.328 13.098 -12.158 1.00 69.81 379 GLY A O 1
ATOM 2962 N N . ARG A 1 380 ? 13.282 13.009 -9.915 1.00 78.75 380 ARG A N 1
ATOM 2963 C CA . ARG A 1 380 ? 14.650 12.515 -9.757 1.00 78.75 380 ARG A CA 1
ATOM 2964 C C . ARG A 1 380 ? 14.876 11.133 -10.361 1.00 78.75 380 ARG A C 1
ATOM 2966 O O . ARG A 1 380 ? 15.897 10.930 -11.011 1.00 78.75 380 ARG A O 1
ATOM 2973 N N . MET A 1 381 ? 13.921 10.210 -10.214 1.00 82.31 381 MET A N 1
ATOM 2974 C CA . MET A 1 381 ? 14.024 8.869 -10.809 1.00 82.31 381 MET A CA 1
ATOM 2975 C C . MET A 1 381 ? 14.269 8.918 -12.320 1.00 82.31 381 MET A C 1
ATOM 2977 O O . MET A 1 381 ? 15.066 8.141 -12.837 1.00 82.31 381 MET A O 1
ATOM 2981 N N . SER A 1 382 ? 13.618 9.850 -13.024 1.00 79.56 382 SER A N 1
ATOM 2982 C CA . SER A 1 382 ? 13.787 10.002 -14.473 1.00 79.56 382 SER A CA 1
ATOM 2983 C C . SER A 1 382 ? 15.178 10.520 -14.850 1.00 79.56 382 SER A C 1
ATOM 2985 O O . SER A 1 382 ? 15.750 10.066 -15.840 1.00 79.56 382 SER A O 1
ATOM 2987 N N . ASN A 1 383 ? 15.725 11.464 -14.079 1.00 82.75 383 ASN A N 1
ATOM 2988 C CA . ASN A 1 383 ? 17.062 12.006 -14.328 1.00 82.75 383 ASN A CA 1
ATOM 2989 C C . ASN A 1 383 ? 18.149 10.969 -14.021 1.00 82.75 383 ASN A C 1
ATOM 2991 O O . ASN A 1 383 ? 19.095 10.832 -14.794 1.00 82.75 383 ASN A O 1
ATOM 2995 N N . GLU A 1 384 ? 17.988 10.197 -12.943 1.00 87.38 384 GLU A N 1
ATOM 2996 C CA . GLU A 1 384 ? 18.886 9.085 -12.620 1.00 87.38 384 GLU A CA 1
ATOM 2997 C C . GLU A 1 384 ? 18.835 7.986 -13.685 1.00 87.38 384 GLU A C 1
ATOM 2999 O O . GLU A 1 384 ? 19.886 7.540 -14.135 1.00 87.38 384 GLU A O 1
ATOM 3004 N N . ASP A 1 385 ? 17.644 7.602 -14.160 1.00 88.00 385 ASP A N 1
ATOM 3005 C CA . ASP A 1 385 ? 17.502 6.641 -15.262 1.00 88.00 385 ASP A CA 1
ATOM 3006 C C . ASP A 1 385 ? 18.241 7.106 -16.522 1.00 88.00 385 ASP A C 1
ATOM 3008 O O . ASP A 1 385 ? 18.903 6.302 -17.181 1.00 88.00 385 ASP A O 1
ATOM 3012 N N . LYS A 1 386 ? 18.141 8.398 -16.862 1.00 87.50 386 LYS A N 1
ATOM 3013 C CA . LYS A 1 386 ? 18.846 8.976 -18.011 1.00 87.50 386 LYS A CA 1
ATOM 3014 C C . LYS A 1 386 ? 20.361 8.930 -17.808 1.00 87.50 386 LYS A C 1
ATOM 3016 O O . LYS A 1 386 ? 21.059 8.415 -18.671 1.00 87.50 386 LYS A O 1
ATOM 3021 N N . ALA A 1 387 ? 20.857 9.385 -16.658 1.00 89.62 387 ALA A N 1
ATOM 3022 C CA . ALA A 1 387 ? 22.287 9.382 -16.352 1.00 89.62 387 ALA A CA 1
ATOM 3023 C C . ALA A 1 387 ? 22.882 7.961 -16.337 1.00 89.62 387 ALA A C 1
ATOM 3025 O O . ALA A 1 387 ? 23.969 7.727 -16.865 1.00 89.62 387 ALA A O 1
ATOM 3026 N N . LEU A 1 388 ? 22.156 6.991 -15.773 1.00 91.75 388 LEU A N 1
ATOM 3027 C CA . LEU A 1 388 ? 22.566 5.586 -15.760 1.00 91.75 388 LEU A CA 1
ATOM 3028 C C . LEU A 1 388 ? 22.546 4.987 -17.170 1.00 91.75 388 LEU A C 1
ATOM 3030 O O . LEU A 1 388 ? 23.463 4.251 -17.536 1.00 91.75 388 LEU A O 1
ATOM 3034 N N . ARG A 1 389 ? 21.552 5.337 -17.991 1.00 91.25 389 ARG A N 1
ATOM 3035 C CA . ARG A 1 389 ? 21.509 4.934 -19.398 1.00 91.25 389 ARG A CA 1
ATOM 3036 C C . ARG A 1 389 ? 22.671 5.513 -20.200 1.00 91.25 389 ARG A C 1
ATOM 3038 O O . ARG A 1 389 ? 23.308 4.762 -20.933 1.00 91.25 389 ARG A O 1
ATOM 3045 N N . ASP A 1 390 ? 22.972 6.796 -20.031 1.00 92.06 390 ASP A N 1
ATOM 3046 C CA . ASP A 1 390 ? 24.078 7.471 -20.718 1.00 92.06 390 ASP A CA 1
ATOM 3047 C C . ASP A 1 390 ? 25.432 6.852 -20.320 1.00 92.06 390 ASP A C 1
ATOM 3049 O O . ASP A 1 390 ? 26.315 6.683 -21.160 1.00 92.06 390 ASP A O 1
ATOM 3053 N N . ARG A 1 391 ? 25.579 6.423 -19.056 1.00 92.62 391 ARG A N 1
ATOM 3054 C CA . ARG A 1 391 ? 26.792 5.765 -18.546 1.00 92.62 391 ARG A CA 1
ATOM 3055 C C . ARG A 1 391 ? 26.950 4.307 -18.995 1.00 92.62 391 ARG A C 1
ATOM 3057 O O . ARG A 1 391 ? 28.060 3.898 -19.323 1.00 92.62 391 ARG A O 1
ATOM 3064 N N . PHE A 1 392 ? 25.885 3.504 -18.946 1.00 94.44 392 PHE A N 1
ATOM 3065 C CA . PHE A 1 392 ? 25.961 2.040 -19.110 1.00 94.44 392 PHE A CA 1
ATOM 3066 C C . PHE A 1 392 ? 25.406 1.521 -20.449 1.00 94.44 392 PHE A C 1
ATOM 3068 O O . PHE A 1 392 ? 25.579 0.342 -20.777 1.00 94.44 392 PHE A O 1
ATOM 3075 N N . GLY A 1 393 ? 24.734 2.369 -21.232 1.00 92.81 393 GLY A N 1
ATOM 3076 C CA . GLY A 1 393 ? 24.233 2.069 -22.572 1.00 92.81 393 GLY A CA 1
ATOM 3077 C C . GLY A 1 393 ? 23.429 0.767 -22.648 1.00 92.81 393 GLY A C 1
ATOM 3078 O O . GLY A 1 393 ? 22.427 0.580 -21.957 1.00 92.81 393 GLY A O 1
ATOM 3079 N N . LYS A 1 394 ? 23.892 -0.179 -23.476 1.00 89.56 394 LYS A N 1
ATOM 3080 C CA . LYS A 1 394 ? 23.210 -1.467 -23.703 1.00 89.56 394 LYS A CA 1
ATOM 3081 C C . LYS A 1 394 ? 23.051 -2.312 -22.436 1.00 89.56 394 LYS A C 1
ATOM 3083 O O . LYS A 1 394 ? 22.077 -3.056 -22.335 1.00 89.56 394 LYS A O 1
ATOM 3088 N N . GLN A 1 395 ? 23.980 -2.226 -21.479 1.00 91.94 395 GLN A N 1
ATOM 3089 C CA . GLN A 1 395 ? 23.862 -2.984 -20.227 1.00 91.94 395 GLN A CA 1
ATOM 3090 C C . GLN A 1 395 ? 22.639 -2.523 -19.427 1.00 91.94 395 GLN A C 1
ATOM 3092 O O . GLN A 1 395 ? 21.876 -3.355 -18.932 1.00 91.94 395 GLN A O 1
ATOM 3097 N N . TRP A 1 396 ? 22.423 -1.206 -19.372 1.00 91.19 396 TRP A N 1
ATOM 3098 C CA . TRP A 1 396 ? 21.240 -0.613 -18.762 1.00 91.19 396 TRP A CA 1
ATOM 3099 C C . TRP A 1 396 ? 19.966 -1.022 -19.492 1.00 91.19 396 TRP A C 1
ATOM 3101 O O . TRP A 1 396 ? 19.049 -1.526 -18.854 1.00 91.19 396 TRP A O 1
ATOM 3111 N N . ASP A 1 397 ? 19.923 -0.873 -20.819 1.00 87.12 397 ASP A N 1
ATOM 3112 C CA . ASP A 1 397 ? 18.726 -1.182 -21.612 1.00 87.12 397 ASP A CA 1
ATOM 3113 C C . ASP A 1 397 ? 18.304 -2.657 -21.460 1.00 87.12 397 ASP A C 1
ATOM 3115 O O . ASP A 1 397 ? 17.124 -2.959 -21.251 1.00 87.12 397 ASP A O 1
ATOM 3119 N N . ASN A 1 398 ? 19.272 -3.581 -21.472 1.00 86.19 398 ASN A N 1
ATOM 3120 C CA . ASN A 1 398 ? 19.017 -5.006 -21.267 1.00 86.19 398 ASN A CA 1
ATOM 3121 C C . ASN A 1 398 ? 18.425 -5.291 -19.882 1.00 86.19 398 ASN A C 1
ATOM 3123 O O . ASN A 1 398 ? 17.434 -6.015 -19.775 1.00 86.19 398 ASN A O 1
ATOM 3127 N N . TRP A 1 399 ? 19.002 -4.721 -18.822 1.00 89.00 399 TRP A N 1
ATOM 3128 C CA . TRP A 1 399 ? 18.496 -4.908 -17.463 1.00 89.00 399 TRP A CA 1
ATOM 3129 C C . TRP A 1 399 ? 17.144 -4.215 -17.242 1.00 89.00 399 TRP A C 1
ATOM 3131 O O . TRP A 1 399 ? 16.211 -4.845 -16.745 1.00 89.00 399 TRP A O 1
ATOM 3141 N N . ALA A 1 400 ? 17.002 -2.957 -17.660 1.00 85.31 400 ALA A N 1
ATOM 3142 C CA . ALA A 1 400 ? 15.796 -2.158 -17.470 1.00 85.31 400 ALA A CA 1
ATOM 3143 C C . ALA A 1 400 ? 14.586 -2.791 -18.167 1.00 85.31 400 ALA A C 1
ATOM 3145 O O . ALA A 1 400 ? 13.488 -2.792 -17.608 1.00 85.31 400 ALA A O 1
ATOM 3146 N N . SER A 1 401 ? 14.790 -3.409 -19.336 1.00 81.81 401 SER A N 1
ATOM 3147 C CA . SER A 1 401 ? 13.721 -4.112 -20.049 1.00 81.81 401 SER A CA 1
ATOM 3148 C C . SER A 1 401 ? 13.130 -5.285 -19.253 1.00 81.81 401 SER A C 1
ATOM 3150 O O . SER A 1 401 ? 11.931 -5.544 -19.363 1.00 81.81 401 SER A O 1
ATOM 3152 N N . ARG A 1 402 ? 13.914 -5.927 -18.366 1.00 83.19 402 ARG A N 1
ATOM 3153 C CA . ARG A 1 402 ? 13.438 -7.019 -17.493 1.00 83.19 402 ARG A CA 1
ATOM 3154 C C . ARG A 1 402 ? 12.450 -6.570 -16.426 1.00 83.19 402 ARG A C 1
ATOM 3156 O O . ARG A 1 402 ? 11.644 -7.360 -15.939 1.00 83.19 402 ARG A O 1
ATOM 3163 N N . MET A 1 403 ? 12.464 -5.284 -16.094 1.00 81.56 403 MET A N 1
ATOM 3164 C CA . MET A 1 403 ? 11.605 -4.707 -15.058 1.00 81.56 403 MET A CA 1
ATOM 3165 C C . MET A 1 403 ? 10.145 -4.568 -15.516 1.00 81.56 403 MET A C 1
ATOM 3167 O O . MET A 1 403 ? 9.257 -4.355 -14.692 1.00 81.56 403 MET A O 1
ATOM 3171 N N . SER A 1 404 ? 9.871 -4.746 -16.813 1.00 83.94 404 SER A N 1
ATOM 3172 C CA . SER A 1 404 ? 8.513 -4.866 -17.362 1.00 83.94 404 SER A CA 1
ATOM 3173 C C . SER A 1 404 ? 7.702 -5.996 -16.711 1.00 83.94 404 SER A C 1
ATOM 3175 O O . SER A 1 404 ? 6.486 -5.873 -16.567 1.00 83.94 404 SER A O 1
ATOM 3177 N N . LEU A 1 405 ? 8.358 -7.053 -16.212 1.00 85.69 405 LEU A N 1
ATOM 3178 C CA . LEU A 1 405 ? 7.705 -8.162 -15.504 1.00 85.69 405 LEU A CA 1
ATOM 3179 C C . LEU A 1 405 ? 6.928 -7.701 -14.261 1.00 85.69 405 LEU A C 1
ATOM 3181 O O . LEU A 1 405 ? 5.841 -8.212 -13.991 1.00 85.69 405 LEU A O 1
ATOM 3185 N N . ALA A 1 406 ? 7.427 -6.691 -13.539 1.00 83.38 406 ALA A N 1
ATOM 3186 C CA . ALA A 1 406 ? 6.744 -6.140 -12.366 1.00 83.38 406 ALA A CA 1
ATOM 3187 C C . ALA A 1 406 ? 5.412 -5.450 -12.720 1.00 83.38 406 ALA A C 1
ATOM 3189 O O . ALA A 1 406 ? 4.554 -5.267 -11.854 1.00 83.38 406 ALA A O 1
ATOM 3190 N N . LYS A 1 407 ? 5.205 -5.096 -13.996 1.00 88.50 407 LYS A N 1
ATOM 3191 C CA . LYS A 1 407 ? 3.968 -4.487 -14.490 1.00 88.50 407 LYS A CA 1
ATOM 3192 C C . LYS A 1 407 ? 2.814 -5.492 -14.571 1.00 88.50 407 LYS A C 1
ATOM 3194 O O . LYS A 1 407 ? 1.669 -5.092 -14.399 1.00 88.50 407 LYS A O 1
ATOM 3199 N N . ILE A 1 408 ? 3.092 -6.783 -14.780 1.00 91.56 408 ILE A N 1
ATOM 3200 C CA . ILE A 1 408 ? 2.086 -7.845 -14.992 1.00 91.56 408 ILE A CA 1
ATOM 3201 C C . ILE A 1 408 ? 0.969 -7.854 -13.930 1.00 91.56 408 ILE A C 1
ATOM 3203 O O . ILE A 1 408 ? -0.200 -7.755 -14.313 1.00 91.56 408 ILE A O 1
ATOM 3207 N N . PRO A 1 409 ? 1.259 -7.932 -12.611 1.00 90.94 409 PRO A N 1
ATOM 3208 C CA . PRO A 1 409 ? 0.198 -7.924 -11.603 1.00 90.94 409 PRO A CA 1
ATOM 3209 C C . PRO A 1 409 ? -0.618 -6.624 -11.628 1.00 90.94 409 PRO A C 1
ATOM 3211 O O . PRO A 1 409 ? -1.828 -6.655 -11.415 1.00 90.94 409 PRO A O 1
ATOM 3214 N N . VAL A 1 410 ? 0.014 -5.488 -11.943 1.00 91.88 410 VAL A N 1
ATOM 3215 C CA . VAL A 1 410 ? -0.668 -4.190 -12.048 1.00 91.88 410 VAL A CA 1
ATOM 3216 C C . VAL A 1 410 ? -1.600 -4.165 -13.259 1.00 91.88 410 VAL A C 1
ATOM 3218 O O . VAL A 1 410 ? -2.742 -3.739 -13.120 1.00 91.88 410 VAL A O 1
ATOM 3221 N N . VAL A 1 411 ? -1.164 -4.680 -14.415 1.00 95.00 411 VAL A N 1
ATOM 3222 C CA . VAL A 1 411 ? -1.998 -4.808 -15.624 1.00 95.00 411 VAL A CA 1
ATOM 3223 C C . VAL A 1 411 ? -3.243 -5.629 -15.321 1.00 95.00 411 VAL A C 1
ATOM 3225 O O . VAL A 1 411 ? -4.354 -5.201 -15.637 1.00 95.00 411 VAL A O 1
ATOM 3228 N N . PHE A 1 412 ? -3.083 -6.769 -14.648 1.00 94.31 412 PHE A N 1
ATOM 3229 C CA . PHE A 1 412 ? -4.210 -7.617 -14.273 1.00 94.31 412 PHE A CA 1
ATOM 3230 C C . PHE A 1 412 ? -5.191 -6.889 -13.342 1.00 94.31 412 PHE A C 1
ATOM 3232 O O . PHE A 1 412 ? -6.390 -6.860 -13.614 1.00 94.31 412 PHE A O 1
ATOM 3239 N N . ILE A 1 413 ? -4.690 -6.248 -12.278 1.00 94.38 413 ILE A N 1
ATOM 3240 C CA . ILE A 1 413 ? -5.523 -5.496 -11.326 1.00 94.38 413 ILE A CA 1
ATOM 3241 C C . ILE A 1 413 ? -6.276 -4.367 -12.032 1.00 94.38 413 ILE A C 1
ATOM 3243 O O . ILE A 1 413 ? -7.483 -4.234 -11.847 1.00 94.38 413 ILE A O 1
ATOM 3247 N N . VAL A 1 414 ? -5.585 -3.564 -12.841 1.00 95.19 414 VAL A N 1
ATOM 3248 C CA . VAL A 1 414 ? -6.156 -2.381 -13.495 1.00 95.19 414 VAL A CA 1
ATOM 3249 C C . VAL A 1 414 ? -7.197 -2.769 -14.538 1.00 95.19 414 VAL A C 1
ATOM 3251 O O . VAL A 1 414 ? -8.290 -2.204 -14.559 1.00 95.19 414 VAL A O 1
ATOM 3254 N N . THR A 1 415 ? -6.897 -3.757 -15.378 1.00 94.25 415 THR A N 1
ATOM 3255 C CA . THR A 1 415 ? -7.827 -4.204 -16.425 1.00 94.25 415 THR A CA 1
ATOM 3256 C C . THR A 1 415 ? -9.046 -4.911 -15.835 1.00 94.25 415 THR A C 1
ATOM 3258 O O . THR A 1 415 ? -10.171 -4.650 -16.268 1.00 94.25 415 THR A O 1
ATOM 3261 N N . TYR A 1 416 ? -8.867 -5.714 -14.779 1.00 94.12 416 TYR A N 1
ATOM 3262 C CA . TYR A 1 416 ? -9.977 -6.292 -14.020 1.00 94.12 416 TYR A CA 1
ATOM 3263 C C . TYR A 1 416 ? -10.820 -5.212 -13.329 1.00 94.12 41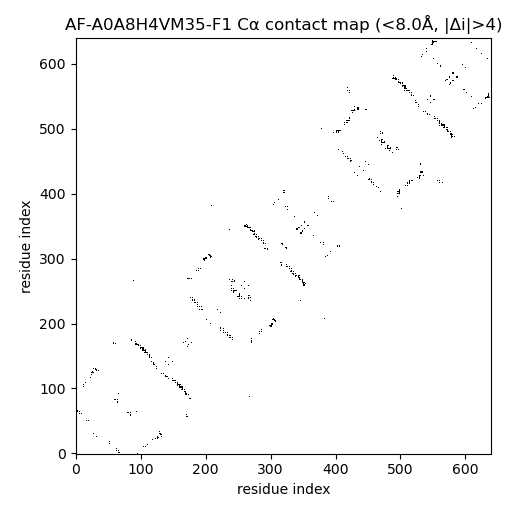6 TYR A C 1
ATOM 3265 O O . TYR A 1 416 ? -12.049 -5.247 -13.407 1.00 94.12 416 TYR A O 1
ATOM 3273 N N . ALA A 1 417 ? -10.180 -4.231 -12.684 1.00 95.12 417 ALA A N 1
ATOM 3274 C CA . ALA A 1 417 ? -10.865 -3.122 -12.029 1.00 95.12 417 ALA A CA 1
ATOM 3275 C C . ALA A 1 417 ? -11.708 -2.329 -13.034 1.00 95.12 417 ALA A C 1
ATOM 3277 O O . ALA A 1 417 ? -12.904 -2.156 -12.812 1.00 95.12 417 ALA A O 1
ATOM 3278 N N . PHE A 1 418 ? -11.141 -1.951 -14.183 1.00 92.25 418 PHE A N 1
ATOM 3279 C CA . PHE A 1 418 ? -11.882 -1.241 -15.224 1.00 92.25 418 PHE A CA 1
ATOM 3280 C C . PHE A 1 418 ? -13.052 -2.070 -15.772 1.00 92.25 418 PHE A C 1
ATOM 3282 O O . PHE A 1 418 ? -14.165 -1.563 -15.884 1.00 92.25 418 PHE A O 1
ATOM 3289 N N . MET A 1 419 ? -12.862 -3.369 -16.023 1.00 91.31 419 MET A N 1
ATOM 3290 C CA . MET A 1 419 ? -13.962 -4.253 -16.427 1.00 91.31 419 MET A CA 1
ATOM 3291 C C . MET A 1 419 ? -15.084 -4.278 -15.376 1.00 91.31 419 MET A C 1
ATOM 3293 O O . MET A 1 419 ? -16.263 -4.220 -15.720 1.00 91.31 419 MET A O 1
ATOM 3297 N N . ARG A 1 420 ? -14.744 -4.348 -14.082 1.00 90.69 420 ARG A N 1
ATOM 3298 C CA . ARG A 1 420 ? -15.722 -4.296 -12.980 1.00 90.69 420 ARG A CA 1
ATOM 3299 C C . ARG A 1 420 ? -16.377 -2.921 -12.838 1.00 90.69 420 ARG A C 1
ATOM 3301 O O . ARG A 1 420 ? -17.539 -2.862 -12.445 1.00 90.69 420 ARG A O 1
ATOM 3308 N N . CYS A 1 421 ? -15.655 -1.851 -13.161 1.00 89.88 421 CYS A N 1
ATOM 3309 C CA . CYS A 1 421 ? -16.140 -0.476 -13.172 1.00 89.88 421 CYS A CA 1
ATOM 3310 C C . CYS A 1 421 ? -17.320 -0.341 -14.139 1.00 89.88 421 CYS A C 1
ATOM 3312 O O . CYS A 1 421 ? -18.407 0.050 -13.727 1.00 89.88 421 CYS A O 1
ATOM 3314 N N . ILE A 1 422 ? -17.162 -0.746 -15.398 1.00 85.50 422 ILE A N 1
ATOM 3315 C CA . ILE A 1 422 ? -18.178 -0.512 -16.438 1.00 85.50 422 ILE A CA 1
ATOM 3316 C C . ILE A 1 422 ? -19.140 -1.686 -16.662 1.00 85.50 422 ILE A C 1
ATOM 3318 O O . ILE A 1 422 ? -19.984 -1.628 -17.548 1.00 85.50 422 ILE A O 1
ATOM 3322 N N . ARG A 1 423 ? -19.077 -2.741 -15.841 1.00 84.50 423 ARG A N 1
ATOM 3323 C CA . ARG A 1 423 ? -20.047 -3.843 -15.881 1.00 84.50 423 ARG A CA 1
ATOM 3324 C C . ARG A 1 423 ? -21.259 -3.540 -14.986 1.00 84.50 423 ARG A C 1
ATOM 3326 O O . ARG A 1 423 ? -21.057 -3.223 -13.809 1.00 84.50 423 ARG A O 1
ATOM 3333 N N . PRO A 1 424 ? -22.500 -3.678 -15.490 1.00 79.88 424 PRO A N 1
ATOM 3334 C CA . PRO A 1 424 ? -23.689 -3.508 -14.666 1.00 79.88 424 PRO A CA 1
ATOM 3335 C C . PRO A 1 424 ? -23.758 -4.597 -13.580 1.00 79.88 424 PRO A C 1
ATOM 3337 O O . PRO A 1 424 ? -23.524 -5.772 -13.882 1.00 79.88 424 PRO A O 1
ATOM 3340 N N . PRO A 1 425 ? -24.053 -4.238 -12.313 1.00 84.62 425 PRO A N 1
ATOM 3341 C CA . PRO A 1 425 ? -24.144 -5.208 -11.221 1.00 84.62 425 PRO A CA 1
ATOM 3342 C C . PRO A 1 425 ? -25.432 -6.040 -11.269 1.00 84.62 425 PRO A C 1
ATOM 3344 O O . PRO A 1 425 ? -25.453 -7.145 -10.739 1.00 84.62 425 PRO A O 1
ATOM 3347 N N . ASN A 1 426 ? -26.477 -5.523 -11.919 1.00 84.62 426 ASN A N 1
ATOM 3348 C CA . ASN A 1 426 ? -27.796 -6.134 -12.036 1.00 84.62 426 ASN A CA 1
ATOM 3349 C C . ASN A 1 426 ? -28.224 -6.176 -13.518 1.00 84.62 426 ASN A C 1
ATOM 3351 O O . ASN A 1 426 ? -27.740 -5.350 -14.298 1.00 84.62 426 ASN A O 1
ATOM 3355 N N . PRO A 1 427 ? -29.127 -7.091 -13.923 1.00 81.31 427 PRO A N 1
ATOM 3356 C CA . PRO A 1 427 ? -29.636 -7.142 -15.297 1.00 81.31 427 PRO A CA 1
ATOM 3357 C C . PRO A 1 427 ? -30.394 -5.857 -15.698 1.00 81.31 427 PRO A C 1
ATOM 3359 O O . PRO A 1 427 ? -30.679 -5.018 -14.840 1.00 81.31 427 PRO A O 1
ATOM 3362 N N . PRO A 1 428 ? -30.744 -5.664 -16.976 1.00 75.56 428 PRO A N 1
ATOM 3363 C CA . PRO A 1 428 ? -31.601 -4.553 -17.390 1.00 75.56 428 PRO A CA 1
ATOM 3364 C C . PRO A 1 428 ? -32.963 -4.566 -16.663 1.00 75.56 428 PRO A C 1
ATOM 3366 O O . PRO A 1 428 ? -33.489 -5.652 -16.397 1.00 75.56 428 PRO A O 1
ATOM 3369 N N . PRO A 1 429 ? -33.544 -3.404 -16.311 1.00 73.50 429 PRO A N 1
ATOM 3370 C CA . PRO A 1 429 ? -34.916 -3.310 -15.816 1.00 73.50 429 PRO A CA 1
ATOM 3371 C C . PRO A 1 429 ? -35.949 -3.781 -16.863 1.00 73.50 429 PRO A C 1
ATOM 3373 O O . PRO A 1 429 ? -35.706 -3.640 -18.073 1.00 73.50 429 PRO A O 1
ATOM 3376 N N . PRO A 1 430 ? -37.117 -4.297 -16.424 1.00 78.00 430 PRO A N 1
ATOM 3377 C CA . PRO A 1 430 ? -38.251 -4.581 -17.302 1.00 78.00 430 PRO A CA 1
ATOM 3378 C C . PRO A 1 430 ? -38.689 -3.333 -18.078 1.00 78.00 430 PRO A C 1
ATOM 3380 O O . PRO A 1 430 ? -38.626 -2.221 -17.558 1.00 78.00 430 PRO A O 1
ATOM 3383 N N . THR A 1 431 ? -39.175 -3.506 -19.310 1.00 70.19 431 THR A N 1
ATOM 3384 C CA . THR A 1 431 ? -39.478 -2.396 -20.235 1.00 70.19 431 THR A CA 1
ATOM 3385 C C . THR A 1 431 ? -40.454 -1.358 -19.662 1.00 70.19 431 THR A C 1
ATOM 3387 O O . THR A 1 431 ? -40.315 -0.177 -19.962 1.00 70.19 431 THR A O 1
ATOM 3390 N N . GLY A 1 432 ? -41.397 -1.770 -18.806 1.00 69.19 432 GLY A N 1
ATOM 3391 C CA . GLY A 1 432 ? -42.383 -0.879 -18.177 1.00 69.19 432 GLY A CA 1
ATOM 3392 C C . GLY A 1 432 ? -41.864 -0.023 -17.013 1.00 69.19 432 GLY A C 1
ATOM 3393 O O . GLY A 1 432 ? -42.548 0.912 -16.617 1.00 69.19 432 GLY A O 1
ATOM 3394 N N . GLU A 1 433 ? -40.677 -0.312 -16.470 1.00 71.62 433 GLU A N 1
ATOM 3395 C CA . GLU A 1 433 ? -40.071 0.437 -15.348 1.00 71.62 433 GLU A CA 1
ATOM 3396 C C . GLU A 1 433 ? -38.975 1.413 -15.810 1.00 71.62 433 GLU A C 1
ATOM 3398 O O . GLU A 1 433 ? -38.354 2.108 -15.001 1.00 71.62 433 GLU A O 1
ATOM 3403 N N . ARG A 1 434 ? -38.700 1.449 -17.118 1.00 72.00 434 ARG A N 1
ATOM 3404 C CA . ARG A 1 434 ? -37.685 2.316 -17.718 1.00 72.00 434 ARG A CA 1
ATOM 3405 C C . ARG A 1 434 ? -38.211 3.737 -17.832 1.00 72.00 434 ARG A C 1
ATOM 3407 O O . ARG A 1 434 ? -39.319 3.959 -18.319 1.00 72.00 434 ARG A O 1
ATOM 3414 N N . ILE A 1 435 ? -37.379 4.705 -17.463 1.00 68.12 435 ILE A N 1
ATOM 3415 C CA . ILE A 1 435 ? -37.619 6.101 -17.818 1.00 68.12 435 ILE A CA 1
ATOM 3416 C C . ILE A 1 435 ? -37.487 6.192 -19.342 1.00 68.12 435 ILE A C 1
ATOM 3418 O O . ILE A 1 435 ? -36.476 5.773 -19.914 1.00 68.12 435 ILE A O 1
ATOM 3422 N N . LYS A 1 436 ? -38.541 6.665 -20.017 1.00 64.56 436 LYS A N 1
ATOM 3423 C CA . LYS A 1 436 ? -38.550 6.818 -21.477 1.00 64.56 436 LYS A CA 1
ATOM 3424 C C . LYS A 1 436 ? -37.553 7.909 -21.862 1.00 64.56 436 LYS A C 1
ATOM 3426 O O . LYS A 1 436 ? -37.869 9.088 -21.769 1.00 64.56 436 LYS A O 1
ATOM 3431 N N . THR A 1 437 ? -36.368 7.508 -22.308 1.00 63.00 437 THR A N 1
ATOM 3432 C CA . THR A 1 437 ? -35.419 8.412 -22.962 1.00 63.00 437 THR A CA 1
ATOM 3433 C C . THR A 1 437 ? -35.723 8.463 -24.460 1.00 63.00 437 THR A C 1
ATOM 3435 O O . THR A 1 437 ? -35.945 7.429 -25.093 1.00 63.00 437 THR A O 1
ATOM 3438 N N . THR A 1 438 ? -35.763 9.660 -25.043 1.00 58.28 438 THR A N 1
ATOM 3439 C CA . THR A 1 438 ? -35.875 9.869 -26.501 1.00 58.28 438 THR A CA 1
ATOM 3440 C C . THR A 1 438 ? -34.507 9.836 -27.188 1.00 58.28 438 THR A C 1
ATOM 3442 O O . THR A 1 438 ? -34.400 9.986 -28.405 1.00 58.28 438 THR A O 1
ATOM 3445 N N . ASN A 1 439 ? -33.440 9.628 -26.414 1.00 65.38 439 ASN A N 1
ATOM 3446 C CA . ASN A 1 439 ? -32.075 9.816 -26.855 1.00 65.38 439 ASN A CA 1
ATOM 3447 C C . ASN A 1 439 ? -31.472 8.545 -27.467 1.00 65.38 439 ASN A C 1
ATOM 3449 O O . ASN A 1 439 ? -31.118 7.593 -26.770 1.00 65.38 439 ASN A O 1
ATOM 3453 N N . ILE A 1 440 ? -31.290 8.559 -28.787 1.00 63.47 440 ILE A N 1
ATOM 3454 C CA . ILE A 1 440 ? -30.762 7.428 -29.566 1.00 63.47 440 ILE A CA 1
ATOM 3455 C C . ILE A 1 440 ? -29.365 6.996 -29.086 1.00 63.47 440 ILE A C 1
ATOM 3457 O O . ILE A 1 440 ? -29.069 5.799 -29.076 1.00 63.47 440 ILE A O 1
ATOM 3461 N N . LEU A 1 441 ? -28.514 7.935 -28.653 1.00 64.12 441 LEU A N 1
ATOM 3462 C CA . LEU A 1 441 ? -27.159 7.634 -28.175 1.00 64.12 441 LEU A CA 1
ATOM 3463 C C . LEU A 1 441 ? -27.181 6.919 -26.820 1.00 64.12 441 LEU A C 1
ATOM 3465 O O . LEU A 1 441 ? -26.454 5.945 -26.622 1.00 64.12 441 LEU A O 1
ATOM 3469 N N . GLU A 1 442 ? -28.050 7.354 -25.908 1.00 65.31 442 GLU A N 1
ATOM 3470 C CA . GLU A 1 442 ? -28.231 6.708 -24.606 1.00 65.31 442 GLU A CA 1
ATOM 3471 C C . GLU A 1 442 ? -28.824 5.300 -24.756 1.00 65.31 442 GLU A C 1
ATOM 3473 O O . GLU A 1 442 ? -28.335 4.341 -24.145 1.00 65.31 442 GLU A O 1
ATOM 3478 N N . ILE A 1 443 ? -29.828 5.163 -25.629 1.00 62.50 443 ILE A N 1
ATOM 3479 C CA . ILE A 1 443 ? -30.426 3.876 -25.988 1.00 62.50 443 ILE A CA 1
ATOM 3480 C C . ILE A 1 443 ? -29.334 2.954 -26.534 1.00 62.50 443 ILE A C 1
ATOM 3482 O O . ILE A 1 443 ? -29.140 1.862 -26.000 1.00 62.50 443 ILE A O 1
ATOM 3486 N N . ALA A 1 444 ? -28.565 3.388 -27.534 1.00 63.34 444 ALA A N 1
ATOM 3487 C CA . ALA A 1 444 ? -27.495 2.586 -28.123 1.00 63.34 444 ALA A CA 1
ATOM 3488 C C . ALA A 1 444 ? -26.406 2.194 -27.107 1.00 63.34 444 ALA A C 1
ATOM 3490 O O . ALA A 1 444 ? -25.852 1.098 -27.196 1.00 63.34 444 ALA A O 1
ATOM 3491 N N . TRP A 1 445 ? -26.112 3.041 -26.121 1.00 66.81 445 TRP A N 1
ATOM 3492 C CA . TRP A 1 445 ? -25.111 2.741 -25.102 1.00 66.81 445 TRP A CA 1
ATOM 3493 C C . TRP A 1 445 ? -25.575 1.656 -24.123 1.00 66.81 445 TRP A C 1
ATOM 3495 O O . TRP A 1 445 ? -24.867 0.668 -23.917 1.00 66.81 445 TRP A O 1
ATOM 3505 N N . TYR A 1 446 ? -26.771 1.796 -23.543 1.00 62.31 446 TYR A N 1
ATOM 3506 C CA . TYR A 1 446 ? -27.233 0.907 -22.473 1.00 62.31 446 TYR A CA 1
ATOM 3507 C C . TYR A 1 446 ? -28.050 -0.295 -22.964 1.00 62.31 446 TYR A C 1
ATOM 3509 O O . TYR A 1 446 ? -27.755 -1.416 -22.549 1.00 62.31 446 TYR A O 1
ATOM 3517 N N . THR A 1 447 ? -28.983 -0.120 -23.910 1.00 55.66 447 THR A N 1
ATOM 3518 C CA . THR A 1 447 ? -29.827 -1.241 -24.383 1.00 55.66 447 THR A CA 1
ATOM 3519 C C . THR A 1 447 ? -29.077 -2.248 -25.254 1.00 55.66 447 THR A C 1
ATOM 3521 O O . THR A 1 447 ? -29.415 -3.429 -25.241 1.00 55.66 447 THR A O 1
ATOM 3524 N N . LYS A 1 448 ? -28.008 -1.833 -25.954 1.00 58.81 448 LYS A N 1
ATOM 3525 C CA . LYS A 1 448 ? -27.112 -2.759 -26.680 1.00 58.81 448 LYS A CA 1
ATOM 3526 C C . LYS A 1 448 ? -25.981 -3.320 -25.806 1.00 58.81 448 LYS A C 1
ATOM 3528 O O . LYS A 1 448 ? -25.100 -4.010 -26.314 1.00 58.81 448 LYS A O 1
ATOM 3533 N N . ASN A 1 449 ? -25.999 -3.047 -24.495 1.00 63.41 449 ASN A N 1
ATOM 3534 C CA . ASN A 1 449 ? -24.993 -3.496 -23.529 1.00 63.41 449 ASN A CA 1
ATOM 3535 C C . ASN A 1 449 ? -23.554 -3.067 -23.884 1.00 63.41 449 ASN A C 1
ATOM 3537 O O . ASN A 1 449 ? -22.618 -3.772 -23.530 1.00 63.41 449 ASN A O 1
ATOM 3541 N N . THR A 1 450 ? -23.342 -1.924 -24.545 1.00 64.69 450 THR A N 1
ATOM 3542 C CA . THR A 1 450 ? -22.024 -1.437 -25.017 1.00 64.69 450 THR A CA 1
ATOM 3543 C C . THR A 1 450 ? -20.914 -1.411 -23.938 1.00 64.69 450 THR A C 1
ATOM 3545 O O . THR A 1 450 ? -19.780 -1.800 -24.245 1.00 64.69 450 THR A O 1
ATOM 3548 N N . PRO A 1 451 ? -21.192 -1.083 -22.655 1.00 68.25 451 PRO A N 1
ATOM 3549 C CA . PRO A 1 451 ? -20.200 -1.167 -21.575 1.00 68.25 451 PRO A CA 1
ATOM 3550 C C . PRO A 1 451 ? -19.632 -2.576 -21.328 1.00 68.25 451 PRO A C 1
ATOM 3552 O O . PRO A 1 451 ? -18.474 -2.725 -20.934 1.00 68.25 451 PRO A O 1
ATOM 3555 N N . GLY A 1 452 ? -20.422 -3.627 -21.573 1.00 74.31 452 GLY A N 1
ATOM 3556 C CA . GLY A 1 452 ? -20.010 -5.018 -21.380 1.00 74.31 452 GLY A CA 1
ATOM 3557 C C . GLY A 1 452 ? -18.888 -5.456 -22.336 1.00 74.31 452 GLY A C 1
ATOM 3558 O O . GLY A 1 452 ? -17.837 -5.908 -21.873 1.00 74.31 452 GLY A O 1
ATOM 3559 N N . PRO A 1 453 ? -19.066 -5.354 -23.668 1.00 80.19 453 PRO A N 1
ATOM 3560 C CA . PRO A 1 453 ? -18.009 -5.517 -24.657 1.00 80.19 453 PRO A CA 1
ATOM 3561 C C . PRO A 1 453 ? -16.802 -4.612 -24.405 1.00 80.19 453 PRO A C 1
ATOM 3563 O O . PRO A 1 453 ? -15.695 -5.135 -24.409 1.00 80.19 453 PRO A O 1
ATOM 3566 N N . ALA A 1 454 ? -16.980 -3.320 -24.100 1.00 79.44 454 ALA A N 1
ATOM 3567 C CA . ALA A 1 454 ? -15.858 -2.414 -23.820 1.00 79.44 454 ALA A CA 1
ATOM 3568 C C . ALA A 1 454 ? -14.998 -2.895 -22.632 1.00 79.44 454 ALA A C 1
ATOM 3570 O O . ALA A 1 454 ? -13.770 -2.958 -22.718 1.00 79.44 454 ALA A O 1
ATOM 3571 N N . GLY A 1 455 ? -15.636 -3.345 -21.544 1.00 83.81 455 GLY A N 1
ATOM 3572 C CA . GLY A 1 455 ? -14.929 -3.921 -20.396 1.00 83.81 455 GLY A CA 1
ATOM 3573 C C . GLY A 1 455 ? -14.164 -5.198 -20.746 1.00 83.81 455 GLY A C 1
ATOM 3574 O O . GLY A 1 455 ? -13.035 -5.383 -20.294 1.00 83.81 455 GLY A O 1
ATOM 3575 N N . ARG A 1 456 ? -14.748 -6.062 -21.589 1.00 87.06 456 ARG A N 1
ATOM 3576 C CA . ARG A 1 456 ? -14.084 -7.279 -22.088 1.00 87.06 456 ARG A CA 1
ATOM 3577 C C . ARG A 1 456 ? -12.914 -6.958 -23.014 1.00 87.06 456 ARG A C 1
ATOM 3579 O O . ARG A 1 456 ? -11.865 -7.572 -22.867 1.00 87.06 456 ARG A O 1
ATOM 3586 N N . LEU A 1 457 ? -13.070 -5.988 -23.913 1.00 87.25 457 LEU A N 1
ATOM 3587 C CA . LEU A 1 457 ? -12.005 -5.532 -24.806 1.00 87.25 457 LEU A CA 1
ATOM 3588 C C . LEU A 1 457 ? -10.820 -4.985 -24.011 1.00 87.25 457 LEU A C 1
ATOM 3590 O O . LEU A 1 457 ? -9.688 -5.366 -24.290 1.00 87.25 457 LEU A O 1
ATOM 3594 N N . GLN A 1 458 ? -11.064 -4.183 -22.968 1.00 87.19 458 GLN A N 1
ATOM 3595 C CA . GLN A 1 458 ? -9.982 -3.719 -22.096 1.00 87.19 458 GLN A CA 1
ATOM 3596 C C . GLN A 1 458 ? -9.284 -4.873 -21.371 1.00 87.19 458 GLN A C 1
ATOM 3598 O O . GLN A 1 458 ? -8.062 -4.864 -21.229 1.00 87.19 458 GLN A O 1
ATOM 3603 N N . PHE A 1 459 ? -10.043 -5.860 -20.894 1.00 91.38 459 PHE A N 1
ATOM 3604 C CA . PHE A 1 459 ? -9.461 -7.029 -20.242 1.00 91.38 459 PHE A CA 1
ATOM 3605 C C . PHE A 1 459 ? -8.588 -7.837 -21.211 1.00 91.38 459 PHE A C 1
ATOM 3607 O O . PHE A 1 459 ? -7.460 -8.183 -20.870 1.00 91.38 459 PHE A O 1
ATOM 3614 N N . ILE A 1 460 ? -9.060 -8.048 -22.443 1.00 91.88 460 ILE A N 1
ATOM 3615 C CA . ILE A 1 460 ? -8.290 -8.691 -23.514 1.00 91.88 460 ILE A CA 1
ATOM 3616 C C . ILE A 1 460 ? -7.022 -7.888 -23.820 1.00 91.88 460 ILE A C 1
ATOM 3618 O O . ILE A 1 460 ? -5.945 -8.472 -23.833 1.00 91.88 460 ILE A O 1
ATOM 3622 N N . ALA A 1 461 ? -7.110 -6.564 -23.982 1.00 90.81 461 ALA A N 1
ATOM 3623 C CA . ALA A 1 461 ? -5.940 -5.710 -24.202 1.00 90.81 461 ALA A CA 1
ATOM 3624 C C . ALA A 1 461 ? -4.896 -5.856 -23.078 1.00 90.81 461 ALA A C 1
ATOM 3626 O O . ALA A 1 461 ? -3.700 -5.935 -23.349 1.00 90.81 461 ALA A O 1
ATOM 3627 N N . GLY A 1 462 ? -5.344 -5.988 -21.825 1.00 94.38 462 GLY A N 1
ATOM 3628 C CA . GLY A 1 462 ? -4.477 -6.308 -20.690 1.00 94.38 462 GLY A CA 1
ATOM 3629 C C . GLY A 1 462 ? -3.783 -7.668 -20.806 1.00 94.38 462 GLY A C 1
ATOM 3630 O O . GLY A 1 462 ? -2.596 -7.783 -20.511 1.00 94.38 462 GLY A O 1
ATOM 3631 N N . LEU A 1 463 ? -4.491 -8.702 -21.267 1.00 95.31 463 LEU A N 1
ATOM 3632 C CA . LEU A 1 463 ? -3.893 -10.019 -21.513 1.00 95.31 463 LEU A CA 1
ATOM 3633 C C . LEU A 1 463 ? -2.869 -9.981 -22.655 1.00 95.31 463 LEU A C 1
ATOM 3635 O O . LEU A 1 463 ? -1.822 -10.616 -22.542 1.00 95.31 463 LEU A O 1
ATOM 3639 N N . LEU A 1 464 ? -3.133 -9.212 -23.716 1.00 94.94 464 LEU A N 1
ATOM 3640 C CA . LEU A 1 464 ? -2.188 -9.005 -24.820 1.00 94.94 464 LEU A CA 1
ATOM 3641 C C . LEU A 1 464 ? -0.924 -8.274 -24.353 1.00 94.94 464 LEU A C 1
ATOM 3643 O O . LEU A 1 464 ? 0.188 -8.653 -24.725 1.00 94.94 464 LEU A O 1
ATOM 3647 N N . GLU A 1 465 ? -1.073 -7.273 -23.485 1.00 95.62 465 GLU A N 1
ATOM 3648 C CA . GLU A 1 465 ? 0.053 -6.587 -22.851 1.00 95.62 465 GLU A CA 1
ATOM 3649 C C . GLU A 1 465 ? 0.903 -7.552 -22.011 1.00 95.62 465 GLU A C 1
ATOM 3651 O O . GLU A 1 465 ? 2.122 -7.603 -22.179 1.00 95.62 465 GLU A O 1
ATOM 3656 N N . ILE A 1 466 ? 0.272 -8.379 -21.169 1.00 95.69 466 ILE A N 1
ATOM 3657 C CA . ILE A 1 466 ? 0.965 -9.403 -20.371 1.00 95.69 466 ILE A CA 1
ATOM 3658 C C . ILE A 1 466 ? 1.685 -10.410 -21.276 1.00 95.69 466 ILE A C 1
ATOM 3660 O O . ILE A 1 466 ? 2.854 -10.716 -21.038 1.00 95.69 466 ILE A O 1
ATOM 3664 N N . ALA A 1 467 ? 1.024 -10.899 -22.329 1.00 95.94 467 ALA A N 1
ATOM 3665 C CA . ALA A 1 467 ? 1.618 -11.831 -23.283 1.00 95.94 467 ALA A CA 1
ATOM 3666 C C . ALA A 1 467 ? 2.844 -11.223 -23.983 1.00 95.94 467 ALA A C 1
ATOM 3668 O O . ALA A 1 467 ? 3.871 -11.888 -24.101 1.00 95.94 467 ALA A O 1
ATOM 3669 N N . THR A 1 468 ? 2.770 -9.947 -24.375 1.00 95.81 468 THR A N 1
ATOM 3670 C CA . THR A 1 468 ? 3.883 -9.218 -25.007 1.00 95.81 468 THR A CA 1
ATOM 3671 C C . THR A 1 468 ? 5.062 -9.058 -24.044 1.00 95.81 468 THR A C 1
ATOM 3673 O O . THR A 1 468 ? 6.206 -9.306 -24.425 1.00 95.81 468 THR A O 1
ATOM 3676 N N . ILE A 1 469 ? 4.793 -8.712 -22.778 1.00 94.19 469 ILE A N 1
ATOM 3677 C CA . ILE A 1 469 ? 5.819 -8.614 -21.728 1.00 94.19 469 ILE A CA 1
ATOM 3678 C C . ILE A 1 469 ? 6.501 -9.972 -21.520 1.00 94.19 469 ILE A C 1
ATOM 3680 O O . ILE A 1 469 ? 7.729 -10.045 -21.495 1.00 94.19 469 ILE A O 1
ATOM 3684 N N . LEU A 1 470 ? 5.735 -11.058 -21.386 1.00 93.62 470 LEU A N 1
ATOM 3685 C CA . LEU A 1 470 ? 6.293 -12.398 -21.194 1.00 93.62 470 LEU A CA 1
ATOM 3686 C C . LEU A 1 470 ? 7.122 -12.841 -22.406 1.00 93.62 470 LEU A C 1
ATOM 3688 O O . LEU A 1 470 ? 8.254 -13.287 -22.239 1.00 93.62 470 LEU A O 1
ATOM 3692 N N . ALA A 1 471 ? 6.599 -12.662 -23.618 1.00 94.06 471 ALA A N 1
ATOM 3693 C CA . ALA A 1 471 ? 7.286 -13.057 -24.842 1.00 94.06 471 ALA A CA 1
ATOM 3694 C C . ALA A 1 471 ? 8.617 -12.312 -25.032 1.00 94.06 471 ALA A C 1
ATOM 3696 O O . ALA A 1 471 ? 9.617 -12.919 -25.411 1.00 94.06 471 ALA A O 1
ATOM 3697 N N . TRP A 1 472 ? 8.658 -11.016 -24.702 1.00 92.81 472 TRP A N 1
ATOM 3698 C CA . TRP A 1 472 ? 9.889 -10.224 -24.743 1.00 92.81 472 TRP A CA 1
ATOM 3699 C C . TRP A 1 472 ? 10.939 -10.703 -23.732 1.00 92.81 472 TRP A C 1
ATOM 3701 O O . TRP A 1 472 ? 12.123 -10.789 -24.051 1.00 92.81 472 TRP A O 1
ATOM 3711 N N . ASN A 1 473 ? 10.517 -11.027 -22.508 1.00 89.94 473 ASN A N 1
ATOM 3712 C CA . ASN A 1 473 ? 11.431 -11.397 -21.425 1.00 89.94 473 ASN A CA 1
ATOM 3713 C C . ASN A 1 473 ? 11.915 -12.848 -21.480 1.00 89.94 473 ASN A C 1
ATOM 3715 O O . ASN A 1 473 ? 12.958 -13.166 -20.908 1.00 89.94 473 ASN A O 1
ATOM 3719 N N . PHE A 1 474 ? 11.184 -13.718 -22.174 1.00 90.19 474 PHE A N 1
ATOM 3720 C CA . PHE A 1 474 ? 11.512 -15.133 -22.328 1.00 90.19 474 PHE A CA 1
ATOM 3721 C C . PHE A 1 474 ? 11.666 -15.500 -23.814 1.00 90.19 474 PHE A C 1
ATOM 3723 O O . PHE A 1 474 ? 10.908 -16.327 -24.325 1.00 90.19 474 PHE A O 1
ATOM 3730 N N . PRO A 1 475 ? 12.653 -14.928 -24.534 1.00 88.56 475 PRO A N 1
ATOM 3731 C CA . PRO A 1 475 ? 12.795 -15.123 -25.980 1.00 88.56 475 PRO A CA 1
ATOM 3732 C C . PRO A 1 475 ? 13.122 -16.572 -26.370 1.00 88.56 475 PRO A C 1
ATOM 3734 O O . PRO A 1 475 ? 12.833 -16.980 -27.489 1.00 88.56 475 PRO A O 1
ATOM 3737 N N . ALA A 1 476 ? 13.687 -17.361 -25.449 1.00 89.75 476 ALA A N 1
ATOM 3738 C CA . ALA A 1 476 ? 13.980 -18.779 -25.658 1.00 89.75 476 ALA A CA 1
ATOM 3739 C C . ALA A 1 476 ? 12.721 -19.667 -25.713 1.00 89.75 476 ALA A C 1
ATOM 3741 O O . ALA A 1 476 ? 12.798 -20.812 -26.149 1.00 89.75 476 ALA A O 1
ATOM 3742 N N . HIS A 1 477 ? 11.565 -19.172 -25.254 1.00 91.31 477 HIS A N 1
ATOM 3743 C CA . HIS A 1 477 ? 10.330 -19.946 -25.273 1.00 91.31 477 HIS A CA 1
ATOM 3744 C C . HIS A 1 477 ? 9.744 -20.011 -26.702 1.00 91.31 477 HIS A C 1
ATOM 3746 O O . HIS A 1 477 ? 9.628 -18.965 -27.347 1.00 91.31 477 HIS A O 1
ATOM 3752 N N . PRO A 1 478 ? 9.297 -21.185 -27.199 1.00 91.00 478 PRO A N 1
ATOM 3753 C CA . PRO A 1 478 ? 8.867 -21.353 -28.596 1.00 91.00 478 PRO A CA 1
ATOM 3754 C C . PRO A 1 478 ? 7.753 -20.394 -29.043 1.00 91.00 478 PRO A C 1
ATOM 3756 O O . PRO A 1 478 ? 7.762 -19.894 -30.165 1.00 91.00 478 PRO A O 1
ATOM 3759 N N . LEU A 1 479 ? 6.809 -20.088 -28.145 1.00 93.88 479 LEU A N 1
ATOM 3760 C CA . LEU A 1 479 ? 5.687 -19.188 -28.442 1.00 93.88 479 LEU A CA 1
ATOM 3761 C C . LEU A 1 479 ? 6.083 -17.708 -28.513 1.00 93.88 479 LEU A C 1
ATOM 3763 O O . LEU A 1 479 ? 5.337 -16.912 -29.079 1.00 93.88 479 LEU A O 1
ATOM 3767 N N . SER A 1 480 ? 7.234 -17.317 -27.961 1.00 93.94 480 SER A N 1
ATOM 3768 C CA . SER A 1 480 ? 7.602 -15.904 -27.834 1.00 93.94 480 SER A CA 1
ATOM 3769 C C . SER A 1 480 ? 7.748 -15.226 -29.190 1.00 93.94 480 SER A C 1
ATOM 3771 O O . SER A 1 480 ? 7.254 -14.117 -29.381 1.00 93.94 480 SER A O 1
ATOM 3773 N N . LYS A 1 481 ? 8.348 -15.916 -30.168 1.00 93.19 481 LYS A N 1
ATOM 3774 C CA . LYS A 1 481 ? 8.501 -15.390 -31.530 1.00 93.19 481 LYS A CA 1
ATOM 3775 C C . LYS A 1 481 ? 7.146 -15.171 -32.210 1.00 93.19 481 LYS A C 1
ATOM 3777 O O . LYS A 1 481 ? 6.933 -14.115 -32.796 1.00 93.19 481 LYS A O 1
ATOM 3782 N N . ALA A 1 482 ? 6.227 -16.131 -32.080 1.00 95.12 482 ALA A N 1
ATOM 3783 C CA . ALA A 1 482 ? 4.881 -16.029 -32.641 1.00 95.12 482 ALA A CA 1
ATOM 3784 C C . ALA A 1 482 ? 4.090 -14.877 -32.000 1.00 95.12 482 ALA A C 1
ATOM 3786 O O . ALA A 1 482 ? 3.547 -14.029 -32.705 1.00 95.12 482 ALA A O 1
ATOM 3787 N N . ILE A 1 483 ? 4.097 -14.786 -30.666 1.00 96.00 483 ILE A N 1
ATOM 3788 C CA . ILE A 1 483 ? 3.413 -13.717 -29.927 1.00 96.00 483 ILE A CA 1
ATOM 3789 C C . ILE A 1 483 ? 3.955 -12.343 -30.333 1.00 96.00 483 ILE A C 1
ATOM 3791 O O . ILE A 1 483 ? 3.170 -11.457 -30.660 1.00 96.00 483 ILE A O 1
ATOM 3795 N N . LEU A 1 484 ? 5.279 -12.161 -30.356 1.00 94.81 484 LEU A N 1
ATOM 3796 C CA . LEU A 1 484 ? 5.877 -10.882 -30.748 1.00 94.81 484 LEU A CA 1
ATOM 3797 C C . LEU A 1 484 ? 5.553 -10.531 -32.204 1.00 94.81 484 LEU A C 1
ATOM 3799 O O . LEU A 1 484 ? 5.235 -9.381 -32.472 1.00 94.81 484 LEU A O 1
ATOM 3803 N N . SER A 1 485 ? 5.549 -11.501 -33.125 1.00 93.31 485 SER A N 1
ATOM 3804 C CA . SER A 1 485 ? 5.188 -11.247 -34.529 1.00 93.31 485 SER A CA 1
ATOM 3805 C C . SER A 1 485 ? 3.729 -10.822 -34.733 1.00 93.31 485 SER A C 1
ATOM 3807 O O . SER A 1 485 ? 3.429 -10.123 -35.694 1.00 93.31 485 SER A O 1
ATOM 3809 N N . LEU A 1 486 ? 2.828 -11.225 -33.830 1.00 94.38 486 LEU A N 1
ATOM 3810 C CA . LEU A 1 486 ? 1.405 -10.883 -33.889 1.00 94.38 486 LEU A CA 1
ATOM 3811 C C . LEU A 1 486 ? 1.076 -9.585 -33.146 1.00 94.38 486 LEU A C 1
ATOM 3813 O O . LEU A 1 486 ? 0.170 -8.859 -33.548 1.00 94.38 486 LEU A O 1
ATOM 3817 N N . LEU A 1 487 ? 1.763 -9.322 -32.031 1.00 94.50 487 LEU A N 1
ATOM 3818 C CA . LEU A 1 487 ? 1.413 -8.250 -31.095 1.00 94.50 487 LEU A CA 1
ATOM 3819 C C . LEU A 1 487 ? 2.354 -7.045 -31.147 1.00 94.50 487 LEU A C 1
ATOM 3821 O O . LEU A 1 487 ? 2.053 -6.034 -30.515 1.00 94.50 487 LEU A O 1
ATOM 3825 N N . VAL A 1 488 ? 3.483 -7.135 -31.855 1.00 94.38 488 VAL A N 1
ATOM 3826 C CA . VAL A 1 488 ? 4.427 -6.029 -32.050 1.00 94.38 488 VAL A CA 1
ATOM 3827 C C . VAL A 1 488 ? 4.454 -5.656 -33.529 1.00 94.38 488 VAL A C 1
ATOM 3829 O O . VAL A 1 488 ? 4.874 -6.428 -34.385 1.00 94.38 488 VAL A O 1
ATOM 3832 N N . PHE A 1 489 ? 3.996 -4.444 -33.815 1.00 92.00 489 PHE A N 1
ATOM 3833 C CA . PHE A 1 489 ? 3.890 -3.859 -35.143 1.00 92.00 489 PHE A CA 1
ATOM 3834 C C . PHE A 1 489 ? 5.175 -3.111 -35.526 1.00 92.00 489 PHE A C 1
ATOM 3836 O O . PHE A 1 489 ? 6.080 -2.910 -34.711 1.00 92.00 489 PHE A O 1
ATOM 3843 N N . ASN A 1 490 ? 5.249 -2.653 -36.779 1.00 86.88 490 ASN A N 1
ATOM 3844 C CA . ASN A 1 490 ? 6.405 -1.922 -37.299 1.00 86.88 490 ASN A CA 1
ATOM 3845 C C . ASN A 1 490 ? 6.775 -0.715 -36.415 1.00 86.88 490 ASN A C 1
ATOM 3847 O O . ASN A 1 490 ? 5.957 0.164 -36.133 1.00 86.88 490 ASN A O 1
ATOM 3851 N N . GLY A 1 491 ? 8.037 -0.680 -35.979 1.00 83.75 491 GLY A N 1
ATOM 3852 C CA . GLY A 1 491 ? 8.564 0.352 -35.080 1.00 83.75 491 GLY A CA 1
ATOM 3853 C C . GLY A 1 491 ? 8.222 0.158 -33.596 1.00 83.75 491 GLY A C 1
ATOM 3854 O O . GLY A 1 491 ? 8.535 1.040 -32.795 1.00 83.75 491 GLY A O 1
ATOM 3855 N N . GLY A 1 492 ? 7.603 -0.966 -33.221 1.00 89.31 492 GLY A N 1
ATOM 3856 C CA . GLY A 1 492 ? 7.336 -1.330 -31.832 1.00 89.31 492 GLY A CA 1
ATOM 3857 C C . GLY A 1 492 ? 8.613 -1.556 -31.016 1.00 89.31 492 GLY A C 1
ATOM 3858 O O . GLY A 1 492 ? 9.623 -2.059 -31.508 1.00 89.31 492 GLY A O 1
ATOM 3859 N N . ARG A 1 493 ? 8.568 -1.167 -29.742 1.00 90.19 493 ARG A N 1
ATOM 3860 C CA . ARG A 1 493 ? 9.660 -1.249 -28.765 1.00 90.19 493 ARG A CA 1
ATOM 3861 C C . ARG A 1 493 ? 9.172 -1.958 -27.496 1.00 90.19 493 ARG A C 1
ATOM 3863 O O . ARG A 1 493 ? 9.023 -1.317 -26.457 1.00 90.19 493 ARG A O 1
ATOM 3870 N N . PRO A 1 494 ? 8.961 -3.286 -27.528 1.00 87.88 494 PRO A N 1
ATOM 3871 C CA . PRO A 1 494 ? 8.459 -4.041 -26.374 1.00 87.88 494 PRO A CA 1
ATOM 3872 C C . PRO A 1 494 ? 9.348 -3.922 -25.122 1.00 87.88 494 PRO A C 1
ATOM 3874 O O . PRO A 1 494 ? 8.850 -4.042 -24.005 1.00 87.88 494 PRO A O 1
ATOM 3877 N N . SER A 1 495 ? 10.637 -3.594 -25.279 1.00 84.56 495 SER A N 1
ATOM 3878 C CA . SER A 1 495 ? 11.547 -3.281 -24.167 1.00 84.56 495 SER A CA 1
ATOM 3879 C C . SER A 1 495 ? 11.114 -2.087 -23.309 1.00 84.56 495 SER A C 1
ATOM 3881 O O . SER A 1 495 ? 11.558 -1.972 -22.169 1.00 84.56 495 SER A O 1
ATOM 3883 N N . GLN A 1 496 ? 10.252 -1.212 -23.833 1.00 88.00 496 GLN A N 1
ATOM 3884 C CA . GLN A 1 496 ? 9.732 -0.031 -23.145 1.00 88.00 496 GLN A CA 1
ATOM 3885 C C . GLN A 1 496 ? 8.410 -0.299 -22.408 1.00 88.00 496 GLN A C 1
ATOM 3887 O O . GLN A 1 496 ? 7.870 0.618 -21.799 1.00 88.00 496 GLN A O 1
ATOM 3892 N N . LEU A 1 497 ? 7.884 -1.532 -22.402 1.00 89.25 497 LEU A N 1
ATOM 3893 C CA . LEU A 1 497 ? 6.642 -1.894 -21.700 1.00 89.25 497 LEU A CA 1
ATOM 3894 C C . LEU A 1 497 ? 6.814 -1.911 -20.174 1.00 89.25 497 LEU A C 1
ATOM 3896 O O . LEU A 1 497 ? 6.781 -2.954 -19.530 1.00 89.25 497 LEU A O 1
ATOM 3900 N N . HIS A 1 498 ? 6.990 -0.748 -19.561 1.00 85.62 498 HIS A N 1
ATOM 3901 C CA . HIS A 1 498 ? 7.152 -0.601 -18.119 1.00 85.62 498 HIS A CA 1
ATOM 3902 C C . HIS A 1 498 ? 5.996 0.189 -17.497 1.00 85.62 498 HIS A C 1
ATOM 3904 O O . HIS A 1 498 ? 5.182 0.817 -18.176 1.00 85.62 498 HIS A O 1
ATOM 3910 N N . LEU A 1 499 ? 5.904 0.156 -16.167 1.00 85.12 499 LEU A N 1
ATOM 3911 C CA . LEU A 1 499 ? 5.008 1.044 -15.433 1.00 85.12 499 LEU A CA 1
ATOM 3912 C C . LEU A 1 499 ? 5.610 2.457 -15.460 1.00 85.12 499 LEU A C 1
ATOM 3914 O O . LEU A 1 499 ? 6.602 2.723 -14.783 1.00 85.12 499 LEU A O 1
ATOM 3918 N N . SER A 1 500 ? 5.088 3.339 -16.310 1.00 84.06 500 SER A N 1
ATOM 3919 C CA . SER A 1 500 ? 5.468 4.756 -16.318 1.00 84.06 500 SER A CA 1
ATOM 3920 C C . SER A 1 500 ? 4.705 5.537 -15.247 1.00 84.06 500 SER A C 1
ATOM 3922 O O . SER A 1 500 ? 3.710 5.050 -14.710 1.00 84.06 500 SER A O 1
ATOM 3924 N N . THR A 1 501 ? 5.119 6.776 -14.972 1.00 79.50 501 THR A N 1
ATOM 3925 C CA . THR A 1 501 ? 4.376 7.690 -14.088 1.00 79.50 501 THR A CA 1
ATOM 3926 C C . THR A 1 501 ? 2.936 7.886 -14.568 1.00 79.50 501 THR A C 1
ATOM 3928 O O . THR A 1 501 ? 2.009 7.817 -13.765 1.00 79.50 501 THR A O 1
ATOM 3931 N N . ALA A 1 502 ? 2.730 8.049 -15.881 1.00 84.56 502 ALA A N 1
ATOM 3932 C CA . ALA A 1 502 ? 1.399 8.184 -16.467 1.00 84.56 502 ALA A CA 1
ATOM 3933 C C . ALA A 1 502 ? 0.552 6.923 -16.241 1.00 84.56 502 ALA A C 1
ATOM 3935 O O . ALA A 1 502 ? -0.563 7.024 -15.736 1.00 84.56 502 ALA A O 1
ATOM 3936 N N . SER A 1 503 ? 1.088 5.729 -16.524 1.00 88.38 503 SER A N 1
ATOM 3937 C CA . SER A 1 503 ? 0.364 4.476 -16.276 1.00 88.38 503 SER A CA 1
ATOM 3938 C C . SER A 1 503 ? 0.130 4.225 -14.781 1.00 88.38 503 SER A C 1
ATOM 3940 O O . SER A 1 503 ? -0.910 3.690 -14.418 1.00 88.38 503 SER A O 1
ATOM 3942 N N . ALA A 1 504 ? 1.043 4.631 -13.894 1.00 86.06 504 ALA A N 1
ATOM 3943 C CA . ALA A 1 504 ? 0.851 4.517 -12.448 1.00 86.06 504 ALA A CA 1
ATOM 3944 C C . ALA A 1 504 ? -0.302 5.409 -11.955 1.00 86.06 504 ALA A C 1
ATOM 3946 O O . ALA A 1 504 ? -1.192 4.920 -11.259 1.00 86.06 504 ALA A O 1
ATOM 3947 N N . ILE A 1 505 ? -0.327 6.683 -12.367 1.00 86.44 505 ILE A N 1
ATOM 3948 C CA . ILE A 1 505 ? -1.429 7.614 -12.072 1.00 86.44 505 ILE A CA 1
ATOM 3949 C C . ILE A 1 505 ? -2.735 7.077 -12.664 1.00 86.44 505 ILE A C 1
ATOM 3951 O O . ILE A 1 505 ? -3.737 6.970 -11.959 1.00 86.44 505 ILE A O 1
ATOM 3955 N N . GLY A 1 506 ? -2.711 6.661 -13.932 1.00 92.62 506 GLY A N 1
ATOM 3956 C CA . GLY A 1 506 ? -3.879 6.123 -14.619 1.00 92.62 506 GLY A CA 1
ATOM 3957 C C . GLY A 1 506 ? -4.452 4.880 -13.942 1.00 92.62 506 GLY A C 1
ATOM 3958 O O . GLY A 1 506 ? -5.651 4.807 -13.677 1.00 92.62 506 GLY A O 1
ATOM 3959 N N . GLY A 1 507 ? -3.587 3.934 -13.573 1.00 94.06 507 GLY A N 1
ATOM 3960 C CA . GLY A 1 507 ? -3.961 2.736 -12.827 1.00 94.06 507 GLY A CA 1
ATOM 3961 C C . GLY A 1 507 ? -4.569 3.063 -11.462 1.00 94.06 507 GLY A C 1
ATOM 3962 O O . GLY A 1 507 ? -5.609 2.506 -11.109 1.00 94.06 507 GLY A O 1
ATOM 3963 N N . ALA A 1 508 ? -3.980 4.006 -10.720 1.00 92.12 508 ALA A N 1
ATOM 3964 C CA . ALA A 1 508 ? -4.509 4.453 -9.432 1.00 92.12 508 ALA A CA 1
ATOM 3965 C C . ALA A 1 508 ? -5.902 5.091 -9.567 1.00 92.12 508 ALA A C 1
ATOM 3967 O O . ALA A 1 508 ? -6.805 4.756 -8.801 1.00 92.12 508 ALA A O 1
ATOM 3968 N N . MET A 1 509 ? -6.106 5.947 -10.573 1.00 95.44 509 MET A N 1
ATOM 3969 C CA . MET A 1 509 ? -7.403 6.564 -10.872 1.00 95.44 509 MET A CA 1
ATOM 3970 C C . MET A 1 509 ? -8.468 5.521 -11.236 1.00 95.44 509 MET A C 1
ATOM 3972 O O . MET A 1 509 ? -9.588 5.578 -10.727 1.00 95.44 509 MET A O 1
ATOM 3976 N N . ILE A 1 510 ? -8.122 4.526 -12.061 1.00 95.81 510 ILE A N 1
ATOM 3977 C CA . ILE A 1 510 ? -9.024 3.419 -12.410 1.00 95.81 510 ILE A CA 1
ATOM 3978 C C . ILE A 1 510 ? -9.431 2.644 -11.159 1.00 95.81 510 ILE A C 1
ATOM 3980 O O . ILE A 1 510 ? -10.621 2.406 -10.947 1.00 95.81 510 ILE A O 1
ATOM 3984 N N . VAL A 1 511 ? -8.466 2.256 -10.320 1.00 96.56 511 VAL A N 1
ATOM 3985 C CA . VAL A 1 511 ? -8.737 1.492 -9.096 1.00 96.56 511 VAL A CA 1
ATOM 3986 C C . VAL A 1 511 ? -9.603 2.309 -8.138 1.00 96.56 511 VAL A C 1
ATOM 3988 O O . VAL A 1 511 ? -10.632 1.809 -7.687 1.00 96.56 511 VAL A O 1
ATOM 3991 N N . ALA A 1 512 ? -9.258 3.572 -7.881 1.00 95.44 512 ALA A N 1
ATOM 3992 C CA . ALA A 1 512 ? -10.033 4.454 -7.011 1.00 95.44 512 ALA A CA 1
ATOM 3993 C C . ALA A 1 512 ? -11.467 4.662 -7.529 1.00 95.44 512 ALA A C 1
ATOM 3995 O O . ALA A 1 512 ? -12.427 4.446 -6.787 1.00 95.44 512 ALA A O 1
ATOM 3996 N N . GLY A 1 513 ? -11.633 4.987 -8.815 1.00 95.19 513 GLY A N 1
ATOM 3997 C CA . GLY A 1 513 ? -12.950 5.151 -9.434 1.00 95.19 513 GLY A CA 1
ATOM 3998 C C . GLY A 1 513 ? -13.787 3.869 -9.389 1.00 95.19 513 GLY A C 1
ATOM 3999 O O . GLY A 1 513 ? -14.987 3.907 -9.110 1.00 95.19 513 GLY A O 1
ATOM 4000 N N . THR A 1 514 ? -13.142 2.712 -9.563 1.00 95.75 514 THR A N 1
ATOM 4001 C CA . THR A 1 514 ? -13.786 1.399 -9.428 1.00 95.75 514 THR A CA 1
ATOM 4002 C C . THR A 1 514 ? -14.248 1.144 -7.997 1.00 95.75 514 THR A C 1
ATOM 4004 O O . THR A 1 514 ? -15.367 0.679 -7.796 1.00 95.75 514 THR A O 1
ATOM 4007 N N . LEU A 1 515 ? -13.422 1.446 -6.992 1.00 96.12 515 LEU A N 1
ATOM 4008 C CA . LEU A 1 515 ? -13.785 1.260 -5.585 1.00 96.12 515 LEU A CA 1
ATOM 4009 C C . LEU A 1 515 ? -14.990 2.122 -5.195 1.00 96.12 515 LEU A C 1
ATOM 4011 O O . LEU A 1 515 ? -15.896 1.612 -4.535 1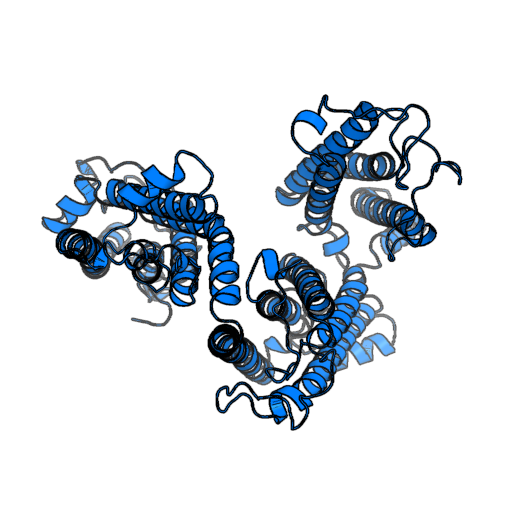.00 96.12 515 LEU A O 1
ATOM 4015 N N . ILE A 1 516 ? -15.043 3.374 -5.666 1.00 95.06 516 ILE A N 1
ATOM 4016 C CA . ILE A 1 516 ? -16.207 4.253 -5.490 1.00 95.06 516 ILE A CA 1
ATOM 4017 C C . ILE A 1 516 ? -17.451 3.600 -6.104 1.00 95.06 516 ILE A C 1
ATOM 4019 O O . ILE A 1 516 ? -18.454 3.427 -5.413 1.00 95.06 516 ILE A O 1
ATOM 4023 N N . ARG A 1 517 ? -17.376 3.138 -7.360 1.00 92.19 517 ARG A N 1
ATOM 4024 C CA . ARG A 1 517 ? -18.516 2.475 -8.017 1.00 92.19 517 ARG A CA 1
ATOM 4025 C C . ARG A 1 517 ? -18.959 1.209 -7.307 1.00 92.19 517 ARG A C 1
ATOM 4027 O O . ARG A 1 517 ? -20.152 1.011 -7.119 1.00 92.19 517 ARG A O 1
ATOM 4034 N N . LEU A 1 518 ? -18.027 0.367 -6.869 1.00 93.25 518 LEU A N 1
ATOM 4035 C CA . LEU A 1 518 ? -18.358 -0.849 -6.128 1.00 93.25 518 LEU A CA 1
ATOM 4036 C C . LEU A 1 518 ? -19.011 -0.529 -4.778 1.00 93.25 518 LEU A C 1
ATOM 4038 O O . LEU A 1 518 ? -19.920 -1.252 -4.369 1.00 93.25 518 LEU A O 1
ATOM 4042 N N . ALA A 1 519 ? -18.595 0.544 -4.099 1.00 93.62 519 ALA A N 1
ATOM 4043 C CA . ALA A 1 519 ? -19.267 1.021 -2.893 1.00 93.62 519 ALA A CA 1
ATOM 4044 C C . ALA A 1 519 ? -20.703 1.474 -3.204 1.00 93.62 519 ALA A C 1
ATOM 4046 O O . ALA A 1 519 ? -21.630 1.081 -2.495 1.00 93.62 519 ALA A O 1
ATOM 4047 N N . THR A 1 520 ? -20.907 2.206 -4.302 1.00 93.31 520 THR A N 1
ATOM 4048 C CA . THR A 1 520 ? -22.239 2.615 -4.761 1.00 93.31 520 THR A CA 1
ATOM 4049 C C . THR A 1 520 ? -23.120 1.423 -5.145 1.00 93.31 520 THR A C 1
ATOM 4051 O O . THR A 1 520 ? -24.275 1.365 -4.732 1.00 93.31 520 THR A O 1
ATOM 4054 N N . TYR A 1 521 ? -22.579 0.429 -5.857 1.00 91.75 521 TYR A N 1
ATOM 4055 C CA . TYR A 1 521 ? -23.302 -0.791 -6.237 1.00 91.75 521 TYR A CA 1
ATOM 4056 C C . TYR A 1 521 ? -23.781 -1.563 -5.014 1.00 91.75 521 TYR A C 1
ATOM 4058 O O . TYR A 1 521 ? -24.935 -1.974 -4.953 1.00 91.75 521 TYR A O 1
ATOM 4066 N N . ARG A 1 522 ? -22.900 -1.748 -4.022 1.00 92.06 522 ARG A N 1
ATOM 4067 C CA . ARG A 1 522 ? -23.264 -2.416 -2.766 1.00 92.06 522 ARG A CA 1
ATOM 4068 C C . ARG A 1 522 ? -24.340 -1.641 -2.020 1.00 92.06 522 ARG A C 1
ATOM 4070 O O . ARG A 1 522 ? -25.203 -2.260 -1.412 1.00 92.06 522 ARG A O 1
ATOM 4077 N N . LYS A 1 523 ? -24.273 -0.307 -2.055 1.00 92.19 523 LYS A N 1
ATOM 4078 C CA . LYS A 1 523 ? -25.168 0.547 -1.283 1.00 92.19 523 LYS A CA 1
ATOM 4079 C C . LYS A 1 523 ? -26.569 0.651 -1.888 1.00 92.19 523 LYS A C 1
ATOM 4081 O O . LYS A 1 523 ? -27.537 0.539 -1.148 1.00 92.19 523 LYS A O 1
ATOM 4086 N N . LEU A 1 524 ? -26.676 0.805 -3.209 1.00 89.62 524 LEU A N 1
ATOM 4087 C CA . LEU A 1 524 ? -27.966 0.777 -3.909 1.00 89.62 524 LEU A CA 1
ATOM 4088 C C . LEU A 1 524 ? -28.523 -0.646 -4.079 1.00 89.62 524 LEU A C 1
ATOM 4090 O O . LEU A 1 524 ? -29.733 -0.819 -4.219 1.00 89.62 524 LEU A O 1
ATOM 4094 N N . GLY A 1 525 ? -27.672 -1.676 -4.079 1.00 88.19 525 GLY A N 1
ATOM 4095 C CA . GLY A 1 525 ? -28.096 -3.071 -4.189 1.00 88.19 525 GLY A CA 1
ATOM 4096 C C . GLY A 1 525 ? -28.953 -3.311 -5.435 1.00 88.19 525 GLY A C 1
ATOM 4097 O O . GLY A 1 525 ? -28.527 -3.016 -6.553 1.00 88.19 525 GLY A O 1
ATOM 4098 N N . LYS A 1 526 ? -30.181 -3.814 -5.244 1.00 85.56 526 LYS A N 1
ATOM 4099 C CA . LYS A 1 526 ? -31.140 -4.096 -6.332 1.00 85.56 526 LYS A CA 1
ATOM 4100 C C . LYS A 1 526 ? -31.564 -2.850 -7.126 1.00 85.56 526 LYS A C 1
ATOM 4102 O O . LYS A 1 526 ? -31.917 -2.971 -8.302 1.00 85.56 526 LYS A O 1
ATOM 4107 N N . PHE A 1 527 ? -31.486 -1.664 -6.513 1.00 85.00 527 PHE A N 1
ATOM 4108 C CA . PHE A 1 527 ? -31.884 -0.399 -7.135 1.00 85.00 527 PHE A CA 1
ATOM 4109 C C . PHE A 1 527 ? -30.870 0.101 -8.169 1.00 85.00 527 PHE A C 1
ATOM 4111 O O . PHE A 1 527 ? -31.231 0.869 -9.054 1.00 85.00 527 PHE A O 1
ATOM 4118 N N . PHE A 1 528 ? -29.618 -0.373 -8.128 1.00 85.81 528 PHE A N 1
ATOM 4119 C CA . PHE A 1 528 ? -28.606 0.053 -9.090 1.00 85.81 528 PHE A CA 1
ATOM 4120 C C . PHE A 1 528 ? -28.855 -0.571 -10.468 1.00 85.81 528 PHE A C 1
ATOM 4122 O O . PHE A 1 528 ? -28.637 -1.770 -10.663 1.00 85.81 528 PHE A O 1
ATOM 4129 N N . ARG A 1 529 ? -29.236 0.238 -11.454 1.00 81.75 529 ARG A N 1
ATOM 4130 C CA . ARG A 1 529 ? -29.356 -0.174 -12.859 1.00 81.75 529 ARG A CA 1
ATOM 4131 C C . ARG A 1 529 ? -28.642 0.844 -13.741 1.00 81.75 529 ARG A C 1
ATOM 4133 O O . ARG A 1 529 ? -28.561 2.019 -13.410 1.00 81.75 529 ARG A O 1
ATOM 4140 N N . PHE A 1 530 ? -28.080 0.369 -14.849 1.00 75.81 530 PHE A N 1
ATOM 4141 C CA . PHE A 1 530 ? -27.439 1.236 -15.844 1.00 75.81 530 PHE A CA 1
ATOM 4142 C C . PHE A 1 530 ? -28.473 1.991 -16.685 1.00 75.81 530 PHE A C 1
ATOM 4144 O O . PHE A 1 530 ? -28.210 3.090 -17.150 1.00 75.81 530 PHE A O 1
ATOM 4151 N N . GLU A 1 531 ? -29.667 1.430 -16.844 1.00 73.81 531 GLU A N 1
ATOM 4152 C CA . GLU A 1 531 ? -30.814 2.089 -17.466 1.00 73.81 531 GLU A CA 1
ATOM 4153 C C . GLU A 1 531 ? -31.612 2.810 -16.377 1.00 73.81 531 GLU A C 1
ATOM 4155 O O . GLU A 1 531 ? -31.944 2.205 -15.349 1.00 73.81 531 GLU A O 1
ATOM 4160 N N . ALA A 1 532 ? -31.879 4.101 -16.587 1.00 69.81 532 ALA A N 1
ATOM 4161 C CA . ALA A 1 532 ? -32.577 4.931 -15.617 1.00 69.81 532 ALA A CA 1
ATOM 4162 C C . ALA A 1 532 ? -33.985 4.355 -15.407 1.00 69.81 532 ALA A C 1
ATOM 4164 O O . ALA A 1 532 ? -34.754 4.181 -16.354 1.00 69.81 532 ALA A O 1
ATOM 4165 N N . SER A 1 533 ? -34.284 3.952 -14.174 1.00 73.94 533 SER A N 1
ATOM 4166 C CA . SER A 1 533 ? -35.530 3.265 -13.836 1.00 73.94 533 SER A CA 1
ATOM 4167 C C . SER A 1 533 ? -35.935 3.555 -12.399 1.00 73.94 533 SER A C 1
ATOM 4169 O O . SER A 1 533 ? -35.127 3.462 -11.471 1.00 73.94 533 SER A O 1
ATOM 4171 N N . ILE A 1 534 ? -37.216 3.863 -12.215 1.00 78.75 534 ILE A N 1
ATOM 4172 C CA . ILE A 1 534 ? -37.839 3.949 -10.898 1.00 78.75 534 ILE A CA 1
ATOM 4173 C C . ILE A 1 534 ? -38.555 2.619 -10.658 1.00 78.75 534 ILE A C 1
ATOM 4175 O O . ILE A 1 534 ? -39.669 2.393 -11.118 1.00 78.75 534 ILE A O 1
ATOM 4179 N N . GLN A 1 535 ? -37.855 1.702 -9.988 1.00 79.06 535 GLN A N 1
ATOM 4180 C CA . GLN A 1 535 ? -38.375 0.379 -9.622 1.00 79.06 535 GLN A CA 1
ATOM 4181 C C . GLN A 1 535 ? -39.553 0.469 -8.640 1.00 79.06 535 GLN A C 1
ATOM 4183 O O . GLN A 1 535 ? -39.650 1.410 -7.848 1.00 79.06 535 GLN A O 1
ATOM 4188 N N . LYS A 1 536 ? -40.401 -0.566 -8.616 1.00 73.94 536 LYS A N 1
ATOM 4189 C CA . LYS A 1 536 ? -41.382 -0.744 -7.535 1.00 73.94 536 LYS A CA 1
ATOM 4190 C C . LYS A 1 536 ? -40.647 -0.826 -6.185 1.00 73.94 536 LYS A C 1
ATOM 4192 O O . LYS A 1 536 ? -39.611 -1.485 -6.076 1.00 73.94 536 LYS A O 1
ATOM 4197 N N . ASP A 1 537 ? -41.147 -0.099 -5.187 1.00 82.88 537 ASP A N 1
ATOM 4198 C CA . ASP A 1 537 ? -40.538 0.075 -3.856 1.00 82.88 537 ASP A CA 1
ATOM 4199 C C . ASP A 1 537 ? -39.171 0.787 -3.838 1.00 82.88 537 ASP A C 1
ATOM 4201 O O . ASP A 1 537 ? -38.349 0.535 -2.950 1.00 82.88 537 ASP A O 1
ATOM 4205 N N . HIS A 1 538 ? -38.890 1.666 -4.811 1.00 84.44 538 HIS A N 1
ATOM 4206 C CA . HIS A 1 538 ? -37.646 2.443 -4.819 1.00 84.44 538 HIS A CA 1
ATOM 4207 C C . HIS A 1 538 ? -37.488 3.246 -3.521 1.00 84.44 538 HIS A C 1
ATOM 4209 O O . HIS A 1 538 ? -38.397 3.964 -3.104 1.00 84.44 538 HIS A O 1
ATOM 4215 N N . GLN A 1 539 ? -36.311 3.167 -2.899 1.00 88.06 539 GLN A N 1
ATOM 4216 C CA . GLN A 1 539 ? -35.986 3.932 -1.695 1.00 88.06 539 GLN A CA 1
ATOM 4217 C C . GLN A 1 539 ? -34.916 4.980 -1.983 1.00 88.06 539 GLN A C 1
ATOM 4219 O O . GLN A 1 539 ? -33.922 4.693 -2.649 1.00 88.06 539 GLN A O 1
ATOM 4224 N N . LEU A 1 540 ? -35.095 6.182 -1.430 1.00 90.25 540 LEU A N 1
ATOM 4225 C CA . LEU A 1 540 ? -34.074 7.223 -1.473 1.00 90.25 540 LEU A CA 1
ATOM 4226 C C . LEU A 1 540 ? -32.940 6.875 -0.499 1.00 90.25 540 LEU A C 1
ATOM 4228 O O . LEU A 1 540 ? -33.139 6.864 0.718 1.00 90.25 540 LEU A O 1
ATOM 4232 N N . VAL A 1 541 ? -31.755 6.598 -1.040 1.00 92.25 541 VAL A N 1
ATOM 4233 C CA . VAL A 1 541 ? -30.548 6.280 -0.268 1.00 92.25 541 VAL A CA 1
ATOM 4234 C C . VAL A 1 541 ? -29.732 7.549 -0.045 1.00 92.25 541 VAL A C 1
ATOM 4236 O O . VAL A 1 541 ? -29.318 8.192 -1.003 1.00 92.25 541 VAL A O 1
ATOM 4239 N N . THR A 1 542 ? -29.476 7.892 1.219 1.00 92.81 542 THR A N 1
ATOM 4240 C CA . THR A 1 542 ? -28.852 9.172 1.608 1.00 92.81 542 THR A CA 1
ATOM 4241 C C . THR A 1 542 ? -27.564 9.018 2.420 1.00 92.81 542 THR A C 1
ATOM 4243 O O . THR A 1 542 ? -26.950 10.013 2.800 1.00 92.81 542 THR A O 1
ATOM 4246 N N . ASP A 1 543 ? -27.128 7.786 2.688 1.00 90.31 543 ASP A N 1
ATOM 4247 C CA . ASP A 1 543 ? -25.957 7.474 3.503 1.00 90.31 543 ASP A CA 1
ATOM 4248 C C . ASP A 1 543 ? -24.859 6.728 2.717 1.00 90.31 543 ASP A C 1
ATOM 4250 O O . ASP A 1 543 ? -25.024 6.305 1.568 1.00 90.31 543 ASP A O 1
ATOM 4254 N N . GLY A 1 544 ? -23.681 6.580 3.328 1.00 90.38 544 GLY A N 1
ATOM 4255 C CA . GLY A 1 544 ? -22.498 6.059 2.638 1.00 90.38 544 GLY A CA 1
ATOM 4256 C C . GLY A 1 544 ? -21.983 7.052 1.583 1.00 90.38 544 GLY A C 1
ATOM 4257 O O . GLY A 1 544 ? -21.885 8.239 1.886 1.00 90.38 544 GLY A O 1
ATOM 4258 N N . PRO A 1 545 ? -21.654 6.620 0.348 1.00 92.25 545 PRO A N 1
ATOM 4259 C CA . PRO A 1 545 ? -21.192 7.535 -0.704 1.00 92.25 545 PRO A CA 1
ATOM 4260 C C . PRO A 1 545 ? -22.182 8.671 -1.030 1.00 92.25 545 PRO A C 1
ATOM 4262 O O . PRO A 1 545 ? -21.752 9.762 -1.395 1.00 92.25 545 PRO A O 1
ATOM 4265 N N . TYR A 1 546 ? -23.487 8.435 -0.844 1.00 93.62 546 TYR A N 1
ATOM 4266 C CA . TYR A 1 546 ? -24.571 9.400 -1.089 1.00 93.62 546 TYR A CA 1
ATOM 4267 C C . TYR A 1 546 ? -24.680 10.510 -0.035 1.00 93.62 546 TYR A C 1
ATOM 4269 O O . TYR A 1 546 ? -25.418 11.472 -0.227 1.00 93.62 546 TYR A O 1
ATOM 4277 N N . ALA A 1 547 ? -23.938 10.400 1.071 1.00 92.81 547 ALA A N 1
ATOM 4278 C CA . ALA A 1 547 ? -23.846 11.467 2.064 1.00 92.81 547 ALA A CA 1
ATOM 4279 C C . ALA A 1 547 ? -22.923 12.616 1.615 1.00 92.81 547 ALA A C 1
ATOM 4281 O O . ALA A 1 547 ? -22.939 13.680 2.225 1.00 92.81 547 ALA A O 1
ATOM 4282 N N . PHE A 1 548 ? -22.099 12.397 0.582 1.00 92.69 548 PHE A N 1
ATOM 4283 C CA . PHE A 1 548 ? -21.089 13.359 0.128 1.00 92.69 548 PHE A CA 1
ATOM 4284 C C . PHE A 1 548 ? -21.447 14.021 -1.203 1.00 92.69 548 PHE A C 1
ATOM 4286 O O . PHE A 1 548 ? -21.177 15.204 -1.382 1.00 92.69 548 PHE A O 1
ATOM 4293 N N . VAL A 1 549 ? -22.024 13.263 -2.138 1.00 93.88 549 VAL A N 1
ATOM 4294 C CA . VAL A 1 549 ? -22.452 13.733 -3.465 1.00 93.88 549 VAL A CA 1
ATOM 4295 C C . VAL A 1 549 ? -23.715 12.983 -3.895 1.00 93.88 549 VAL A C 1
ATOM 4297 O O . VAL A 1 549 ? -23.918 11.842 -3.472 1.00 93.88 549 VAL A O 1
ATOM 4300 N N . ARG A 1 550 ? -24.546 13.585 -4.754 1.00 92.25 550 ARG A N 1
ATOM 4301 C CA . ARG A 1 550 ? -25.801 12.975 -5.236 1.00 92.25 550 ARG A CA 1
ATOM 4302 C C . ARG A 1 550 ? -25.569 11.769 -6.150 1.00 92.25 550 ARG A C 1
ATOM 4304 O O . ARG A 1 550 ? -26.284 10.774 -6.045 1.00 92.25 550 ARG A O 1
ATOM 4311 N N . HIS A 1 551 ? -24.516 11.799 -6.973 1.00 91.50 551 HIS A N 1
ATOM 4312 C CA . HIS A 1 551 ? -24.211 10.746 -7.947 1.00 91.50 551 HIS A CA 1
ATOM 4313 C C . HIS A 1 551 ? -22.784 10.177 -7.807 1.00 91.50 551 HIS A C 1
ATOM 4315 O O . HIS A 1 551 ? -21.965 10.274 -8.728 1.00 91.50 551 HIS A O 1
ATOM 4321 N N . PRO A 1 552 ? -22.466 9.486 -6.695 1.00 93.56 552 PRO A N 1
ATOM 4322 C CA . PRO A 1 552 ? -21.117 8.970 -6.431 1.00 93.56 552 PRO A CA 1
ATOM 4323 C C . PRO A 1 552 ? -20.642 7.947 -7.478 1.00 93.56 552 PRO A C 1
ATOM 4325 O O . PRO A 1 552 ? -19.452 7.829 -7.763 1.00 93.56 552 PRO A O 1
ATOM 4328 N N . SER A 1 553 ? -21.566 7.223 -8.118 1.00 91.44 553 SER A N 1
ATOM 4329 C CA . SER A 1 553 ? -21.238 6.309 -9.223 1.00 91.44 553 SER A CA 1
ATOM 4330 C C . SER A 1 553 ? -20.675 7.038 -10.452 1.00 91.44 553 SER A C 1
ATOM 4332 O O . SER A 1 553 ? -19.786 6.501 -11.126 1.00 91.44 553 SER A O 1
ATOM 4334 N N . TYR A 1 554 ? -21.153 8.256 -10.730 1.00 90.25 554 TYR A N 1
ATOM 4335 C CA . TYR A 1 554 ? -20.634 9.097 -11.809 1.00 90.25 554 TYR A CA 1
ATOM 4336 C C . TYR A 1 554 ? -19.289 9.710 -11.439 1.00 90.25 554 TYR A C 1
ATOM 4338 O O . TYR A 1 554 ? -18.398 9.705 -12.283 1.00 90.25 554 TYR A O 1
ATOM 4346 N N . THR A 1 555 ? -19.064 10.077 -10.172 1.00 91.81 555 THR A N 1
ATOM 4347 C CA . THR A 1 555 ? -17.721 10.418 -9.663 1.00 91.81 555 THR A CA 1
ATOM 4348 C C . THR A 1 555 ? -16.708 9.324 -9.999 1.00 91.81 555 THR A C 1
ATOM 4350 O O . THR A 1 555 ? -15.623 9.597 -10.509 1.00 91.81 555 THR A O 1
ATOM 4353 N N . GLY A 1 556 ? -17.077 8.057 -9.781 1.00 91.94 556 GLY A N 1
ATOM 4354 C CA . GLY A 1 556 ? -16.215 6.926 -10.114 1.00 91.94 556 GLY A CA 1
ATOM 4355 C C . GLY A 1 556 ? -15.953 6.755 -11.618 1.00 91.94 556 GLY A C 1
ATOM 4356 O O . GLY A 1 556 ? -14.853 6.348 -12.000 1.00 91.94 556 GLY A O 1
ATOM 4357 N N . LEU A 1 557 ? -16.907 7.100 -12.494 1.00 89.06 557 LEU A N 1
ATOM 4358 C CA . LEU A 1 557 ? -16.665 7.127 -13.947 1.00 89.06 557 LEU A CA 1
ATOM 4359 C C . LEU A 1 557 ? -15.725 8.262 -14.333 1.00 89.06 557 LEU A C 1
ATOM 4361 O O . LEU A 1 557 ? -14.746 8.005 -15.032 1.00 89.06 557 LEU A O 1
ATOM 4365 N N . VAL A 1 558 ? -16.011 9.479 -13.859 1.00 89.25 558 VAL A N 1
ATOM 4366 C CA . VAL A 1 558 ? -15.230 10.696 -14.137 1.00 89.25 558 VAL A CA 1
ATOM 4367 C C . VAL A 1 558 ? -13.784 10.515 -13.695 1.00 89.25 558 VAL A C 1
ATOM 4369 O O . VAL A 1 558 ? -12.879 10.995 -14.364 1.00 89.25 558 VAL A O 1
ATOM 4372 N N . LEU A 1 559 ? -13.548 9.756 -12.625 1.00 91.69 559 LEU A N 1
ATOM 4373 C CA . LEU A 1 559 ? -12.200 9.417 -12.186 1.00 91.69 559 LEU A CA 1
ATOM 4374 C C . LEU A 1 559 ? -11.560 8.297 -13.026 1.00 91.69 559 LEU A C 1
ATOM 4376 O O . LEU A 1 559 ? -10.400 8.396 -13.417 1.00 91.69 559 LEU A O 1
ATOM 4380 N N . SER A 1 560 ? -12.293 7.220 -13.322 1.00 91.69 560 SER A N 1
ATOM 4381 C CA . SER A 1 560 ? -11.718 6.039 -13.987 1.00 91.69 560 SER A CA 1
ATOM 4382 C C . SER A 1 560 ? -11.429 6.226 -15.479 1.00 91.69 560 SER A C 1
ATOM 4384 O O . SER A 1 560 ? -10.490 5.609 -15.978 1.00 91.69 560 SER A O 1
ATOM 4386 N N . HIS A 1 561 ? -12.185 7.061 -16.198 1.00 89.81 561 HIS A N 1
ATOM 4387 C CA . HIS A 1 561 ? -12.047 7.214 -17.653 1.00 89.81 561 HIS A CA 1
ATOM 4388 C C . HIS A 1 561 ? -10.789 7.992 -18.071 1.00 89.81 561 HIS A C 1
ATOM 4390 O O . HIS A 1 561 ? -10.029 7.473 -18.887 1.00 89.81 561 HIS A O 1
ATOM 4396 N N . PRO A 1 562 ? -10.459 9.154 -17.478 1.00 89.56 562 PRO A N 1
ATOM 4397 C CA . PRO A 1 562 ? -9.156 9.781 -17.693 1.00 89.56 562 PRO A CA 1
ATOM 4398 C C . PRO A 1 562 ? -8.001 8.864 -17.263 1.00 89.56 562 PRO A C 1
ATOM 4400 O O . PRO A 1 562 ? -6.971 8.803 -17.931 1.00 89.56 562 PRO A O 1
ATOM 4403 N N . GLY A 1 563 ? -8.191 8.076 -16.196 1.00 92.00 563 GLY A N 1
ATOM 4404 C CA . GLY A 1 563 ? -7.217 7.067 -15.784 1.00 92.00 563 GLY A CA 1
ATOM 4405 C C . GLY A 1 563 ? -6.987 5.982 -16.842 1.00 92.00 563 GLY A C 1
ATOM 4406 O O . GLY A 1 563 ? -5.847 5.609 -17.118 1.00 92.00 563 GLY A O 1
ATOM 4407 N N . TRP A 1 564 ? -8.061 5.522 -17.487 1.00 91.19 564 TRP A N 1
ATOM 4408 C CA . TRP A 1 564 ? -8.025 4.591 -18.617 1.00 91.19 564 TRP A CA 1
ATOM 4409 C C . TRP A 1 564 ? -7.253 5.155 -19.815 1.00 91.19 564 TRP A C 1
ATOM 4411 O O . TRP A 1 564 ? -6.475 4.423 -20.433 1.00 91.19 564 TRP A O 1
ATOM 4421 N N . VAL A 1 565 ? -7.373 6.457 -20.085 1.00 89.69 565 VAL A N 1
ATOM 4422 C CA . VAL A 1 565 ? -6.571 7.141 -21.111 1.00 89.69 565 VAL A CA 1
ATOM 4423 C C . VAL A 1 565 ? -5.090 7.124 -20.735 1.00 89.69 565 VAL A C 1
ATOM 4425 O O . VAL A 1 565 ? -4.256 6.660 -21.507 1.00 89.69 565 VAL A O 1
ATOM 4428 N N . LEU A 1 566 ? -4.739 7.553 -19.523 1.00 91.38 566 LEU A N 1
ATOM 4429 C CA . LEU A 1 566 ? -3.343 7.546 -19.075 1.00 91.38 566 LEU A CA 1
ATOM 4430 C C . LEU A 1 566 ? -2.726 6.137 -19.089 1.00 91.38 566 LEU A C 1
ATOM 4432 O O . LEU A 1 566 ? -1.555 5.980 -19.436 1.00 91.38 566 LEU A O 1
ATOM 4436 N N . TRP A 1 567 ? -3.512 5.108 -18.758 1.00 93.31 567 TRP A N 1
ATOM 4437 C CA . TRP A 1 567 ? -3.071 3.714 -18.792 1.00 93.31 567 TRP A CA 1
ATOM 4438 C C . TRP A 1 567 ? -2.752 3.232 -20.209 1.00 93.31 567 TRP A C 1
ATOM 4440 O O . TRP A 1 567 ? -1.673 2.684 -20.437 1.00 93.31 567 TRP A O 1
ATOM 4450 N N . ASN A 1 568 ? -3.676 3.436 -21.152 1.00 90.12 568 ASN A N 1
ATOM 4451 C CA . ASN A 1 568 ? -3.575 2.861 -22.495 1.00 90.12 568 ASN A CA 1
ATOM 4452 C C . ASN A 1 568 ? -2.774 3.724 -23.473 1.00 90.12 568 ASN A C 1
ATOM 4454 O O . ASN A 1 568 ? -2.310 3.190 -24.468 1.00 90.12 568 ASN A O 1
ATOM 4458 N N . PHE A 1 569 ? -2.594 5.019 -23.204 1.00 88.44 569 PHE A N 1
ATOM 4459 C CA . PHE A 1 569 ? -1.932 5.959 -24.120 1.00 88.44 569 PHE A CA 1
ATOM 4460 C C . PHE A 1 569 ? -0.663 6.590 -23.543 1.00 88.44 569 PHE A C 1
ATOM 4462 O O . PHE A 1 569 ? 0.112 7.221 -24.267 1.00 88.44 569 PHE A O 1
ATOM 4469 N N . GLY A 1 570 ? -0.427 6.425 -22.239 1.00 86.94 570 GLY A N 1
ATOM 4470 C CA . GLY A 1 570 ? 0.801 6.866 -21.592 1.00 86.94 570 GLY A CA 1
ATOM 4471 C C . GLY A 1 570 ? 2.041 6.170 -22.158 1.00 86.94 570 GLY A C 1
ATOM 4472 O O . GLY A 1 570 ? 1.963 5.134 -22.821 1.00 86.94 570 GLY A O 1
ATOM 4473 N N . GLN A 1 571 ? 3.217 6.734 -21.878 1.00 86.56 571 GLN A N 1
ATOM 4474 C CA . GLN A 1 571 ? 4.485 6.047 -22.150 1.00 86.56 571 GLN A CA 1
ATOM 4475 C C . GLN A 1 571 ? 4.506 4.678 -21.464 1.00 86.56 571 GLN A C 1
ATOM 4477 O O . GLN A 1 571 ? 3.969 4.525 -20.365 1.00 86.56 571 GLN A O 1
ATOM 4482 N N . GLY A 1 572 ? 5.102 3.682 -22.109 1.00 88.38 572 GLY A N 1
ATOM 4483 C CA . GLY A 1 572 ? 5.165 2.328 -21.571 1.00 88.38 572 GLY A CA 1
ATOM 4484 C C . GLY A 1 572 ? 3.872 1.522 -21.685 1.00 88.38 572 GLY A C 1
ATOM 4485 O O . GLY A 1 572 ? 3.842 0.387 -21.217 1.00 88.38 572 GLY A O 1
ATOM 4486 N N . SER A 1 573 ? 2.808 2.072 -22.281 1.00 92.06 573 SER A N 1
ATOM 4487 C CA . SER A 1 573 ? 1.558 1.357 -22.572 1.00 92.06 573 SER A CA 1
ATOM 4488 C C . SER A 1 573 ? 1.692 0.432 -23.779 1.00 92.06 573 SER A C 1
ATOM 4490 O O . SER A 1 573 ? 2.441 0.710 -24.716 1.00 92.06 573 SER A O 1
ATOM 4492 N N . TRP A 1 574 ? 0.908 -0.645 -23.802 1.00 93.56 574 TRP A N 1
ATOM 4493 C CA . TRP A 1 574 ? 0.927 -1.571 -24.930 1.00 93.56 574 TRP A CA 1
ATOM 4494 C C . TRP A 1 574 ? 0.549 -0.921 -26.262 1.00 93.56 574 TRP A C 1
ATOM 4496 O O . TRP A 1 574 ? 1.228 -1.161 -27.252 1.00 93.56 574 TRP A O 1
ATOM 4506 N N . VAL A 1 575 ? -0.450 -0.036 -26.309 1.00 90.94 575 VAL A N 1
ATOM 4507 C CA . VAL A 1 575 ? -0.865 0.630 -27.562 1.00 90.94 575 VAL A CA 1
ATOM 4508 C C . VAL A 1 575 ? 0.276 1.440 -28.185 1.00 90.94 575 VAL A C 1
ATOM 4510 O O . VAL A 1 575 ? 0.444 1.444 -29.406 1.00 90.94 575 VAL A O 1
ATOM 4513 N N . LYS A 1 576 ? 1.075 2.112 -27.350 1.00 90.31 576 LYS A N 1
ATOM 4514 C CA . LYS A 1 576 ? 2.195 2.933 -27.805 1.00 90.31 576 LYS A CA 1
ATOM 4515 C C . LYS A 1 576 ? 3.425 2.089 -28.125 1.00 90.31 576 LYS A C 1
ATOM 4517 O O . LYS A 1 576 ? 3.958 2.178 -29.228 1.00 90.31 576 LYS A O 1
ATOM 4522 N N . GLU A 1 577 ? 3.853 1.246 -27.189 1.00 93.00 577 GLU A N 1
ATOM 4523 C CA . GLU A 1 577 ? 5.124 0.528 -27.307 1.00 93.00 577 GLU A CA 1
ATOM 4524 C C . GLU A 1 577 ? 5.036 -0.723 -28.192 1.00 93.00 577 GLU A C 1
ATOM 4526 O O . GLU A 1 577 ? 6.059 -1.186 -28.685 1.00 93.00 577 GLU A O 1
ATOM 4531 N N . SER A 1 578 ? 3.843 -1.258 -28.474 1.00 92.75 578 SER A N 1
ATOM 4532 C CA . SER A 1 578 ? 3.676 -2.283 -29.521 1.00 92.75 578 SER A CA 1
ATOM 4533 C C . SER A 1 578 ? 3.875 -1.727 -30.929 1.00 92.75 578 SER A C 1
ATOM 4535 O O . SER A 1 578 ? 4.048 -2.501 -31.859 1.00 92.75 578 SER A O 1
ATOM 4537 N N . GLY A 1 579 ? 3.826 -0.405 -31.118 1.00 90.56 579 GLY A N 1
ATOM 4538 C CA . GLY A 1 579 ? 3.788 0.212 -32.442 1.00 90.56 579 GLY A CA 1
ATOM 4539 C C . GLY A 1 579 ? 2.397 0.220 -33.084 1.00 90.56 579 GLY A C 1
ATOM 4540 O O . GLY A 1 579 ? 2.266 0.725 -34.197 1.00 90.56 579 GLY A O 1
ATOM 4541 N N . LEU A 1 580 ? 1.344 -0.262 -32.403 1.00 89.88 580 LEU A N 1
ATOM 4542 C CA . LEU A 1 580 ? -0.033 -0.210 -32.913 1.00 89.88 580 LEU A CA 1
ATOM 4543 C C . LEU A 1 580 ? -0.423 1.224 -33.299 1.00 89.88 580 LEU A C 1
ATOM 4545 O O . LEU A 1 580 ? -0.928 1.452 -34.398 1.00 89.88 580 LEU A O 1
ATOM 4549 N N . TRP A 1 581 ? -0.097 2.199 -32.446 1.00 87.50 581 TRP A N 1
ATOM 4550 C CA . TRP A 1 581 ? -0.333 3.627 -32.698 1.00 87.50 581 TRP A CA 1
ATOM 4551 C C . TRP A 1 581 ? 0.392 4.188 -33.937 1.00 87.50 581 TRP A C 1
ATOM 4553 O O . TRP A 1 581 ? -0.012 5.217 -34.477 1.00 87.50 581 TRP A O 1
ATOM 4563 N N . ASN A 1 582 ? 1.449 3.531 -34.422 1.00 88.81 582 ASN A N 1
ATOM 4564 C CA . ASN A 1 582 ? 2.165 3.970 -35.623 1.00 88.81 582 ASN A CA 1
ATOM 4565 C C . ASN A 1 582 ? 1.437 3.557 -36.910 1.00 88.81 582 ASN A C 1
ATOM 4567 O O . ASN A 1 582 ? 1.657 4.157 -37.961 1.00 88.81 582 ASN A O 1
ATOM 4571 N N . THR A 1 583 ? 0.551 2.562 -36.835 1.00 89.12 583 THR A N 1
ATOM 4572 C CA . THR A 1 583 ? -0.225 2.071 -37.978 1.00 89.12 583 THR A CA 1
ATOM 4573 C C . THR A 1 583 ? -1.488 2.910 -38.193 1.00 89.12 583 THR A C 1
ATOM 4575 O O . THR A 1 583 ? -2.092 3.396 -37.236 1.00 89.12 583 THR A O 1
ATOM 4578 N N . LEU A 1 584 ? -1.931 3.065 -39.446 1.00 88.25 584 LEU A N 1
ATOM 4579 C CA . LEU A 1 584 ? -3.185 3.767 -39.755 1.00 88.25 584 LEU A CA 1
ATOM 4580 C C . LEU A 1 584 ? -4.392 3.072 -39.106 1.00 88.25 584 LEU A C 1
ATOM 4582 O O . LEU A 1 584 ? -5.217 3.727 -38.474 1.00 88.25 584 LEU A O 1
ATOM 4586 N N . VAL A 1 585 ? -4.446 1.740 -39.200 1.00 84.31 585 VAL A N 1
ATOM 4587 C CA . VAL A 1 585 ? -5.502 0.912 -38.596 1.00 84.31 585 VAL A CA 1
ATOM 4588 C C . VAL A 1 585 ? -5.539 1.097 -37.081 1.00 84.31 585 VAL A C 1
ATOM 4590 O O . VAL A 1 585 ? -6.603 1.343 -36.519 1.00 84.31 585 VAL A O 1
ATOM 4593 N N . GLY A 1 586 ? -4.383 1.048 -36.417 1.00 82.81 586 GLY A N 1
ATOM 4594 C CA . GLY A 1 586 ? -4.292 1.268 -34.979 1.00 82.81 586 GLY A CA 1
ATOM 4595 C C . GLY A 1 586 ? -4.745 2.666 -34.573 1.00 82.81 586 GLY A C 1
ATOM 4596 O O . GLY A 1 586 ? -5.531 2.782 -33.640 1.00 82.81 586 GLY A O 1
ATOM 4597 N N . LYS A 1 587 ? -4.353 3.722 -35.300 1.00 85.62 587 LYS A N 1
ATOM 4598 C CA . LYS A 1 587 ? -4.856 5.084 -35.042 1.00 85.62 587 LYS A CA 1
ATOM 4599 C C . LYS A 1 587 ? -6.375 5.155 -35.149 1.00 85.62 587 LYS A C 1
ATOM 4601 O O . LYS A 1 587 ? -7.006 5.682 -34.241 1.00 85.62 587 LYS A O 1
ATOM 4606 N N . VAL A 1 588 ? -6.964 4.601 -36.209 1.00 86.06 588 VAL A N 1
ATOM 4607 C CA . VAL A 1 588 ? -8.421 4.619 -36.415 1.00 86.06 588 VAL A CA 1
ATOM 4608 C C . VAL A 1 588 ? -9.144 3.840 -35.317 1.00 86.06 588 VAL A C 1
ATOM 4610 O O . VAL A 1 588 ? -10.060 4.379 -34.701 1.00 86.06 588 VAL A O 1
ATOM 4613 N N . LEU A 1 589 ? -8.723 2.608 -35.015 1.00 80.62 589 LEU A N 1
ATOM 4614 C CA . LEU A 1 589 ? -9.350 1.770 -33.984 1.00 80.62 589 LEU A CA 1
ATOM 4615 C C . LEU A 1 589 ? -9.230 2.385 -32.589 1.00 80.62 589 LEU A C 1
ATOM 4617 O O . LEU A 1 589 ? -10.192 2.422 -31.827 1.00 80.62 589 LEU A O 1
ATOM 4621 N N . VAL A 1 590 ? -8.048 2.889 -32.253 1.00 80.56 590 VAL A N 1
ATOM 4622 C CA . VAL A 1 590 ? -7.781 3.439 -30.929 1.00 80.56 590 VAL A CA 1
ATOM 4623 C C . VAL A 1 590 ? -8.467 4.798 -30.760 1.00 80.56 590 VAL A C 1
ATOM 4625 O O . VAL A 1 590 ? -9.048 5.046 -29.704 1.00 80.56 590 VAL A O 1
ATOM 4628 N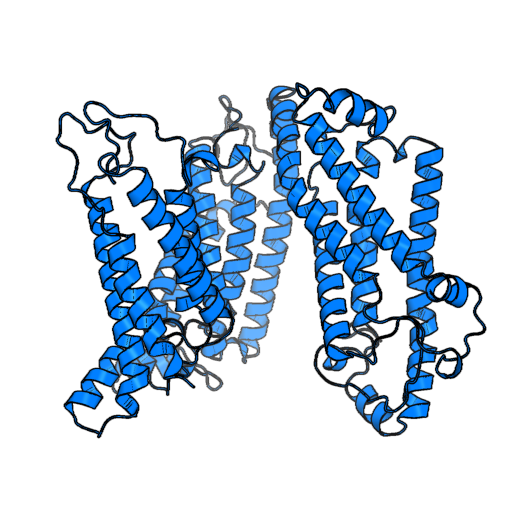 N . LEU A 1 591 ? -8.450 5.667 -31.778 1.00 81.12 591 LEU A N 1
ATOM 4629 C CA . LEU A 1 591 ? -9.117 6.970 -31.724 1.00 81.12 591 LEU A CA 1
ATOM 4630 C C . LEU A 1 591 ? -10.640 6.819 -31.715 1.00 81.12 591 LEU A C 1
ATOM 4632 O O . LEU A 1 591 ? -11.302 7.486 -30.929 1.00 81.12 591 LEU A O 1
ATOM 4636 N N . SER A 1 592 ? -11.202 5.915 -32.522 1.00 78.44 592 SER A N 1
ATOM 4637 C CA . SER A 1 592 ? -12.643 5.627 -32.490 1.00 78.44 592 SER A CA 1
ATOM 4638 C C . SER A 1 592 ? -13.070 5.065 -31.134 1.00 78.44 592 SER A C 1
ATOM 4640 O O . SER A 1 592 ? -14.029 5.563 -30.549 1.00 78.44 592 SER A O 1
ATOM 4642 N N . TYR A 1 593 ? -12.316 4.114 -30.571 1.00 77.88 593 TYR A N 1
ATOM 4643 C CA . TYR A 1 593 ? -12.581 3.604 -29.226 1.00 77.88 593 TYR A CA 1
ATOM 4644 C C . TYR A 1 593 ? -12.451 4.696 -28.155 1.00 77.88 593 TYR A C 1
ATOM 4646 O O . TYR A 1 593 ? -13.313 4.806 -27.288 1.00 77.88 593 TYR A O 1
ATOM 4654 N N . PHE A 1 594 ? -11.430 5.555 -28.239 1.00 79.50 594 PHE A N 1
ATOM 4655 C CA . PHE A 1 594 ? -11.260 6.701 -27.343 1.00 79.50 594 PHE A CA 1
ATOM 4656 C C . PHE A 1 594 ? -12.443 7.668 -27.416 1.00 79.50 594 PHE A C 1
ATOM 4658 O O . PHE A 1 594 ? -12.987 8.043 -26.379 1.00 79.50 594 PHE A O 1
ATOM 4665 N N . VAL A 1 595 ? -12.856 8.049 -28.628 1.00 78.75 595 VAL A N 1
ATOM 4666 C CA . VAL A 1 595 ? -13.963 8.986 -28.841 1.00 78.75 595 VAL A CA 1
ATOM 4667 C C . VAL A 1 595 ? -15.250 8.410 -28.262 1.00 78.75 595 VAL A C 1
ATOM 4669 O O . VAL A 1 595 ? -15.914 9.077 -27.474 1.00 78.75 595 VAL A O 1
ATOM 4672 N N . ILE A 1 596 ? -15.552 7.146 -28.564 1.00 76.00 596 ILE A N 1
ATOM 4673 C CA . ILE A 1 596 ? -16.721 6.439 -28.029 1.00 76.00 596 ILE A CA 1
ATOM 4674 C C . ILE A 1 596 ? -16.676 6.406 -26.496 1.00 76.00 596 ILE A C 1
ATOM 4676 O O . ILE A 1 596 ? -17.664 6.743 -25.849 1.00 76.00 596 ILE A O 1
ATOM 4680 N N . MET A 1 597 ? -15.536 6.047 -25.902 1.00 75.06 597 MET A N 1
ATOM 4681 C CA . MET A 1 597 ? -15.412 5.894 -24.451 1.00 75.06 597 MET A CA 1
ATOM 4682 C C . MET A 1 597 ? -15.457 7.221 -23.694 1.00 75.06 597 MET A C 1
ATOM 4684 O O . MET A 1 597 ? -16.113 7.288 -22.660 1.00 75.06 597 MET A O 1
ATOM 4688 N N . ILE A 1 598 ? -14.783 8.268 -24.173 1.00 76.38 598 ILE A N 1
ATOM 4689 C CA . ILE A 1 598 ? -14.705 9.558 -23.473 1.00 76.38 598 ILE A CA 1
ATOM 4690 C C . ILE A 1 598 ? -15.915 10.430 -23.777 1.00 76.38 598 ILE A C 1
ATOM 4692 O O . ILE A 1 598 ? -16.574 10.876 -22.842 1.00 76.38 598 ILE A O 1
ATOM 4696 N N . PHE A 1 599 ? -16.251 10.655 -25.049 1.00 72.88 599 PHE A N 1
ATOM 4697 C CA . PHE A 1 599 ? -17.395 11.504 -25.386 1.00 72.88 599 PHE A CA 1
ATOM 4698 C C . PHE A 1 599 ? -18.715 10.823 -25.049 1.00 72.88 599 PHE A C 1
ATOM 4700 O O . PHE A 1 599 ? -19.605 11.490 -24.531 1.00 72.88 599 PHE A O 1
ATOM 4707 N N . GLY A 1 600 ? -18.824 9.503 -25.248 1.00 71.69 600 GLY A N 1
ATOM 4708 C CA . GLY A 1 600 ? -19.986 8.743 -24.791 1.00 71.69 600 GLY A CA 1
ATOM 4709 C C . GLY A 1 600 ? -20.174 8.870 -23.281 1.00 71.69 600 GLY A C 1
ATOM 4710 O O . GLY A 1 600 ? -21.255 9.215 -22.821 1.00 71.69 600 GLY A O 1
ATOM 4711 N N . MET A 1 601 ? -19.109 8.698 -22.495 1.00 76.38 601 MET A N 1
ATOM 4712 C CA . MET A 1 601 ? -19.175 8.860 -21.042 1.00 76.38 601 MET A CA 1
ATOM 4713 C C . MET A 1 601 ? -19.505 10.297 -20.607 1.00 76.38 601 MET A C 1
ATOM 4715 O O . MET A 1 601 ? -20.377 10.475 -19.759 1.00 76.38 601 MET A O 1
ATOM 4719 N N . LEU A 1 602 ? -18.844 11.314 -21.171 1.00 73.62 602 LEU A N 1
ATOM 4720 C CA . LEU A 1 602 ? -19.063 12.717 -20.800 1.00 73.62 602 LEU A CA 1
ATOM 4721 C C . LEU A 1 602 ? -20.483 13.166 -21.137 1.00 73.62 602 LEU A C 1
ATOM 4723 O O . LEU A 1 602 ? -21.152 13.769 -20.303 1.00 73.62 602 LEU A O 1
ATOM 4727 N N . TYR A 1 603 ? -20.965 12.810 -22.327 1.00 69.88 603 TYR A N 1
ATOM 4728 C CA . TYR A 1 603 ? -22.333 13.078 -22.747 1.00 69.88 603 TYR A CA 1
ATOM 4729 C C . TYR A 1 603 ? -23.354 12.443 -21.797 1.00 69.88 603 TYR A C 1
ATOM 4731 O O . TYR A 1 603 ? -24.325 13.091 -21.407 1.00 69.88 603 TYR A O 1
ATOM 4739 N N . LEU A 1 604 ? -23.112 11.192 -21.394 1.00 67.31 604 LEU A N 1
ATOM 4740 C CA . LEU A 1 604 ? -23.979 10.478 -20.462 1.00 67.31 604 LEU A CA 1
ATOM 4741 C C . LEU A 1 604 ? -23.974 11.113 -19.076 1.00 67.31 604 LEU A C 1
ATOM 4743 O O . LEU A 1 604 ? -25.039 11.311 -18.514 1.00 67.31 604 LEU A O 1
ATOM 4747 N N . VAL A 1 605 ? -22.810 11.438 -18.511 1.00 74.69 605 VAL A N 1
ATOM 4748 C CA . VAL A 1 605 ? -22.751 12.027 -17.165 1.00 74.69 605 VAL A CA 1
ATOM 4749 C C . VAL A 1 605 ? -23.410 13.403 -17.140 1.00 74.69 605 VAL A C 1
ATOM 4751 O O . VAL A 1 605 ? -24.179 13.678 -16.227 1.00 74.69 605 VAL A O 1
ATOM 4754 N N . LEU A 1 606 ? -23.147 14.255 -18.132 1.00 74.38 606 LEU A N 1
ATOM 4755 C CA . LEU A 1 606 ? -23.609 15.642 -18.099 1.00 74.38 606 LEU A CA 1
ATOM 4756 C C . LEU A 1 606 ? -25.114 15.780 -18.349 1.00 74.38 606 LEU A C 1
ATOM 4758 O O . LEU A 1 606 ? -25.769 16.532 -17.635 1.00 74.38 606 LEU A O 1
ATOM 4762 N N . ASN A 1 607 ? -25.677 15.043 -19.311 1.00 73.44 607 ASN A N 1
ATOM 4763 C CA . ASN A 1 607 ? -27.103 15.183 -19.632 1.00 73.44 607 ASN A CA 1
ATOM 4764 C C . ASN A 1 607 ? -28.001 14.386 -18.682 1.00 73.44 607 ASN A C 1
ATOM 4766 O O . ASN A 1 607 ? -29.076 14.839 -18.308 1.00 73.44 607 ASN A O 1
ATOM 4770 N N . ARG A 1 608 ? -27.549 13.210 -18.239 1.00 78.19 608 ARG A N 1
ATOM 4771 C CA . ARG A 1 608 ? -28.403 12.279 -17.497 1.00 78.19 608 ARG A CA 1
ATOM 4772 C C . ARG A 1 608 ? -28.573 12.625 -16.024 1.00 78.19 608 ARG A C 1
ATOM 4774 O O . ARG A 1 608 ? -29.571 12.239 -15.426 1.00 78.19 608 ARG A O 1
ATOM 4781 N N . ILE A 1 609 ? -27.608 13.329 -15.431 1.00 84.81 609 ILE A N 1
ATOM 4782 C CA . ILE A 1 609 ? -27.698 13.771 -14.033 1.00 84.81 609 ILE A CA 1
ATOM 4783 C C . ILE A 1 609 ? -28.971 14.592 -13.808 1.00 84.81 609 ILE A C 1
ATOM 4785 O O . ILE A 1 609 ? -29.688 14.339 -12.844 1.00 84.81 609 ILE A O 1
ATOM 4789 N N . ALA A 1 610 ? -29.275 15.524 -14.717 1.00 83.06 610 ALA A N 1
ATOM 4790 C CA . ALA A 1 610 ? -30.449 16.383 -14.611 1.00 83.06 610 ALA A CA 1
ATOM 4791 C C . ALA A 1 610 ? -31.759 15.583 -14.700 1.00 83.06 610 ALA A C 1
ATOM 4793 O O . ALA A 1 610 ? -32.650 15.774 -13.872 1.00 83.06 610 ALA A O 1
ATOM 4794 N N . ASP A 1 611 ? -31.847 14.652 -15.653 1.00 82.19 611 ASP A N 1
ATOM 4795 C CA . ASP A 1 611 ? -33.030 13.809 -15.849 1.00 82.19 611 ASP A CA 1
ATOM 4796 C C . ASP A 1 611 ? -33.260 12.851 -14.670 1.00 82.19 611 ASP A C 1
ATOM 4798 O O . ASP A 1 611 ? -34.390 12.681 -14.207 1.00 82.19 611 ASP A O 1
ATOM 4802 N N . GLU A 1 612 ? -32.192 12.240 -14.143 1.00 85.56 612 GLU A N 1
ATOM 4803 C CA . GLU A 1 612 ? -32.275 11.369 -12.967 1.00 85.56 612 GLU A CA 1
ATOM 4804 C C . GLU A 1 612 ? -32.704 12.142 -11.722 1.00 85.56 612 GLU A C 1
ATOM 4806 O O . GLU A 1 612 ? -33.560 11.665 -10.977 1.00 85.56 612 GLU A O 1
ATOM 4811 N N . ASP A 1 613 ? -32.170 13.344 -11.508 1.00 88.88 613 ASP A N 1
ATOM 4812 C CA . ASP A 1 613 ? -32.576 14.186 -10.386 1.00 88.88 613 ASP A CA 1
ATOM 4813 C C . ASP A 1 613 ? -34.020 14.665 -10.514 1.00 88.88 613 ASP A C 1
ATOM 4815 O O . ASP A 1 613 ? -34.757 14.633 -9.528 1.00 88.88 613 ASP A O 1
ATOM 4819 N N . ALA A 1 614 ? -34.465 15.039 -11.716 1.00 88.31 614 ALA A N 1
ATOM 4820 C CA . ALA A 1 614 ? -35.859 15.390 -11.967 1.00 88.31 614 ALA A CA 1
ATOM 4821 C C . ALA A 1 614 ? -36.797 14.208 -11.670 1.00 88.31 614 ALA A C 1
ATOM 4823 O O . ALA A 1 614 ? -37.804 14.378 -10.979 1.00 88.31 614 ALA A O 1
ATOM 4824 N N . ALA A 1 615 ? -36.438 12.999 -12.113 1.00 86.56 615 ALA A N 1
ATOM 4825 C CA . ALA A 1 615 ? -37.209 11.786 -11.853 1.00 86.56 615 ALA A CA 1
ATOM 4826 C C . ALA A 1 615 ? -37.233 11.412 -10.359 1.00 86.56 615 ALA A C 1
ATOM 4828 O O . ALA A 1 615 ? -38.287 11.077 -9.813 1.00 86.56 615 ALA A O 1
ATOM 4829 N N . LEU A 1 616 ? -36.093 11.504 -9.665 1.00 90.00 616 LEU A N 1
ATOM 4830 C CA . LEU A 1 616 ? -36.010 11.259 -8.222 1.00 90.00 616 LEU A CA 1
ATOM 4831 C C . LEU A 1 616 ? -36.810 12.300 -7.432 1.00 90.00 616 LEU A C 1
ATOM 4833 O O . LEU A 1 616 ? -37.521 11.942 -6.490 1.00 90.00 616 LEU A O 1
ATOM 4837 N N . ARG A 1 617 ? -36.748 13.573 -7.831 1.00 92.12 617 ARG A N 1
ATOM 4838 C CA . ARG A 1 617 ? -37.542 14.648 -7.236 1.00 92.12 617 ARG A CA 1
ATOM 4839 C C . ARG A 1 617 ? -39.036 14.427 -7.447 1.00 92.12 617 ARG A C 1
ATOM 4841 O O . ARG A 1 617 ? -39.798 14.586 -6.497 1.00 92.12 617 ARG A O 1
ATOM 4848 N N . GLN A 1 618 ? -39.455 14.013 -8.643 1.00 91.00 618 GLN A N 1
ATOM 4849 C CA . GLN A 1 618 ? -40.852 13.682 -8.936 1.00 91.00 618 GLN A CA 1
ATOM 4850 C C . GLN A 1 618 ? -41.353 12.516 -8.069 1.00 91.00 618 GLN A C 1
ATOM 4852 O O . GLN A 1 618 ? -42.467 12.573 -7.555 1.00 91.00 618 GLN A O 1
ATOM 4857 N N . GLN A 1 619 ? -40.524 11.488 -7.862 1.00 89.12 619 GLN A N 1
ATOM 4858 C CA . GLN A 1 619 ? -40.890 10.302 -7.084 1.00 89.12 619 GLN A CA 1
ATOM 4859 C C . GLN A 1 619 ? -40.912 10.546 -5.565 1.00 89.12 619 GLN A C 1
ATOM 4861 O O . GLN A 1 619 ? -41.783 10.031 -4.866 1.00 89.12 619 GLN A O 1
ATOM 4866 N N . PHE A 1 620 ? -39.932 11.280 -5.028 1.00 92.19 620 PHE A N 1
ATOM 4867 C CA . PHE A 1 620 ? -39.719 11.412 -3.579 1.00 92.19 620 PHE A CA 1
ATOM 4868 C C . PHE A 1 620 ? -40.115 12.783 -3.005 1.00 92.19 620 PHE A C 1
ATOM 4870 O O . PHE A 1 620 ? -40.150 12.943 -1.779 1.00 92.19 620 PHE A O 1
ATOM 4877 N N . GLY A 1 621 ? -40.414 13.767 -3.858 1.00 93.62 621 GLY A N 1
ATOM 4878 C CA . GLY A 1 621 ? -40.896 15.096 -3.484 1.00 93.62 621 GLY A CA 1
ATOM 4879 C C . GLY A 1 621 ? -40.037 15.767 -2.409 1.00 93.62 621 GLY A C 1
ATOM 4880 O O . GLY A 1 621 ? -38.814 15.861 -2.526 1.00 93.62 621 GLY A O 1
ATOM 4881 N N . LYS A 1 622 ? -40.680 16.177 -1.306 1.00 94.38 622 LYS A N 1
ATOM 4882 C CA . LYS A 1 622 ? -40.035 16.898 -0.192 1.00 94.38 622 LYS A CA 1
ATOM 4883 C C . LYS A 1 622 ? -38.821 16.172 0.399 1.00 94.38 622 LYS A C 1
ATOM 4885 O O . LYS A 1 622 ? -37.850 16.826 0.765 1.00 94.38 622 LYS A O 1
ATOM 4890 N N . ARG A 1 623 ? -38.839 14.833 0.468 1.00 93.88 623 ARG A N 1
ATOM 4891 C CA . ARG A 1 623 ? -37.705 14.059 1.014 1.00 93.88 623 ARG A CA 1
ATOM 4892 C C . ARG A 1 623 ? -36.448 14.211 0.161 1.00 93.88 623 ARG A C 1
ATOM 4894 O O . ARG A 1 623 ? -35.347 14.234 0.707 1.00 93.88 623 ARG A O 1
ATOM 4901 N N . TRP A 1 624 ? -36.612 14.310 -1.158 1.00 95.06 624 TRP A N 1
ATOM 4902 C CA . TRP A 1 624 ? -35.502 14.581 -2.063 1.00 95.06 624 TRP A CA 1
ATOM 4903 C C . TRP A 1 624 ? -35.010 16.018 -1.898 1.00 95.06 624 TRP A C 1
ATOM 4905 O O . TRP A 1 624 ? -33.811 16.212 -1.737 1.00 95.06 624 TRP A O 1
ATOM 4915 N N . ASP A 1 625 ? -35.915 17.002 -1.818 1.00 95.81 625 ASP A N 1
ATOM 4916 C CA . ASP A 1 625 ? -35.541 18.414 -1.633 1.00 95.81 625 ASP A CA 1
ATOM 4917 C C . ASP A 1 625 ? -34.741 18.637 -0.332 1.00 95.81 625 ASP A C 1
ATOM 4919 O O . ASP A 1 625 ? -33.738 19.352 -0.318 1.00 95.81 625 ASP A O 1
ATOM 4923 N N . GLU A 1 626 ? -35.153 18.012 0.776 1.00 95.56 626 GLU A N 1
ATOM 4924 C CA . GLU A 1 626 ? -34.443 18.087 2.060 1.00 95.56 626 GLU A CA 1
ATOM 4925 C C . GLU A 1 626 ? -33.051 17.454 2.005 1.00 95.56 626 GLU A C 1
ATOM 4927 O O . GLU A 1 626 ? -32.103 17.973 2.601 1.00 95.56 626 GLU A O 1
ATOM 4932 N N . TRP A 1 627 ? -32.914 16.330 1.302 1.00 94.75 627 TRP A N 1
ATOM 4933 C CA . TRP A 1 627 ? -31.626 15.670 1.124 1.00 94.75 627 TRP A CA 1
ATOM 4934 C C . TRP A 1 627 ? -30.710 16.454 0.179 1.00 94.75 627 TRP A C 1
ATOM 4936 O O . TRP A 1 627 ? -29.555 16.689 0.529 1.00 94.75 627 TRP A O 1
ATOM 4946 N N . ALA A 1 628 ? -31.223 16.937 -0.954 1.00 92.88 628 ALA A N 1
ATOM 4947 C CA . ALA A 1 628 ? -30.472 17.731 -1.924 1.00 92.88 628 ALA A CA 1
ATOM 4948 C C . ALA A 1 628 ? -29.955 19.050 -1.322 1.00 92.88 628 ALA A C 1
ATOM 4950 O O . ALA A 1 628 ? -28.856 19.488 -1.650 1.00 92.88 628 ALA A O 1
ATOM 4951 N N . LYS A 1 629 ? -30.682 19.651 -0.367 1.00 93.50 629 LYS A N 1
ATOM 4952 C CA . LYS A 1 629 ? -30.179 20.795 0.419 1.00 93.50 629 LYS A CA 1
ATOM 4953 C C . LYS A 1 629 ? -28.980 20.438 1.302 1.00 93.50 629 LYS A C 1
ATOM 4955 O O . LYS A 1 629 ? -28.087 21.262 1.472 1.00 93.50 629 LYS A O 1
ATOM 4960 N N . LYS A 1 630 ? -28.959 19.232 1.884 1.00 93.00 630 LYS A N 1
ATOM 4961 C CA . LYS A 1 630 ? -27.842 18.750 2.721 1.00 93.00 630 LYS A CA 1
ATOM 4962 C C . LYS A 1 630 ? -26.641 18.316 1.882 1.00 93.00 630 LYS A C 1
ATOM 4964 O O . LYS A 1 630 ? -25.508 18.463 2.329 1.00 93.00 630 LYS A O 1
ATOM 4969 N N . VAL A 1 631 ? -26.890 17.781 0.689 1.00 93.19 631 VAL A N 1
ATOM 4970 C CA . VAL A 1 631 ? -25.875 17.275 -0.241 1.00 93.19 631 VAL A CA 1
ATOM 4971 C C . VAL A 1 631 ? -26.027 17.999 -1.582 1.00 93.19 631 VAL A C 1
ATOM 4973 O O . VAL A 1 631 ? -26.577 17.439 -2.532 1.00 93.19 631 VAL A O 1
ATOM 4976 N N . PRO A 1 632 ? -25.558 19.255 -1.684 1.00 90.44 632 PRO A N 1
ATOM 4977 C CA . PRO A 1 632 ? -25.779 20.052 -2.887 1.00 90.44 632 PRO A CA 1
ATOM 4978 C C . PRO A 1 632 ? -24.946 19.583 -4.087 1.00 90.44 632 PRO A C 1
ATOM 4980 O O . PRO A 1 632 ? -25.296 19.846 -5.235 1.00 90.44 632 PRO A O 1
ATOM 4983 N N . TYR A 1 633 ? -23.847 18.876 -3.844 1.00 90.94 633 TYR A N 1
ATOM 4984 C CA . TYR A 1 633 ? -22.872 18.515 -4.868 1.00 90.94 633 TYR A CA 1
ATOM 4985 C C . TYR A 1 633 ? -23.361 17.353 -5.739 1.00 90.94 633 TYR A C 1
ATOM 4987 O O . TYR A 1 633 ? -23.732 16.297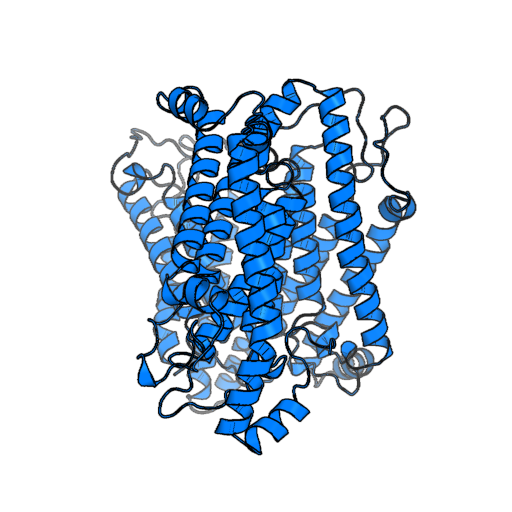 -5.219 1.00 90.94 633 TYR A O 1
ATOM 4995 N N . TYR A 1 634 ? -23.306 17.502 -7.066 1.00 88.19 634 TYR A N 1
ATOM 4996 C CA . TYR A 1 634 ? -23.693 16.427 -7.988 1.00 88.19 634 TYR A CA 1
ATOM 4997 C C . TYR A 1 634 ? -22.688 15.269 -7.978 1.00 88.19 634 TYR A C 1
ATOM 4999 O O . TYR A 1 634 ? -23.057 14.129 -7.698 1.00 88.19 634 TYR A O 1
ATOM 5007 N N . ILE A 1 635 ? -21.413 15.557 -8.268 1.00 88.25 635 ILE A N 1
ATOM 5008 C CA . ILE A 1 635 ? -20.369 14.534 -8.476 1.00 88.25 635 ILE A CA 1
ATOM 5009 C C . ILE A 1 635 ? -19.049 14.808 -7.750 1.00 88.25 635 ILE A C 1
ATOM 5011 O O . ILE A 1 635 ? -18.334 13.857 -7.438 1.00 88.25 635 ILE A O 1
ATOM 5015 N N . ILE A 1 636 ? -18.696 16.062 -7.463 1.00 86.56 636 ILE A N 1
ATOM 5016 C CA . ILE A 1 636 ? -17.439 16.418 -6.791 1.00 86.56 636 ILE A CA 1
ATOM 5017 C C . ILE A 1 636 ? -17.780 17.331 -5.608 1.00 86.56 636 ILE A C 1
ATOM 5019 O O . ILE A 1 636 ? -18.391 18.375 -5.829 1.00 86.56 636 ILE A O 1
ATOM 5023 N N . PRO A 1 637 ? -17.405 16.976 -4.363 1.00 83.00 637 PRO A N 1
ATOM 5024 C CA . PRO A 1 637 ? -17.634 17.847 -3.216 1.00 83.00 637 PRO A CA 1
ATOM 5025 C C . PRO A 1 637 ? -16.996 19.225 -3.421 1.00 83.00 637 PRO A C 1
ATOM 5027 O O . PRO A 1 637 ? -15.826 19.315 -3.789 1.00 83.00 637 PRO A O 1
ATOM 5030 N N . GLY A 1 638 ? -17.758 20.289 -3.173 1.00 77.62 638 GLY A N 1
ATOM 5031 C CA . GLY A 1 638 ? -17.302 21.671 -3.347 1.00 77.62 638 GLY A CA 1
ATOM 5032 C C . GLY A 1 638 ? -17.410 22.226 -4.773 1.00 77.62 638 GLY A C 1
ATOM 5033 O O . GLY A 1 638 ? -17.089 23.394 -4.967 1.00 77.62 638 GLY A O 1
ATOM 5034 N N . VAL A 1 639 ? -17.875 21.434 -5.748 1.00 75.00 639 VAL A N 1
ATOM 5035 C CA . VAL A 1 639 ? -18.131 21.871 -7.134 1.00 75.00 639 VAL A CA 1
ATOM 5036 C C . VAL A 1 639 ? -19.633 21.779 -7.420 1.00 75.00 639 VAL A C 1
ATOM 5038 O O . VAL A 1 639 ? -20.256 20.762 -7.096 1.00 75.00 639 VAL A O 1
ATOM 5041 N N . TRP A 1 640 ? -20.199 22.853 -7.977 1.00 61.09 640 TRP A N 1
ATOM 5042 C CA . TRP A 1 640 ? -21.641 23.058 -8.175 1.00 61.09 640 TRP A CA 1
ATOM 5043 C C . TRP A 1 640 ? -22.096 22.694 -9.579 1.00 61.09 640 TRP A C 1
ATOM 5045 O O . TRP A 1 640 ? -21.356 23.024 -10.533 1.00 61.09 640 TRP A O 1
#

Radius of gyration: 29.09 Å; Cα contacts (8 Å, |Δi|>4): 838; chains: 1; bounding box: 78×67×85 Å

pLDDT: mean 85.28, std 9.45, range [49.94, 96.56]

Nearest PDB structures (foldseek):
  4a2n-assembly1_B  TM=5.709E-01  e=2.324E-02  Methanosarcina acetivorans
  7c83-assembly1_A  TM=3.923E-01  e=9.728E-01  Pseudomonadota bacterium
  4k6j-assembly1_A  TM=1.306E-01  e=2.376E+00  Homo sapiens
  4xxn-assembly1_A  TM=1.382E-01  e=5.350E+00  Mycobacterium tuberculosis H37Rv
  6xzc-assembly1_A  TM=1.888E-01  e=9.068E+00  Mycobacterium tuberculosis H37Rv

Mean predicted aligned error: 11.66 Å

Solvent-accessible surface area (backbone atoms only — not comparable to full-atom values): 33804 Å² total; per-residue (Å²): 113,43,72,78,37,47,66,52,42,53,50,52,39,59,44,50,46,61,59,67,48,71,98,50,72,82,74,56,82,88,30,46,54,89,66,82,94,77,69,61,71,69,58,57,56,50,52,48,54,49,51,44,52,52,42,46,52,53,38,50,22,38,44,44,63,64,49,51,86,74,49,84,91,43,75,66,56,52,53,51,44,35,59,45,37,64,45,46,94,62,89,73,68,48,37,69,40,74,53,29,53,51,8,48,50,37,22,51,52,10,38,50,44,26,50,51,40,44,62,68,45,44,91,71,44,56,93,61,61,54,63,53,90,89,68,72,91,72,55,62,75,64,42,62,81,35,94,57,42,46,56,53,10,49,54,36,21,51,52,7,48,45,33,34,46,54,27,82,32,20,56,57,31,62,20,32,70,66,33,42,65,53,40,53,49,47,38,53,41,48,42,61,61,57,50,68,92,45,73,80,78,54,95,80,34,46,71,56,80,66,62,90,80,69,38,67,59,53,74,69,46,43,44,57,56,56,35,52,53,41,45,51,52,36,48,51,36,43,49,47,40,51,19,68,58,42,57,90,39,72,69,20,48,54,47,41,69,72,65,36,44,97,77,32,42,65,94,50,35,22,37,30,59,56,22,46,51,14,48,51,46,23,50,52,16,30,51,47,28,56,50,41,46,62,73,46,43,92,70,43,46,81,61,53,51,52,49,90,84,65,72,92,75,54,63,74,64,37,59,54,33,92,53,43,47,58,54,16,47,57,41,26,54,56,16,45,50,33,34,50,60,20,63,32,12,49,47,44,20,18,17,45,48,77,37,73,66,33,42,52,52,51,52,50,49,49,47,50,53,54,53,47,48,49,52,53,51,59,58,43,52,56,47,50,52,48,54,49,34,74,73,46,43,69,63,37,55,61,55,58,32,57,35,20,63,63,32,41,67,54,39,52,51,35,24,51,30,43,24,58,51,48,38,70,93,45,72,85,77,60,82,89,39,46,61,88,72,91,47,68,68,61,46,56,41,52,78,67,44,44,43,49,59,52,21,49,51,46,35,50,53,33,51,52,40,43,51,47,47,50,21,68,72,38,62,87,42,83,61,15,59,59,48,41,67,75,62,41,41,79,87,37,41,68,65,48,38,35,78,29,74,46,24,50,54,8,38,50,29,20,43,52,11,21,52,43,29,53,51,41,43,67,69,47,46,90,70,40,51,86,58,61,52,72,53,90,87,68,74,91,74,60,64,75,64,36,53,54,12,68,36,38,48,52,32,12,47,68,38,19,52,62,10,49,47,26,33,47,67,20,65,31,10,54,44,51,23,16,10,38,56,72,36,71,66,37,40,52,56,51,49,52,51,48,48,53,56,51,52,50,48,51,53,48,55,67,58,45,52,58,56,51,50,52,51,47,36,71,75,47,40,69,65,37,55,61,47,42,70,75,25,69,16,49,49,43,75,96,46,127

InterPro domains:
  IPR007269 Isoprenylcysteine carboxyl methyltransferase [PF04140] (105-160)
  IPR007269 Isoprenylcysteine carboxyl methyltransferase [PF04140] (281-331)
  IPR007318 Phospholipid methyltransferase [PF04191] (504-568)

Secondary structure (DSSP, 8-state):
--GGGHHHHHHHHHHHHHHHS-SSPPPPTTTBPPP-S---HHHHHHHHHHHHHHHHHHHHHHHHHHHGGGSPP-HHHHHHHHHHTTT-SS-------HHHHHHHHHHHHHHHHHHHHHHHHGGG--SS-B--TT-----SGGGGT-S-HHHHHHHHHHHHHHHHHTSTT-HHHH-GGGHHHHHHHHHHHHHHHHS-SSPPPPTTSEE----TT--HHHHHTHHHHHHHHHHHHHHHHHHHHHHHH-TTSHHHHHHHHHH--TT--GGG-S--HHHHHHHHHHHHHHHHHHHHHHHHGGG--SS-EE-TT-----SGGGGT-S-HHHHHHHHHHHHHHHHHHSTT-HHHHTSGGGSHHHHHHHHHHHHHHHHHHHHHHHHHHHHHHHHHHHHHTHHHHHHHHHGGGGHHHHHHHHHHHHHHHHS-SSPPPPGGGB-----HHHHHHHTTTTHHHHHHHHHHHHHHHHHHHHHHH-TTSHHHHHHHHHH--TT--GGG-S--HHHHHHHHHHHHHHHHHHHHHHHHGGG--SS-B--TT-----SGGGGT-S-HHHHHHHHHHHHHHHHHHSTT-HHHHTSGGGSHHHHHHHHHHHHHHHHHHHHHHHHHHHHHHHHHHHHHTHHHHHHHHH---SSSTT--

Foldseek 3Di:
DLVVCLVLLVCLLVLLVVLLDAPDDADDPVFFDDDPPPCPVVVSVVVSVVVSVVSVLQSVLSVLLSCLVVDDDDPVSVVVVCVSLVLQPDRFQQHDDPLLVQLSVLQVQLSVQLVVVCVQLPPNDDPGDGDDVVRDDRCDDPNVPDVCSNVVSVVSNVSSVLSNQLDRNGSQQRRLLSCLVLLVVLLVLLLLLLDWPEDDDDPQWAFLDDDPVLPPCCNPPVSVVVSVVSVVQSVLLNLLSVLVSPVVDPSSVVSLVVQADPQAASSFQGRDSQLSVLSVLLNVLSVQLVVVCVQLPHCDGSGHTHHPPHDDRCDDCNVQAVCSSLVSVLSNLVSVLSNCDNGNGSLPRSCLCVDPVSVVVNVVVNCCSVVVSCVVSQRVVVSNLVVVCVVPPPVSLVSLLSNLLNCLVLLQLLLLLQLLLLQFPDDADDPVFFDDDPDPLLCCPAVVVVSNVLSVVSNVLSVLLNLLSVLVNCVVDPCSVVSLVVQADPPAASSFQHCHPLLVQLSVLSNVLSVLLVQVCVQLPPNGDSGQGDDVPRDDRCDDCNVAAPCSSLLSLVRNLSSVCSNQPPGSHSLVRSCLCVDPVSVVVVVVSNCCSVVSSVVCLVPVLVVSLVVVCVVPPPVSVVSCVSHVHHRDGPDD

Sequence (640 aa):
MSLSKVPIIILLTFGFKKMLTPPHPPPSSDEAVPSTKIDIHGLRRYRFALGHLVQILVGAAEVIAIVGPRLPASPLLQKVLSLATLHSARPLNLRLNAINALGAALWIFGAALRLRTYQALGSFFRYEISIQKDHRLITTGPYSIVRHPSYSGLALANIGWFLWNFADGSALLAMSLSKIPLTLAVSWAFKKCITPPNPPPENKDTPITSNVMEMTWYTAKSPFYATTLQYLAGLAEAATILAWNYKSSPVSQVILSSLVFSTGRPQNLRLSPVTAVAGVTFLVGTAIRLLTFRYLGKFFRFQASIQSDHQLVTGGPYSIVRHPSYTALLITHTSWFFWQFGEGSWVRESGLWDTAFGKAFVSLYAFVMIVGTLYLTLGRMSNEDKALRDRFGKQWDNWASRMSLAKIPVVFIVTYAFMRCIRPPNPPPPTGERIKTTNILEIAWYTKNTPGPAGRLQFIAGLLEIATILAWNFPAHPLSKAILSLLVFNGGRPSQLHLSTASAIGGAMIVAGTLIRLATYRKLGKFFRFEASIQKDHQLVTDGPYAFVRHPSYTGLVLSHPGWVLWNFGQGSWVKESGLWNTLVGKVLVLSYFVIMIFGMLYLVLNRIADEDAALRQQFGKRWDEWAKKVPYYIIPGVW

Organism: NCBI:txid84607